Protein AF-A0A6P7INS4-F1 (afdb_monomer)

Organism: NCBI:txid210632

Solvent-accessible surface area (backbone atoms only — not comparable to full-atom values): 22590 Å² total; per-residue (Å²): 135,86,80,78,77,77,76,51,72,31,59,62,52,58,70,72,46,60,96,46,74,91,68,51,86,85,88,76,64,89,88,53,56,66,71,57,54,50,51,53,52,50,52,50,50,46,72,74,64,78,56,70,67,74,60,45,41,52,52,16,50,52,42,33,54,57,28,50,51,62,57,65,74,59,64,68,94,73,50,55,66,66,54,19,35,49,26,24,49,14,27,50,43,35,33,49,47,42,37,58,67,87,54,52,71,67,39,50,53,50,30,37,38,37,30,36,49,21,67,74,64,24,36,85,48,84,86,43,40,51,59,58,47,38,54,55,51,49,56,50,53,54,50,54,52,56,70,57,55,80,76,62,89,80,80,81,76,83,77,75,81,74,90,70,87,70,81,85,76,54,76,94,76,50,72,53,76,40,70,64,66,52,67,67,58,43,38,68,69,20,59,76,68,71,44,80,68,45,75,37,82,69,64,74,80,27,32,38,70,76,75,52,53,81,42,73,68,49,47,41,71,74,41,19,75,43,54,42,67,29,40,37,36,73,33,91,86,44,92,77,38,47,77,48,79,37,31,44,39,56,45,39,40,40,42,60,68,38,73,73,70,57,86,66,45,41,33,35,55,85,33,52,48,39,78,74,37,53,78,61,40,72,28,55,74,83,63,76,69,59,75,77,49,98,62,62,76,90,71,65,82,61,66,43,77,52,63,39,94,81,74,50,81,75,56,60,66,73,99,63,92,82,85,89,83,85,87,75,87,86,82,91,83,88,87,79,60,80,90,46,47,87,80,40,48,51,38,90,47,91,90,42,45,54,28,39,70,60,83,84,67,82,76,78,86,83,79,134

Secondary structure (DSSP, 8-state):
--------HHHHHHTTS-SSGGGS-----TTS-HHHHHHHHHHHHHHHTT--HHHHHHHHHHHHHHHHHHHTSS-GGG--HHHHHHHHHHHHHHHHHHHSS---HHHHHHHHHHHHHHHHHS---TTTHHHHHHHHHHHHHHHHHHHHTTS-------PPPP---PPPPPGGGSPPEEES--HHHHIIIIITTT---EEESSSTTSHHHHTS---HHHHHHHHTT-EEEEEESS-TTSTT-EEEEEEHHHHIIIIIS-TT---S-EEEEEE-HHHH-HHHHTT----GGGGGSSS-GGG----EEE--TT----SB--SS-------SS--------GGGGGGS-B-SSTTTTTBBS-----------

Structure (mmCIF, N/CA/C/O backbone):
data_AF-A0A6P7INS4-F1
#
_entry.id   AF-A0A6P7INS4-F1
#
loop_
_atom_site.group_PDB
_atom_site.id
_atom_site.type_symbol
_atom_site.label_atom_id
_atom_site.label_alt_id
_atom_site.label_comp_id
_atom_site.label_asym_id
_atom_site.label_entity_id
_atom_site.label_seq_id
_atom_site.pdbx_PDB_ins_code
_atom_site.Cartn_x
_atom_site.Cartn_y
_atom_site.Cartn_z
_atom_site.occupancy
_atom_site.B_iso_or_equiv
_atom_site.auth_seq_id
_atom_site.auth_comp_id
_atom_site.auth_asym_id
_atom_site.auth_atom_id
_atom_site.pdbx_PDB_model_num
ATOM 1 N N . MET A 1 1 ? 47.865 -7.010 -6.302 1.00 32.38 1 MET A N 1
ATOM 2 C CA . MET A 1 1 ? 47.003 -6.992 -5.102 1.00 32.38 1 MET A CA 1
ATOM 3 C C . MET A 1 1 ? 45.594 -6.680 -5.567 1.00 32.38 1 MET A C 1
ATOM 5 O O . MET A 1 1 ? 45.408 -5.774 -6.364 1.00 32.38 1 MET A O 1
ATOM 9 N N . THR A 1 2 ? 44.668 -7.551 -5.201 1.00 31.86 2 THR A N 1
ATOM 10 C CA . THR A 1 2 ? 43.331 -7.766 -5.764 1.00 31.86 2 THR A CA 1
ATOM 11 C C . THR A 1 2 ? 42.380 -6.584 -5.563 1.00 31.86 2 THR A C 1
ATOM 13 O O . THR A 1 2 ? 41.964 -6.310 -4.440 1.00 31.86 2 THR A O 1
ATOM 16 N N . LEU A 1 3 ? 41.984 -5.941 -6.665 1.00 33.50 3 LEU A N 1
ATOM 17 C CA . LEU A 1 3 ? 40.767 -5.132 -6.756 1.00 33.50 3 LEU A CA 1
ATOM 18 C C . LEU A 1 3 ? 39.570 -6.081 -6.627 1.00 33.50 3 LEU A C 1
ATOM 20 O O . LEU A 1 3 ? 39.170 -6.724 -7.595 1.00 33.50 3 LEU A O 1
ATOM 24 N N . SER A 1 4 ? 39.039 -6.220 -5.414 1.00 37.75 4 SER A N 1
ATOM 25 C CA . SER A 1 4 ? 37.731 -6.839 -5.202 1.00 37.75 4 SER A CA 1
ATOM 26 C C . SER A 1 4 ? 36.695 -5.997 -5.948 1.00 37.75 4 SER A C 1
ATOM 28 O O . SER A 1 4 ? 36.414 -4.859 -5.571 1.00 37.75 4 SER A O 1
ATOM 30 N N . ALA A 1 5 ? 36.211 -6.525 -7.070 1.00 38.53 5 ALA A N 1
ATOM 31 C CA . ALA A 1 5 ? 35.267 -5.868 -7.954 1.00 38.53 5 ALA A CA 1
ATOM 32 C C . ALA A 1 5 ? 33.949 -5.608 -7.213 1.00 38.53 5 ALA A C 1
ATOM 34 O O . ALA A 1 5 ? 33.182 -6.532 -6.935 1.00 38.53 5 ALA A O 1
ATOM 35 N N . MET A 1 6 ? 33.644 -4.342 -6.920 1.00 45.75 6 MET A N 1
ATOM 36 C CA . MET A 1 6 ? 32.258 -3.967 -6.672 1.00 45.75 6 MET A CA 1
ATOM 37 C C . MET A 1 6 ? 31.495 -4.174 -7.981 1.00 45.75 6 MET A C 1
ATOM 39 O O . MET A 1 6 ? 31.677 -3.415 -8.928 1.00 45.75 6 MET A O 1
ATOM 43 N N . ALA A 1 7 ? 30.657 -5.212 -8.052 1.00 59.22 7 ALA A N 1
ATOM 44 C CA . ALA A 1 7 ? 29.718 -5.367 -9.158 1.00 59.22 7 ALA A CA 1
ATOM 45 C C . ALA A 1 7 ? 28.920 -4.061 -9.319 1.00 59.22 7 ALA A C 1
ATOM 47 O O . ALA A 1 7 ? 28.334 -3.574 -8.341 1.00 59.22 7 ALA A O 1
ATOM 48 N N . SER A 1 8 ? 28.930 -3.496 -10.532 1.00 81.62 8 SER A N 1
ATOM 49 C CA . SER A 1 8 ? 28.186 -2.277 -10.858 1.00 81.62 8 SER A CA 1
ATOM 50 C C . SER A 1 8 ? 26.698 -2.458 -10.535 1.00 81.62 8 SER A C 1
ATOM 52 O O . SER A 1 8 ? 26.187 -3.582 -10.511 1.00 81.62 8 SER A O 1
ATOM 54 N N . LEU A 1 9 ? 25.984 -1.361 -10.256 1.00 89.81 9 LEU A N 1
ATOM 55 C CA . LEU A 1 9 ? 24.539 -1.416 -9.999 1.00 89.81 9 LEU A CA 1
ATOM 56 C C . LEU A 1 9 ? 23.811 -2.131 -11.147 1.00 89.81 9 LEU A C 1
ATOM 58 O O . LEU A 1 9 ? 23.010 -3.034 -10.901 1.00 89.81 9 LEU A O 1
ATOM 62 N N . TRP A 1 10 ? 24.189 -1.793 -12.383 1.00 92.19 10 TRP A N 1
ATOM 63 C CA . TRP A 1 10 ? 23.701 -2.444 -13.588 1.00 92.19 10 TRP A CA 1
ATOM 64 C C . TRP A 1 10 ? 23.911 -3.957 -13.579 1.00 92.19 10 TRP A C 1
ATOM 66 O O . TRP A 1 10 ? 22.968 -4.686 -13.850 1.00 92.19 10 TRP A O 1
ATOM 76 N N . SER A 1 11 ? 25.096 -4.450 -13.195 1.00 91.69 11 SER A N 1
ATOM 77 C CA . SER A 1 11 ? 25.384 -5.892 -13.154 1.00 91.69 11 SER A CA 1
ATOM 78 C C . SER A 1 11 ? 24.431 -6.670 -12.241 1.00 91.69 11 SER A C 1
ATOM 80 O O . SER A 1 11 ? 24.138 -7.831 -12.516 1.00 91.69 11 SER A O 1
ATOM 82 N N . LYS A 1 12 ? 23.935 -6.054 -11.162 1.00 94.50 12 LYS A N 1
ATOM 83 C CA . LYS A 1 12 ? 22.956 -6.690 -10.266 1.00 94.50 12 LYS A CA 1
ATOM 84 C C . LYS A 1 12 ? 21.553 -6.693 -10.863 1.00 94.50 12 LYS A C 1
ATOM 86 O O . LYS A 1 12 ? 20.830 -7.667 -10.689 1.00 94.50 12 LYS A O 1
ATOM 91 N N . ILE A 1 13 ? 21.178 -5.610 -11.544 1.00 94.56 13 ILE A N 1
ATOM 92 C CA . ILE A 1 13 ? 19.880 -5.483 -12.216 1.00 94.56 13 ILE A CA 1
ATOM 93 C C . ILE A 1 13 ? 19.818 -6.417 -13.428 1.00 94.56 13 ILE A C 1
ATOM 95 O O . ILE A 1 13 ? 18.853 -7.158 -13.582 1.00 94.56 13 ILE A O 1
ATOM 99 N N . SER A 1 14 ? 20.859 -6.451 -14.258 1.00 93.31 14 SER A N 1
ATOM 100 C CA . SER A 1 14 ? 20.898 -7.311 -15.439 1.00 93.31 14 SER A CA 1
ATOM 101 C C . SER A 1 14 ? 20.890 -8.798 -15.086 1.00 93.31 14 SER A C 1
ATOM 103 O O . SER A 1 1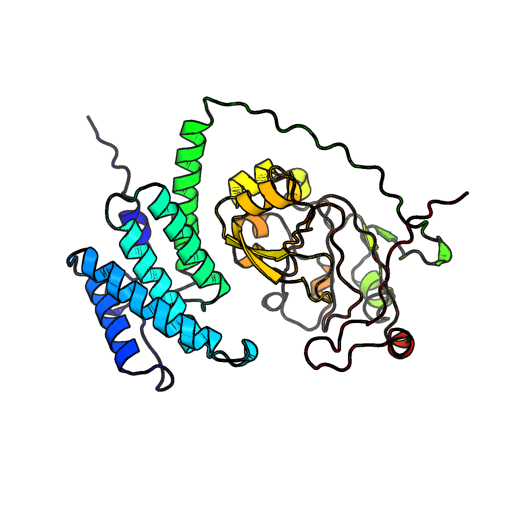4 ? 20.271 -9.581 -15.797 1.00 93.31 14 SER A O 1
ATOM 105 N N . ALA A 1 15 ? 21.476 -9.185 -13.947 1.00 94.62 15 ALA A N 1
ATOM 106 C CA . ALA A 1 15 ? 21.459 -10.564 -13.458 1.00 94.62 15 ALA A CA 1
ATOM 107 C C . ALA A 1 15 ? 20.060 -11.090 -13.080 1.00 94.62 15 ALA A C 1
ATOM 109 O O . ALA A 1 15 ? 19.887 -12.302 -12.967 1.00 94.62 15 ALA A O 1
ATOM 110 N N . ILE A 1 16 ? 19.075 -10.211 -12.855 1.00 95.75 16 ILE A N 1
ATOM 111 C CA . ILE A 1 16 ? 17.693 -10.610 -12.535 1.00 95.75 16 ILE A CA 1
ATOM 112 C C . ILE A 1 16 ? 16.725 -10.478 -13.717 1.00 95.75 16 ILE A C 1
ATOM 114 O O . ILE A 1 16 ? 15.574 -10.902 -13.594 1.00 95.75 16 ILE A O 1
ATOM 118 N N . LEU A 1 17 ? 17.178 -9.909 -14.838 1.00 95.38 17 LEU A N 1
ATOM 119 C CA . LEU A 1 17 ? 16.444 -9.914 -16.102 1.00 95.38 17 LEU A C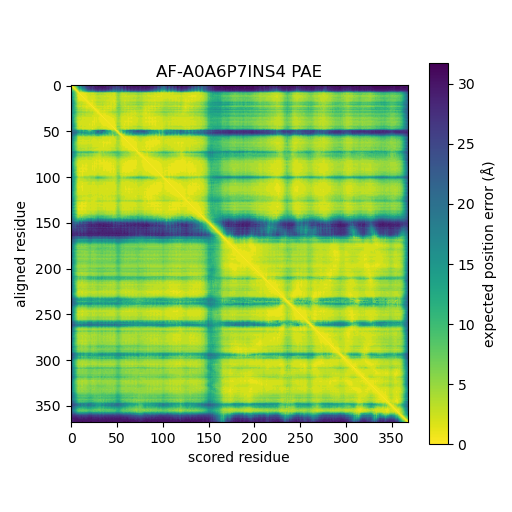A 1
ATOM 120 C C . LEU A 1 17 ? 16.450 -11.328 -16.714 1.00 95.38 17 LEU A C 1
ATOM 122 O O . LEU A 1 17 ? 17.323 -12.138 -16.391 1.00 95.38 17 LEU A O 1
ATOM 126 N N . PRO A 1 18 ? 15.515 -11.636 -17.634 1.00 95.00 18 PRO A N 1
ATOM 127 C CA . PRO A 1 18 ? 15.615 -12.832 -18.463 1.00 95.00 18 PRO A CA 1
ATOM 128 C C . PRO A 1 18 ? 17.000 -12.924 -19.132 1.00 95.00 18 PRO A C 1
ATOM 130 O O . PRO A 1 18 ? 17.538 -11.898 -19.555 1.00 95.00 18 PRO A O 1
ATOM 133 N N . PRO A 1 19 ? 17.597 -14.122 -19.246 1.00 91.25 19 PRO A N 1
ATOM 134 C CA . PRO A 1 19 ? 18.995 -14.270 -19.659 1.00 91.25 19 PRO A CA 1
ATOM 135 C C . PRO A 1 19 ? 19.249 -13.907 -21.129 1.00 91.25 19 PRO A C 1
ATOM 137 O O . PRO A 1 19 ? 20.389 -13.666 -21.514 1.00 91.25 19 PRO A O 1
ATOM 140 N N . ASN A 1 20 ? 18.208 -13.884 -21.962 1.00 92.75 20 ASN A N 1
ATOM 141 C CA . ASN A 1 20 ? 18.269 -13.492 -23.366 1.00 92.75 20 ASN A CA 1
ATOM 142 C C . ASN A 1 20 ? 16.933 -12.884 -23.813 1.00 92.75 20 ASN A C 1
ATOM 144 O O . ASN A 1 20 ? 15.917 -13.002 -23.124 1.00 92.75 20 ASN A O 1
ATOM 148 N N . GLU A 1 21 ? 16.955 -12.240 -24.982 1.00 92.94 21 GLU A N 1
ATOM 149 C CA . GLU A 1 21 ? 15.804 -11.542 -25.556 1.00 92.94 21 GLU A CA 1
ATOM 150 C C . GLU A 1 21 ? 14.585 -12.461 -25.761 1.00 92.94 21 GLU A C 1
ATOM 152 O O . GLU A 1 21 ? 13.455 -12.050 -25.487 1.00 92.94 21 GLU A O 1
ATOM 157 N N . ASP A 1 22 ? 14.802 -13.710 -26.186 1.00 90.75 22 ASP A N 1
ATOM 158 C CA . ASP A 1 22 ? 13.733 -14.673 -26.485 1.00 90.75 22 ASP A CA 1
ATOM 159 C C . ASP A 1 22 ? 12.938 -15.082 -25.238 1.00 90.75 22 ASP A C 1
ATOM 161 O O . ASP A 1 22 ? 11.742 -15.364 -25.315 1.00 90.75 22 ASP A O 1
ATOM 165 N N . GLN A 1 23 ? 13.588 -15.076 -24.072 1.00 92.69 23 GLN A N 1
ATOM 166 C CA . GLN A 1 23 ? 12.960 -15.380 -22.786 1.00 92.69 23 GLN A CA 1
ATOM 167 C C . GLN A 1 23 ? 12.284 -14.166 -22.139 1.00 92.69 23 GLN A C 1
ATOM 169 O O . GLN A 1 23 ? 11.643 -14.318 -21.099 1.00 92.69 23 GLN A O 1
ATOM 174 N N . PHE A 1 24 ? 12.399 -12.969 -22.722 1.00 95.50 24 PHE A N 1
ATOM 175 C CA . PHE A 1 24 ? 11.739 -11.770 -22.215 1.00 95.50 24 PHE A CA 1
ATOM 176 C C . PHE A 1 24 ? 10.317 -11.663 -22.801 1.00 95.50 24 PHE A C 1
ATOM 178 O O . PHE A 1 24 ? 10.149 -11.357 -23.992 1.00 95.50 24 PHE A O 1
ATOM 185 N N . PRO A 1 25 ? 9.268 -11.894 -21.984 1.00 94.69 25 PRO A N 1
ATOM 186 C CA . PRO A 1 25 ? 7.905 -12.022 -22.477 1.00 94.69 25 PRO A CA 1
ATOM 187 C C . PRO A 1 25 ? 7.328 -10.657 -22.859 1.00 94.69 25 PRO A C 1
ATOM 189 O O . PRO A 1 25 ? 7.361 -9.727 -22.060 1.00 94.69 25 PRO A O 1
ATOM 192 N N . LEU A 1 26 ? 6.729 -10.565 -24.048 1.00 93.94 26 LEU A N 1
ATOM 193 C CA . LEU A 1 26 ? 5.942 -9.417 -24.526 1.00 93.94 26 LEU A CA 1
ATOM 194 C C . LEU A 1 26 ? 4.691 -9.910 -25.269 1.00 93.94 26 LEU A C 1
ATOM 196 O O . LEU A 1 26 ? 4.470 -9.606 -26.437 1.00 93.94 26 LEU A O 1
ATOM 200 N N . GLN A 1 27 ? 3.899 -10.744 -24.598 1.00 92.44 27 GLN A N 1
ATOM 201 C CA . GLN A 1 27 ? 2.636 -11.255 -25.133 1.00 92.44 27 GLN A CA 1
ATOM 202 C C . GLN A 1 27 ? 1.481 -10.347 -24.700 1.00 92.44 27 GLN A C 1
ATOM 204 O O . GLN A 1 27 ? 1.241 -10.195 -23.495 1.00 92.44 27 GLN A O 1
ATOM 209 N N . PHE A 1 28 ? 0.799 -9.771 -25.689 1.00 95.50 28 PHE A N 1
ATOM 210 C CA . PHE A 1 28 ? -0.361 -8.889 -25.560 1.00 95.50 28 PHE A CA 1
ATOM 211 C C . PHE A 1 28 ? -1.419 -9.291 -26.589 1.00 95.50 28 PHE A C 1
ATOM 213 O O . PHE A 1 28 ? -1.074 -9.809 -27.655 1.00 95.50 28 PHE A O 1
ATOM 220 N N . SER A 1 29 ? -2.687 -9.074 -26.255 1.00 94.56 29 SER A N 1
ATOM 221 C CA . SER A 1 29 ? -3.806 -9.236 -27.181 1.00 94.56 29 SER A CA 1
ATOM 222 C C . SER A 1 29 ? -3.951 -8.016 -28.103 1.00 94.56 29 SER A C 1
ATOM 224 O O . SER A 1 29 ? -3.163 -7.072 -28.054 1.00 94.56 29 SER A O 1
ATOM 226 N N . ASP A 1 30 ? -4.990 -8.018 -28.935 1.00 92.88 30 ASP A N 1
ATOM 227 C CA . ASP A 1 30 ? -5.389 -6.903 -29.800 1.00 92.88 30 ASP A CA 1
ATOM 228 C C . ASP A 1 30 ? -5.881 -5.659 -29.034 1.00 92.88 30 ASP A C 1
ATOM 230 O O . ASP A 1 30 ? -6.109 -4.610 -29.635 1.00 92.88 30 ASP A O 1
ATOM 234 N N . LYS A 1 31 ? -5.998 -5.744 -27.702 1.00 92.88 31 LYS A N 1
ATOM 235 C CA . LYS A 1 31 ? -6.337 -4.613 -26.826 1.00 92.88 31 LYS A CA 1
ATOM 236 C C . LYS A 1 31 ? -5.236 -3.560 -26.695 1.00 92.88 31 LYS A C 1
ATOM 238 O O . LYS A 1 31 ? -5.535 -2.425 -26.317 1.00 92.88 31 LYS A O 1
ATOM 243 N N . VAL A 1 32 ? -3.979 -3.934 -26.935 1.00 95.81 32 VAL A N 1
ATOM 244 C CA . VAL A 1 32 ? -2.836 -3.010 -26.965 1.00 95.81 32 VAL A CA 1
ATOM 245 C C . VAL A 1 32 ? -2.486 -2.757 -28.425 1.00 95.81 32 VAL A C 1
ATOM 247 O O . VAL A 1 32 ? -2.345 -3.711 -29.192 1.00 95.81 32 VAL A O 1
ATOM 250 N N . GLU A 1 33 ? -2.346 -1.493 -28.840 1.00 95.25 33 GLU A N 1
ATOM 251 C CA . GLU A 1 33 ? -2.100 -1.207 -30.253 1.00 95.25 33 GLU A CA 1
ATOM 252 C C . GLU A 1 33 ? -0.778 -1.824 -30.723 1.00 95.25 33 GLU A C 1
ATOM 254 O O . GLU A 1 33 ? 0.242 -1.800 -30.027 1.00 95.25 33 GLU A O 1
ATOM 259 N N . SER A 1 34 ? -0.776 -2.335 -31.955 1.00 95.19 34 SER A N 1
ATOM 260 C CA . SER A 1 34 ? 0.394 -2.986 -32.550 1.00 95.19 34 SER A CA 1
ATOM 261 C C . SER A 1 34 ? 1.627 -2.081 -32.568 1.00 95.19 34 SER A C 1
ATOM 263 O O . SER A 1 34 ? 2.734 -2.559 -32.336 1.00 95.19 34 SER A O 1
ATOM 265 N N . SER A 1 35 ? 1.450 -0.770 -32.759 1.00 95.88 35 SER A N 1
ATOM 266 C CA . SER A 1 35 ? 2.532 0.218 -32.682 1.00 95.88 35 SER A CA 1
ATOM 267 C C . SER A 1 35 ? 3.191 0.270 -31.299 1.00 95.88 35 SER A C 1
ATOM 269 O O . SER A 1 35 ? 4.413 0.371 -31.209 1.00 95.88 35 SER A O 1
ATOM 271 N N . VAL A 1 36 ? 2.413 0.149 -30.220 1.00 96.75 36 VAL A N 1
ATOM 272 C CA . VAL A 1 36 ? 2.926 0.110 -28.841 1.00 96.75 36 VAL A CA 1
ATOM 273 C C . VAL A 1 36 ? 3.667 -1.195 -28.580 1.00 96.75 36 VAL A C 1
ATOM 275 O O . VAL A 1 36 ? 4.746 -1.187 -27.987 1.00 96.75 36 VAL A O 1
ATOM 278 N N . VAL A 1 37 ? 3.144 -2.314 -29.087 1.00 97.00 37 VAL A N 1
ATOM 279 C CA . VAL A 1 37 ? 3.823 -3.614 -29.003 1.00 97.00 37 VAL A CA 1
ATOM 280 C C . VAL A 1 37 ? 5.167 -3.595 -29.743 1.00 97.00 37 VAL A C 1
ATOM 282 O O . VAL A 1 37 ? 6.152 -4.112 -29.216 1.00 97.00 37 VAL A O 1
ATOM 285 N N . GLU A 1 38 ? 5.252 -2.967 -30.919 1.00 95.50 38 GLU A N 1
ATOM 286 C CA . GLU A 1 38 ? 6.526 -2.792 -31.633 1.00 95.50 38 GLU A CA 1
ATOM 287 C C . GLU A 1 38 ? 7.514 -1.910 -30.853 1.00 95.50 38 GLU A C 1
ATOM 289 O O . GLU A 1 38 ? 8.688 -2.264 -30.744 1.00 95.50 38 GLU A O 1
ATOM 294 N N . MET A 1 39 ? 7.050 -0.833 -30.207 1.00 94.94 39 MET A N 1
ATOM 295 C CA . MET A 1 39 ? 7.908 -0.022 -29.330 1.00 94.94 39 MET A CA 1
ATOM 296 C C . MET A 1 39 ? 8.459 -0.828 -28.148 1.00 94.94 39 MET A C 1
ATOM 298 O O . MET A 1 39 ? 9.652 -0.746 -27.858 1.00 94.94 39 MET A O 1
ATOM 302 N N . LEU A 1 40 ? 7.633 -1.663 -27.506 1.00 96.69 40 LEU A N 1
ATOM 303 C CA . LEU A 1 40 ? 8.086 -2.560 -26.437 1.00 96.69 40 LEU A CA 1
ATOM 304 C C . LEU A 1 40 ? 9.157 -3.543 -26.935 1.00 96.69 40 LEU A C 1
ATOM 306 O O . LEU A 1 40 ? 10.141 -3.786 -26.232 1.00 96.69 40 LEU A O 1
ATOM 310 N N . LYS A 1 41 ? 8.996 -4.092 -28.147 1.00 95.31 41 LYS A N 1
ATOM 311 C CA . LYS A 1 41 ? 9.995 -4.978 -28.769 1.00 95.31 41 LYS A CA 1
ATOM 312 C C . LYS A 1 41 ? 11.305 -4.243 -29.044 1.00 95.31 41 LYS A C 1
ATOM 314 O O . LYS A 1 41 ? 12.363 -4.795 -28.749 1.00 95.31 41 LYS A O 1
ATOM 319 N N . TRP A 1 42 ? 11.257 -3.006 -29.538 1.00 92.94 42 TRP A N 1
ATOM 320 C CA . TRP A 1 42 ? 12.461 -2.192 -29.735 1.00 92.94 42 TRP A CA 1
ATOM 321 C C . TRP A 1 42 ? 13.162 -1.874 -28.416 1.00 92.94 42 TRP A C 1
ATOM 323 O O . TRP A 1 42 ? 14.373 -2.065 -28.319 1.00 92.94 42 TRP A O 1
ATOM 333 N N . SER A 1 43 ? 12.429 -1.471 -27.373 1.00 94.12 43 SER A N 1
ATOM 334 C CA . SER A 1 43 ? 13.011 -1.254 -26.041 1.00 94.12 43 SER A CA 1
ATOM 335 C C . SER A 1 43 ? 13.640 -2.528 -25.473 1.00 94.12 43 SER A C 1
ATOM 337 O O . SER A 1 43 ? 14.725 -2.476 -24.895 1.00 94.12 43 SER A O 1
ATOM 339 N N . ARG A 1 44 ? 13.015 -3.691 -25.697 1.00 94.81 44 ARG A N 1
ATOM 340 C CA . ARG A 1 44 ? 13.579 -4.997 -25.333 1.00 94.81 44 ARG A CA 1
ATOM 341 C C . ARG A 1 44 ? 14.871 -5.297 -26.095 1.00 94.81 44 ARG A C 1
ATOM 343 O O . ARG A 1 44 ? 15.848 -5.677 -25.466 1.00 94.81 44 ARG A O 1
ATOM 350 N N . GLN A 1 45 ? 14.918 -5.101 -27.410 1.00 92.12 45 GLN A N 1
ATOM 351 C CA . GLN A 1 45 ? 16.147 -5.295 -28.197 1.00 92.12 45 GLN A CA 1
ATOM 352 C C . GLN A 1 45 ? 17.276 -4.393 -27.691 1.00 92.12 45 GLN A C 1
ATOM 354 O O . GLN A 1 45 ? 18.390 -4.842 -27.428 1.00 92.12 45 GLN A O 1
ATOM 359 N N . GLN A 1 46 ? 16.965 -3.119 -27.479 1.00 88.56 46 GLN A N 1
ATOM 360 C CA . GLN A 1 46 ? 17.902 -2.127 -26.967 1.00 88.56 46 GLN A CA 1
ATOM 361 C C . GLN A 1 46 ? 18.445 -2.470 -25.570 1.00 88.56 46 GLN A C 1
ATOM 363 O O . GLN A 1 46 ? 19.622 -2.231 -25.291 1.00 88.56 46 GLN A O 1
ATOM 368 N N . LEU A 1 47 ? 17.618 -3.081 -24.714 1.00 90.75 47 LEU A N 1
ATOM 369 C CA . LEU A 1 47 ? 18.021 -3.564 -23.394 1.00 90.75 47 LEU A CA 1
ATOM 370 C C . LEU A 1 47 ? 19.177 -4.576 -23.480 1.00 90.75 47 LEU A C 1
ATOM 372 O O . LEU A 1 47 ? 20.100 -4.497 -22.665 1.00 90.75 47 LEU A O 1
ATOM 376 N N . TYR A 1 48 ? 19.163 -5.475 -24.471 1.00 90.00 48 TYR A N 1
ATOM 377 C CA . TYR A 1 48 ? 20.161 -6.542 -24.626 1.00 90.00 48 TYR A CA 1
ATOM 378 C C . TYR A 1 48 ? 21.335 -6.192 -25.558 1.00 90.00 48 TYR A C 1
ATOM 380 O O . TYR A 1 48 ? 22.426 -6.715 -25.348 1.00 90.00 48 TYR A O 1
ATOM 388 N N . HIS A 1 49 ? 21.162 -5.292 -26.536 1.00 83.25 49 HIS A N 1
ATOM 389 C CA . HIS A 1 49 ? 22.147 -5.065 -27.618 1.00 83.25 49 HIS A CA 1
ATOM 390 C C . HIS A 1 49 ? 22.999 -3.784 -27.499 1.00 83.25 49 HIS A C 1
ATOM 392 O O . HIS A 1 49 ? 23.555 -3.320 -28.486 1.00 83.25 49 HIS A O 1
ATOM 398 N N . ASP A 1 50 ? 23.116 -3.214 -26.297 1.00 66.75 50 ASP A N 1
ATOM 399 C CA . ASP A 1 50 ? 24.031 -2.108 -25.932 1.00 66.75 50 ASP A CA 1
ATOM 400 C C . ASP A 1 50 ? 24.108 -0.935 -26.931 1.00 66.75 50 ASP A C 1
ATOM 402 O O . ASP A 1 50 ? 25.168 -0.409 -27.268 1.00 66.75 50 ASP A O 1
ATOM 406 N N . THR A 1 51 ? 22.944 -0.509 -27.422 1.00 61.97 51 THR A N 1
ATOM 407 C CA . THR A 1 51 ? 22.814 0.669 -28.287 1.00 61.97 51 THR A CA 1
ATOM 408 C C . THR A 1 51 ? 22.865 1.976 -27.477 1.00 61.97 51 THR A C 1
ATOM 410 O O . THR A 1 51 ? 22.704 1.978 -26.261 1.00 61.97 51 THR A O 1
ATOM 413 N N . VAL A 1 52 ? 23.062 3.117 -28.151 1.00 61.06 52 VAL A N 1
ATOM 414 C CA . VAL A 1 52 ? 23.237 4.458 -27.547 1.00 61.06 52 VAL A CA 1
ATOM 415 C C . VAL A 1 52 ? 22.185 4.798 -26.468 1.00 61.06 52 VAL A C 1
ATOM 417 O O . VAL A 1 52 ? 20.983 4.815 -26.740 1.00 61.06 52 VAL A O 1
ATOM 420 N N . SER A 1 53 ? 22.660 5.175 -25.272 1.00 63.06 53 SER A N 1
ATOM 421 C CA . SER A 1 53 ? 21.868 5.427 -24.049 1.00 63.06 53 SER A CA 1
ATOM 422 C C . SER A 1 53 ? 20.715 6.432 -24.200 1.00 63.06 53 SER A C 1
ATOM 424 O O . SER A 1 53 ? 19.684 6.270 -23.554 1.00 63.06 53 SER A O 1
ATOM 426 N N . THR A 1 54 ? 20.845 7.464 -25.041 1.00 64.44 54 THR A N 1
ATOM 427 C CA . THR A 1 54 ? 19.800 8.496 -25.211 1.00 64.44 54 THR A CA 1
ATOM 428 C C . THR A 1 54 ? 18.537 7.943 -25.880 1.00 64.44 54 THR A C 1
ATOM 430 O O . THR A 1 54 ? 17.436 8.414 -25.610 1.00 64.44 54 THR A O 1
ATOM 433 N N . SER A 1 55 ? 18.678 6.912 -26.722 1.00 76.19 55 SER A N 1
ATOM 434 C CA . SER A 1 55 ? 17.535 6.282 -27.397 1.00 76.19 55 SER A CA 1
ATOM 435 C C . SER A 1 55 ? 16.717 5.393 -26.452 1.00 76.19 55 SER A C 1
ATOM 437 O O . SER A 1 55 ? 15.500 5.311 -26.606 1.00 76.19 55 SER A O 1
ATOM 439 N N . HIS A 1 56 ? 17.363 4.786 -25.443 1.00 81.12 56 HIS A N 1
ATOM 440 C CA . HIS A 1 56 ? 16.704 3.930 -24.443 1.00 81.12 56 HIS A CA 1
ATOM 441 C C . HIS A 1 56 ? 15.692 4.721 -23.613 1.00 81.12 56 HIS A C 1
ATOM 443 O O . HIS A 1 56 ? 14.539 4.312 -23.476 1.00 81.12 56 HIS A O 1
ATOM 449 N N . MET A 1 57 ? 16.122 5.878 -23.101 1.00 89.12 57 MET A N 1
ATOM 450 C CA . MET A 1 57 ? 15.298 6.736 -22.250 1.00 89.12 57 MET A CA 1
ATOM 451 C C . MET A 1 57 ? 14.071 7.269 -22.992 1.00 89.12 57 MET A C 1
ATOM 453 O O . MET A 1 57 ? 12.967 7.243 -22.455 1.00 89.12 57 MET A O 1
ATOM 457 N N . LEU A 1 58 ? 14.253 7.720 -24.238 1.00 91.31 58 LEU A N 1
ATOM 458 C CA . LEU A 1 58 ? 13.173 8.297 -25.036 1.00 91.31 58 LEU A CA 1
ATOM 459 C C . LEU A 1 58 ? 12.057 7.279 -25.300 1.00 91.31 58 LEU A C 1
ATOM 461 O O . LEU A 1 58 ? 10.889 7.588 -25.083 1.00 91.31 58 LEU A O 1
ATOM 465 N N . LEU A 1 59 ? 12.403 6.060 -25.731 1.00 92.38 59 LEU A N 1
ATOM 466 C CA . LEU A 1 59 ? 11.398 5.021 -25.976 1.00 92.38 59 LEU A CA 1
ATOM 467 C C . LEU A 1 59 ? 10.672 4.618 -24.692 1.00 92.38 59 LEU A C 1
ATOM 469 O O . LEU A 1 59 ? 9.449 4.488 -24.701 1.00 92.38 59 LEU A O 1
ATOM 473 N N . ALA A 1 60 ? 11.404 4.463 -23.584 1.00 95.12 60 ALA A N 1
ATOM 474 C CA . ALA A 1 60 ? 10.794 4.161 -22.294 1.00 95.12 60 ALA A CA 1
ATOM 475 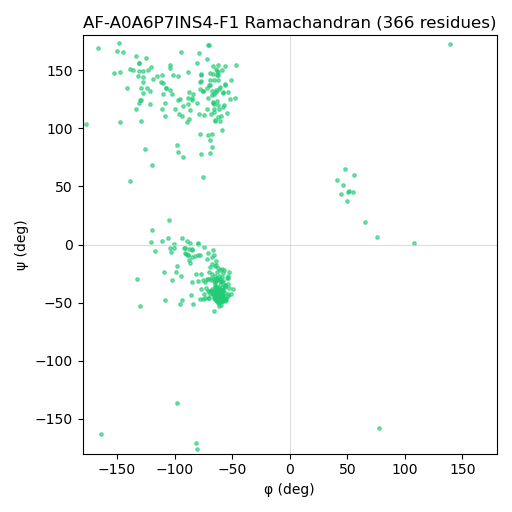C C . ALA A 1 60 ? 9.803 5.254 -21.861 1.00 95.12 60 ALA A C 1
ATOM 477 O O . ALA A 1 60 ? 8.710 4.932 -21.396 1.00 95.12 60 ALA A O 1
ATOM 478 N N . GLN A 1 61 ? 10.152 6.529 -22.067 1.00 95.88 61 GLN A N 1
ATOM 479 C CA . GLN A 1 61 ? 9.276 7.654 -21.749 1.00 95.88 61 GLN A CA 1
ATOM 480 C C . GLN A 1 61 ? 8.021 7.674 -22.631 1.00 95.88 61 GLN A C 1
ATOM 482 O O . GLN A 1 61 ? 6.926 7.815 -22.104 1.00 95.88 61 GLN A O 1
ATOM 487 N N . ILE A 1 62 ? 8.146 7.422 -23.939 1.00 96.44 62 ILE A N 1
ATOM 488 C CA . ILE A 1 62 ? 6.987 7.331 -24.845 1.00 96.44 62 ILE A CA 1
ATOM 489 C C . ILE A 1 62 ? 6.026 6.217 -24.404 1.00 96.44 62 ILE A C 1
ATOM 491 O O . ILE A 1 62 ? 4.812 6.422 -24.361 1.00 96.44 62 ILE A O 1
ATOM 495 N N . ILE A 1 63 ? 6.555 5.040 -24.048 1.00 97.69 63 ILE A N 1
ATOM 496 C CA . ILE A 1 63 ? 5.741 3.923 -23.546 1.00 97.69 63 ILE A CA 1
ATOM 497 C C . ILE A 1 63 ? 5.011 4.330 -22.260 1.00 97.69 63 ILE A C 1
ATOM 499 O O . ILE A 1 63 ? 3.821 4.039 -22.114 1.00 97.69 63 ILE A O 1
ATOM 503 N N . LEU A 1 64 ? 5.704 5.006 -21.338 1.00 97.88 64 LEU A N 1
ATOM 504 C CA . LEU A 1 64 ? 5.121 5.501 -20.090 1.00 97.88 64 LEU A CA 1
ATOM 505 C C . LEU A 1 64 ? 4.025 6.539 -20.334 1.00 97.88 64 LEU A C 1
ATOM 507 O O . LEU A 1 64 ? 2.967 6.417 -19.730 1.00 97.88 64 LEU A O 1
ATOM 511 N N . ASP A 1 65 ? 4.238 7.500 -21.230 1.00 97.06 65 ASP A N 1
ATOM 512 C CA . ASP A 1 65 ? 3.278 8.573 -21.508 1.00 97.06 65 ASP A CA 1
ATOM 513 C C . ASP A 1 65 ? 1.986 8.017 -22.124 1.00 97.06 65 ASP A C 1
ATOM 515 O O . ASP A 1 65 ? 0.888 8.301 -21.642 1.00 97.06 65 ASP A O 1
ATOM 519 N N . ILE A 1 66 ? 2.110 7.142 -23.132 1.00 96.88 66 ILE A N 1
ATOM 520 C CA . ILE A 1 66 ? 0.954 6.511 -23.791 1.00 96.88 66 ILE A CA 1
ATOM 521 C C . ILE A 1 66 ? 0.188 5.630 -22.805 1.00 96.88 66 ILE A C 1
ATOM 523 O O . ILE A 1 66 ? -1.040 5.690 -22.723 1.00 96.88 66 ILE A O 1
ATOM 527 N N . SER A 1 67 ? 0.899 4.788 -22.050 1.00 97.06 67 SER A N 1
ATOM 528 C CA . SER A 1 67 ? 0.233 3.914 -21.085 1.00 97.06 67 SER A CA 1
ATOM 529 C C . SER A 1 67 ? -0.384 4.713 -19.939 1.00 97.06 67 SER A C 1
ATOM 531 O O . SER A 1 67 ? -1.510 4.413 -19.560 1.00 97.06 67 SER A O 1
ATOM 533 N N . TRP A 1 68 ? 0.261 5.776 -19.451 1.00 95.56 68 TRP A N 1
ATOM 534 C CA . TRP A 1 68 ? -0.307 6.681 -18.450 1.00 95.56 68 TRP A CA 1
ATOM 535 C C . TRP A 1 68 ? -1.637 7.282 -18.904 1.00 95.56 68 TRP A C 1
ATOM 537 O O . TRP A 1 68 ? -2.616 7.224 -18.159 1.00 95.56 68 TRP A O 1
ATOM 547 N N . GLU A 1 69 ? -1.703 7.815 -20.126 1.00 94.38 69 GLU A N 1
ATOM 548 C CA . GLU A 1 69 ? -2.945 8.357 -20.684 1.00 94.38 69 GLU A CA 1
ATOM 549 C C . GLU A 1 69 ? -4.047 7.287 -20.706 1.00 94.38 69 GLU A C 1
ATOM 551 O O . GLU A 1 69 ? -5.165 7.518 -20.237 1.00 94.38 69 GLU A O 1
ATOM 556 N N . ARG A 1 70 ? -3.706 6.067 -21.138 1.00 94.12 70 ARG A N 1
ATOM 557 C CA . ARG A 1 70 ? -4.635 4.927 -21.171 1.00 94.12 70 ARG A CA 1
ATOM 558 C C . ARG A 1 70 ? -5.137 4.522 -19.788 1.00 94.12 70 ARG A C 1
ATOM 560 O O . ARG A 1 70 ? -6.332 4.271 -19.640 1.00 94.12 70 ARG A O 1
ATOM 567 N N . LEU A 1 71 ? -4.269 4.502 -18.776 1.00 93.88 71 LEU A N 1
ATOM 568 C CA . LEU A 1 71 ? -4.658 4.207 -17.392 1.00 93.88 71 LEU A CA 1
ATOM 569 C C . LEU A 1 71 ? -5.601 5.278 -16.809 1.00 93.88 71 LEU A C 1
ATOM 571 O O . LEU A 1 71 ? -6.411 4.959 -15.942 1.00 93.88 71 LEU A O 1
ATOM 575 N N . ASN A 1 72 ? -5.534 6.521 -17.303 1.00 91.00 72 ASN A N 1
ATOM 576 C CA . ASN A 1 72 ? -6.280 7.671 -16.776 1.00 91.00 72 ASN A CA 1
ATOM 577 C C . ASN A 1 72 ? -7.477 8.116 -17.647 1.00 91.00 72 ASN A C 1
ATOM 579 O O . ASN A 1 72 ? -8.119 9.116 -17.340 1.00 91.00 72 ASN A O 1
ATOM 583 N N . THR A 1 73 ? -7.824 7.385 -18.714 1.00 87.25 73 THR A N 1
ATOM 584 C CA . THR A 1 73 ? -8.930 7.751 -19.632 1.00 87.25 73 THR A CA 1
ATOM 585 C C . THR A 1 73 ? -10.333 7.421 -19.071 1.00 87.25 73 THR A C 1
ATOM 587 O O . THR A 1 73 ? -11.347 7.834 -19.631 1.00 87.25 73 THR A O 1
ATOM 590 N N . GLY A 1 74 ? -10.445 6.695 -17.951 1.00 84.25 74 GLY A N 1
ATOM 591 C CA . GLY A 1 74 ? -11.740 6.299 -17.382 1.00 84.25 74 GLY A CA 1
ATOM 592 C C . GLY A 1 74 ? -11.670 5.826 -15.930 1.00 84.25 74 GLY A C 1
ATOM 593 O O . GLY A 1 74 ? -10.704 6.074 -15.219 1.00 84.25 74 GLY A O 1
ATOM 594 N N . THR A 1 75 ? -12.716 5.136 -15.463 1.00 84.75 75 THR A N 1
ATOM 595 C CA . THR A 1 75 ? -12.747 4.599 -14.093 1.00 84.75 75 THR A CA 1
ATOM 596 C C . THR A 1 75 ? -11.710 3.492 -13.914 1.00 84.75 75 THR A C 1
ATOM 598 O O . THR A 1 75 ? -11.714 2.524 -14.675 1.00 84.75 75 THR A O 1
ATOM 601 N N . TRP A 1 76 ? -10.920 3.568 -12.837 1.00 85.75 76 TRP A N 1
ATOM 602 C CA . TRP A 1 76 ? -9.857 2.605 -12.518 1.00 85.75 76 TRP A CA 1
ATOM 603 C C . TRP A 1 76 ? -10.292 1.132 -12.593 1.00 85.75 76 TRP A C 1
ATOM 605 O O . TRP A 1 76 ? -9.564 0.288 -13.104 1.00 85.75 76 TRP A O 1
ATOM 615 N N . ARG A 1 77 ? -11.520 0.812 -12.161 1.00 84.56 77 ARG A N 1
ATOM 616 C CA . ARG A 1 77 ? -12.063 -0.561 -12.188 1.00 84.56 77 ARG A CA 1
ATOM 617 C C . ARG A 1 77 ? -12.159 -1.187 -13.587 1.00 84.56 77 ARG A C 1
ATOM 619 O O . ARG A 1 77 ? -12.258 -2.402 -13.691 1.00 84.56 77 ARG A O 1
ATOM 626 N N . HIS A 1 78 ? -12.190 -0.371 -14.641 1.00 87.62 78 HIS A N 1
ATOM 627 C CA . HIS A 1 78 ? -12.274 -0.829 -16.032 1.00 87.62 78 HIS A CA 1
ATOM 628 C C . HIS A 1 78 ? -10.918 -0.800 -16.745 1.00 87.62 78 HIS A C 1
ATOM 630 O O . HIS A 1 78 ? -10.845 -1.124 -17.929 1.00 87.62 78 HIS A O 1
ATOM 636 N N . VAL A 1 79 ? -9.854 -0.382 -16.056 1.00 91.44 79 VAL A N 1
ATOM 637 C CA . VAL A 1 79 ? -8.515 -0.313 -16.633 1.00 91.44 79 VAL A CA 1
ATOM 638 C C . VAL A 1 79 ? -8.026 -1.726 -16.936 1.00 91.44 79 VAL A C 1
ATOM 640 O O . VAL A 1 79 ? -7.942 -2.580 -16.051 1.00 91.44 79 VAL A O 1
ATOM 643 N N . ASP A 1 80 ? -7.700 -1.972 -18.204 1.00 93.44 80 ASP A N 1
ATOM 644 C CA . ASP A 1 80 ? -7.302 -3.298 -18.656 1.00 93.44 80 ASP A CA 1
ATOM 645 C C . ASP A 1 80 ? -5.934 -3.703 -18.083 1.00 93.44 80 ASP A C 1
ATOM 647 O O . ASP A 1 80 ? -4.972 -2.926 -18.049 1.00 93.44 80 ASP A O 1
ATOM 651 N N . LYS A 1 81 ? -5.835 -4.962 -17.647 1.00 94.56 81 LYS A N 1
ATOM 652 C CA . LYS A 1 81 ? -4.610 -5.522 -17.069 1.00 94.56 81 LYS A CA 1
ATOM 653 C C . LYS A 1 81 ? -3.438 -5.493 -18.055 1.00 94.56 81 LYS A C 1
ATOM 655 O O . LYS A 1 81 ? -2.295 -5.362 -17.619 1.00 94.56 81 LYS A O 1
ATOM 660 N N . GLU A 1 82 ? -3.682 -5.607 -19.358 1.00 96.19 82 GLU A N 1
ATOM 661 C CA . GLU A 1 82 ? -2.634 -5.529 -20.375 1.00 96.19 82 GLU A CA 1
ATOM 662 C C . GLU A 1 82 ? -2.013 -4.135 -20.442 1.00 96.19 82 GLU A C 1
ATOM 664 O O . GLU A 1 82 ? -0.790 -4.027 -20.427 1.00 96.19 82 GLU A O 1
ATOM 669 N N . TRP A 1 83 ? -2.816 -3.073 -20.368 1.00 97.06 83 TRP A N 1
ATOM 670 C CA . TRP A 1 83 ? -2.315 -1.697 -20.289 1.00 97.06 83 TRP A CA 1
ATOM 671 C C . TRP A 1 83 ? -1.514 -1.431 -19.014 1.00 97.06 83 TRP A C 1
ATOM 673 O O . TRP A 1 83 ? -0.466 -0.784 -19.057 1.00 97.06 83 TRP A O 1
ATOM 683 N N . ARG A 1 84 ? -1.928 -2.026 -17.890 1.00 97.56 84 ARG A N 1
ATOM 684 C CA . ARG A 1 84 ? -1.135 -2.012 -16.650 1.00 97.56 84 ARG A CA 1
ATOM 685 C C . ARG A 1 84 ? 0.198 -2.749 -16.807 1.00 97.56 84 ARG A C 1
ATOM 687 O O . ARG A 1 84 ? 1.206 -2.306 -16.262 1.00 97.56 84 ARG A O 1
ATOM 694 N N . ARG A 1 85 ? 0.243 -3.847 -17.573 1.00 97.69 85 ARG A N 1
ATOM 695 C CA . ARG A 1 85 ? 1.506 -4.528 -17.915 1.00 97.69 85 ARG A CA 1
ATOM 696 C C . ARG A 1 85 ? 2.388 -3.652 -18.808 1.00 97.69 85 ARG A C 1
ATOM 698 O O . ARG A 1 85 ? 3.585 -3.591 -18.543 1.00 97.69 85 ARG A O 1
ATOM 705 N N . VAL A 1 86 ? 1.831 -2.962 -19.812 1.00 98.19 86 VAL A N 1
ATOM 706 C CA . VAL A 1 86 ? 2.582 -2.010 -20.664 1.00 98.19 86 VAL A CA 1
ATOM 707 C C . VAL A 1 86 ? 3.262 -0.947 -19.801 1.00 98.19 86 VAL A C 1
ATOM 709 O O . VAL A 1 86 ? 4.467 -0.739 -19.944 1.00 98.19 86 VAL A O 1
ATOM 712 N N . TYR A 1 87 ? 2.527 -0.353 -18.855 1.00 98.38 87 TYR A N 1
ATOM 713 C CA . TYR A 1 87 ? 3.080 0.627 -17.917 1.00 98.38 87 TYR A CA 1
ATOM 714 C C . TYR A 1 87 ? 4.250 0.048 -17.103 1.00 98.38 87 TYR A C 1
ATOM 716 O O . TYR A 1 87 ? 5.323 0.647 -17.047 1.00 98.38 87 TYR A O 1
ATOM 724 N N . SER A 1 88 ? 4.107 -1.171 -16.561 1.00 98.44 88 SER A N 1
ATOM 725 C CA . SER A 1 88 ? 5.192 -1.857 -15.840 1.00 98.44 88 SER A CA 1
ATOM 726 C C . SER A 1 88 ? 6.441 -2.096 -16.695 1.00 98.44 88 SER A C 1
ATOM 728 O O . SER A 1 88 ? 7.558 -1.952 -16.193 1.00 98.44 88 SER A O 1
ATOM 730 N N . TYR A 1 89 ? 6.289 -2.452 -17.977 1.00 98.44 89 TYR A N 1
ATOM 731 C CA . TYR A 1 89 ? 7.434 -2.584 -18.886 1.00 98.44 89 TYR A CA 1
ATOM 732 C C . TYR A 1 89 ? 8.082 -1.227 -19.178 1.00 98.44 89 TYR A C 1
ATOM 734 O O . TYR A 1 89 ? 9.308 -1.140 -19.166 1.00 98.44 89 TYR A O 1
ATOM 742 N N . GLY A 1 90 ? 7.291 -0.165 -19.368 1.00 98.12 90 GLY A N 1
ATOM 743 C CA . GLY A 1 90 ? 7.802 1.204 -19.492 1.00 98.12 90 GLY A CA 1
ATOM 744 C C . GLY A 1 90 ? 8.652 1.610 -18.284 1.00 98.12 90 GLY A C 1
ATOM 745 O O . GLY A 1 90 ? 9.788 2.061 -18.448 1.00 98.12 90 GLY A O 1
ATOM 746 N N . CYS A 1 91 ? 8.158 1.342 -17.069 1.00 98.50 91 CYS A N 1
ATOM 747 C CA . CYS A 1 91 ? 8.904 1.557 -15.828 1.00 98.50 91 CYS A CA 1
ATOM 748 C C . CYS A 1 91 ? 10.218 0.768 -15.818 1.00 98.50 91 CYS A C 1
ATOM 750 O O . CYS A 1 91 ? 11.271 1.329 -15.518 1.00 98.50 91 CYS A O 1
ATOM 752 N N . LEU A 1 92 ? 10.174 -0.518 -16.180 1.00 98.19 92 LEU A N 1
ATOM 753 C CA . LEU A 1 92 ? 11.358 -1.373 -16.233 1.00 98.19 92 LEU A CA 1
ATOM 754 C C . LEU A 1 92 ? 12.415 -0.830 -17.202 1.00 98.19 92 LEU A C 1
ATOM 756 O O . LEU A 1 92 ? 13.591 -0.768 -16.845 1.00 98.19 92 LEU A O 1
ATOM 760 N N . PHE A 1 93 ? 12.016 -0.419 -18.408 1.00 96.88 93 PHE A N 1
ATOM 761 C CA . PHE A 1 93 ? 12.946 0.117 -19.402 1.00 96.88 93 PHE A CA 1
ATOM 762 C C . PHE A 1 93 ? 13.547 1.457 -18.968 1.00 96.88 93 PHE A C 1
ATOM 764 O O . PHE A 1 93 ? 14.754 1.655 -19.121 1.00 96.88 93 PHE A O 1
ATOM 771 N N . LYS A 1 94 ? 12.749 2.344 -18.358 1.00 96.81 94 LYS A N 1
ATOM 772 C CA . LYS A 1 94 ? 13.246 3.613 -17.808 1.00 96.81 94 LYS A CA 1
ATOM 773 C C . LYS A 1 94 ? 14.261 3.365 -16.692 1.00 96.81 94 LYS A C 1
ATOM 775 O O . LYS A 1 94 ? 15.361 3.909 -16.731 1.00 96.81 94 LYS A O 1
ATOM 780 N N . VAL A 1 95 ? 13.938 2.481 -15.748 1.00 96.88 95 VAL A N 1
ATOM 781 C CA . VAL A 1 95 ? 14.837 2.098 -14.645 1.00 96.88 95 VAL A CA 1
ATOM 782 C C . VAL A 1 95 ? 16.128 1.486 -15.172 1.00 96.88 95 VAL A C 1
ATOM 784 O O . VAL A 1 95 ? 17.213 1.841 -14.709 1.00 96.88 95 VAL A O 1
ATOM 787 N N . ALA A 1 96 ? 16.027 0.609 -16.171 1.00 94.62 96 ALA A N 1
ATOM 788 C CA . ALA A 1 96 ? 17.195 0.031 -16.808 1.00 94.62 96 ALA A CA 1
ATOM 789 C C . ALA A 1 96 ? 18.079 1.107 -17.450 1.00 94.62 96 ALA A C 1
ATOM 791 O O . ALA A 1 96 ? 19.288 1.085 -17.246 1.00 94.62 96 ALA A O 1
ATOM 792 N N . SER A 1 97 ? 17.484 2.077 -18.152 1.00 92.81 97 SER A N 1
ATOM 793 C CA . SER A 1 97 ? 18.216 3.193 -18.756 1.00 92.81 97 SER A CA 1
ATOM 794 C C . SER A 1 97 ? 18.899 4.084 -17.714 1.00 92.81 97 SER A C 1
ATOM 796 O O . SER A 1 97 ? 20.053 4.453 -17.922 1.00 92.81 97 SER A O 1
ATOM 798 N N . LEU A 1 98 ? 18.223 4.414 -16.606 1.00 93.50 98 LEU A N 1
ATOM 799 C CA . LEU A 1 98 ? 18.799 5.206 -15.507 1.00 93.50 98 LEU A CA 1
ATOM 800 C C . LEU A 1 98 ? 19.999 4.488 -14.879 1.00 93.50 98 LEU A C 1
ATOM 802 O O . LEU A 1 98 ? 21.031 5.091 -14.611 1.00 93.50 98 LEU A O 1
ATOM 806 N N . CYS A 1 99 ? 19.886 3.173 -14.682 1.00 93.00 99 CYS A N 1
ATOM 807 C CA . CYS A 1 99 ? 20.871 2.399 -13.931 1.00 93.00 99 CYS A CA 1
ATOM 808 C C . CYS A 1 99 ? 22.002 1.796 -14.778 1.00 93.00 99 CYS A C 1
ATOM 810 O O . CYS A 1 99 ? 22.872 1.142 -14.202 1.00 93.00 99 CYS A O 1
ATOM 812 N N . ARG A 1 100 ? 21.985 1.950 -16.112 1.00 87.62 100 ARG A N 1
ATOM 813 C CA . ARG A 1 100 ? 22.899 1.242 -17.033 1.00 87.62 100 ARG A CA 1
ATOM 814 C C . ARG A 1 100 ? 24.356 1.687 -16.910 1.00 87.62 100 ARG A C 1
ATOM 816 O O . ARG A 1 100 ? 25.255 0.853 -16.966 1.00 87.62 100 ARG A O 1
ATOM 823 N N . ASN A 1 101 ? 24.572 2.991 -16.749 1.00 84.75 101 ASN A N 1
ATOM 824 C CA . ASN A 1 101 ? 25.899 3.609 -16.725 1.00 84.75 101 ASN A CA 1
ATOM 825 C C . ASN A 1 101 ? 26.364 3.842 -15.274 1.00 84.75 101 ASN A C 1
ATOM 827 O O . ASN A 1 101 ? 26.213 2.971 -14.418 1.00 84.75 101 ASN A O 1
ATOM 831 N N . SER A 1 102 ? 26.936 5.013 -14.997 1.00 85.69 102 SER A N 1
ATOM 832 C CA . SER A 1 102 ? 27.261 5.489 -13.651 1.00 85.69 102 SER A CA 1
ATOM 833 C C . SER A 1 102 ? 26.144 6.424 -13.171 1.00 85.69 102 SER A C 1
ATOM 835 O O . SER A 1 102 ? 26.256 7.628 -13.403 1.00 85.69 102 SER A O 1
ATOM 837 N N . PRO A 1 103 ? 25.055 5.901 -12.575 1.00 89.94 103 PRO A N 1
ATOM 838 C CA . PRO A 1 103 ? 23.947 6.731 -12.115 1.00 89.94 103 PRO A CA 1
ATOM 839 C C . PRO A 1 103 ? 24.387 7.648 -10.976 1.00 89.94 103 PRO A C 1
ATOM 841 O O . PRO A 1 103 ? 25.149 7.238 -10.092 1.00 89.94 103 PRO A O 1
ATOM 844 N N . THR A 1 104 ? 23.867 8.870 -10.991 1.00 92.12 104 THR A N 1
ATOM 845 C CA . THR A 1 104 ? 23.909 9.789 -9.851 1.00 92.12 104 THR A CA 1
ATOM 846 C C . THR A 1 104 ? 22.969 9.313 -8.737 1.00 92.12 104 THR A C 1
ATOM 848 O O . THR A 1 104 ? 22.206 8.359 -8.906 1.00 92.12 104 THR A O 1
ATOM 851 N N . GLU A 1 105 ? 23.018 9.954 -7.571 1.00 90.88 105 GLU A N 1
ATOM 852 C CA . GLU A 1 105 ? 22.063 9.668 -6.496 1.00 90.88 105 GLU A CA 1
ATOM 853 C C . GLU A 1 105 ? 20.618 9.979 -6.918 1.00 90.88 105 GLU A C 1
ATOM 855 O O . GLU A 1 105 ? 19.727 9.154 -6.704 1.00 90.88 105 GLU A O 1
ATOM 860 N N . ASP A 1 106 ? 20.411 11.098 -7.616 1.00 92.81 106 ASP A N 1
ATOM 861 C CA . ASP A 1 106 ? 19.108 11.493 -8.157 1.00 92.81 106 ASP A CA 1
ATOM 862 C C . ASP A 1 106 ? 18.570 10.460 -9.157 1.00 92.81 106 ASP A C 1
ATOM 864 O O . ASP A 1 106 ? 17.391 10.108 -9.102 1.00 92.81 106 ASP A O 1
ATOM 868 N N . ASP A 1 107 ? 19.431 9.891 -10.011 1.00 94.12 107 ASP A N 1
ATOM 869 C CA . ASP A 1 107 ? 19.036 8.819 -10.936 1.00 94.12 107 ASP A CA 1
ATOM 870 C C . ASP A 1 107 ? 18.557 7.565 -10.187 1.00 94.12 107 ASP A C 1
ATOM 872 O O . ASP A 1 107 ? 17.615 6.895 -10.617 1.00 94.12 107 ASP A O 1
ATOM 876 N N . ILE A 1 108 ? 19.191 7.231 -9.056 1.00 95.12 108 ILE A N 1
ATOM 877 C CA . ILE A 1 108 ? 18.800 6.085 -8.224 1.00 95.12 108 ILE A CA 1
ATOM 878 C C . ILE A 1 108 ? 17.456 6.360 -7.541 1.00 95.12 108 ILE A C 1
ATOM 880 O O . ILE A 1 108 ? 16.602 5.470 -7.507 1.00 95.12 108 ILE A O 1
ATOM 884 N N . LEU A 1 109 ? 17.245 7.569 -7.015 1.00 95.38 109 LEU A N 1
ATOM 885 C CA . LEU A 1 109 ? 15.974 7.964 -6.403 1.00 95.38 109 LEU A CA 1
ATOM 886 C C . LEU A 1 109 ? 14.837 7.982 -7.433 1.00 95.38 109 LEU A C 1
ATOM 888 O O . LEU A 1 109 ? 13.764 7.434 -7.170 1.00 95.38 109 LEU A O 1
ATOM 892 N N . GLU A 1 110 ? 15.087 8.507 -8.633 1.00 96.44 110 GLU A N 1
ATOM 893 C CA . GLU A 1 110 ? 14.128 8.485 -9.740 1.00 96.44 110 GLU A CA 1
ATOM 894 C C . GLU A 1 110 ? 13.847 7.053 -10.222 1.00 96.44 110 GLU A C 1
ATOM 896 O O . GLU A 1 110 ? 12.708 6.717 -10.561 1.00 96.44 110 GLU A O 1
ATOM 901 N N . ALA A 1 111 ? 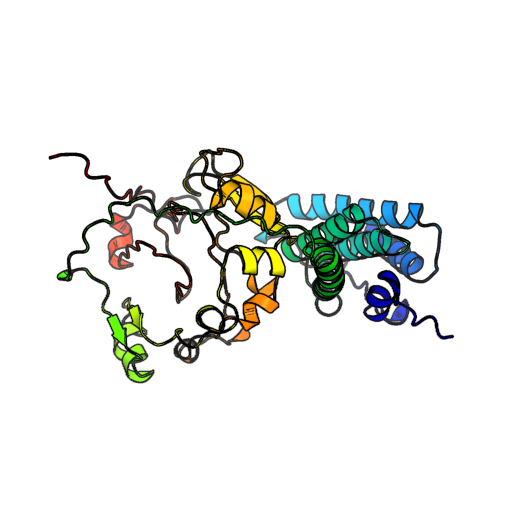14.842 6.163 -10.196 1.00 97.56 111 ALA A N 1
ATOM 902 C CA . ALA A 1 111 ? 14.643 4.747 -10.490 1.00 97.56 111 ALA A CA 1
ATOM 903 C C . ALA A 1 111 ? 13.768 4.052 -9.430 1.00 97.56 111 ALA A C 1
ATOM 905 O O . ALA A 1 111 ? 12.879 3.273 -9.789 1.00 97.56 111 ALA A O 1
ATOM 906 N N . VAL A 1 112 ? 13.960 4.351 -8.136 1.00 97.81 112 VAL A N 1
ATOM 907 C CA . VAL A 1 112 ? 13.085 3.849 -7.056 1.00 97.81 112 VAL A CA 1
ATOM 908 C C . VAL A 1 112 ? 11.661 4.353 -7.257 1.00 97.81 112 VAL A C 1
ATOM 910 O O . VAL A 1 112 ? 10.732 3.544 -7.281 1.00 97.81 112 VAL A O 1
ATOM 913 N N . ARG A 1 113 ? 11.493 5.660 -7.491 1.00 97.75 113 ARG A N 1
ATOM 914 C CA . ARG A 1 113 ? 10.191 6.270 -7.776 1.00 97.75 113 ARG A CA 1
ATOM 915 C C . ARG A 1 113 ? 9.518 5.614 -8.977 1.00 97.75 113 ARG A C 1
ATOM 917 O O . ARG A 1 113 ? 8.354 5.239 -8.894 1.00 97.75 113 ARG A O 1
ATOM 924 N N . THR A 1 114 ? 10.249 5.419 -10.071 1.00 98.19 114 THR A N 1
ATOM 925 C CA . THR A 1 114 ? 9.726 4.787 -11.291 1.00 98.19 114 THR A CA 1
ATOM 926 C C . THR A 1 114 ? 9.262 3.353 -11.029 1.00 98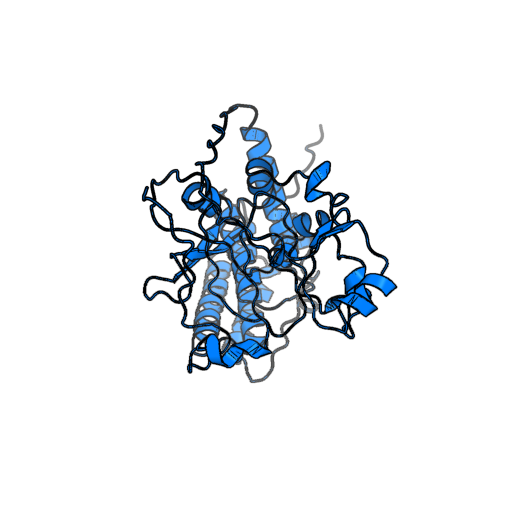.19 114 THR A C 1
ATOM 928 O O . THR A 1 114 ? 8.209 2.946 -11.524 1.00 98.19 114 THR A O 1
ATOM 931 N N . CYS A 1 115 ? 10.001 2.584 -10.227 1.00 98.25 115 CYS A N 1
ATOM 932 C CA . CYS A 1 115 ? 9.561 1.251 -9.834 1.00 98.25 115 CYS A CA 1
ATOM 933 C C . CYS A 1 115 ? 8.306 1.291 -8.956 1.00 98.25 115 CYS A C 1
ATOM 935 O O . CYS A 1 115 ? 7.383 0.522 -9.209 1.00 98.25 115 CYS A O 1
ATOM 937 N N . ASP A 1 116 ? 8.250 2.172 -7.953 1.00 97.75 116 ASP A N 1
ATOM 938 C CA . ASP A 1 116 ? 7.079 2.304 -7.079 1.00 97.75 116 ASP A CA 1
ATOM 939 C C . ASP A 1 116 ? 5.838 2.748 -7.863 1.00 97.75 116 ASP A C 1
ATOM 941 O O . ASP A 1 116 ? 4.766 2.187 -7.663 1.00 97.75 116 ASP A O 1
ATOM 945 N N . MET A 1 117 ? 5.981 3.652 -8.836 1.00 97.25 117 MET A N 1
ATOM 946 C CA . MET A 1 117 ? 4.901 3.981 -9.773 1.00 97.25 117 MET A CA 1
ATOM 947 C C . MET A 1 117 ? 4.420 2.745 -10.538 1.00 97.25 117 MET A C 1
ATOM 949 O O . MET A 1 117 ? 3.217 2.531 -10.666 1.00 97.25 117 MET A O 1
ATOM 953 N N . GLY A 1 118 ? 5.340 1.899 -11.011 1.00 97.38 118 GLY A N 1
ATOM 954 C CA . GLY A 1 118 ? 4.995 0.638 -11.669 1.00 97.38 118 GLY A CA 1
ATOM 955 C C . GLY A 1 118 ? 4.311 -0.372 -10.739 1.00 97.38 118 GLY A C 1
ATOM 956 O O . GLY A 1 118 ? 3.440 -1.108 -11.189 1.00 97.38 118 GLY A O 1
ATOM 957 N N . LEU A 1 119 ? 4.641 -0.382 -9.444 1.00 95.88 119 LEU A N 1
ATOM 958 C CA . LEU A 1 119 ? 3.965 -1.212 -8.438 1.00 95.88 119 LEU A CA 1
ATOM 959 C C . LEU A 1 119 ? 2.562 -0.684 -8.100 1.00 95.88 119 LEU A C 1
ATOM 961 O O . LEU A 1 119 ? 1.641 -1.476 -7.920 1.00 95.88 119 LEU A O 1
ATOM 965 N N . LEU A 1 120 ? 2.391 0.640 -8.047 1.00 94.06 120 LEU A N 1
ATOM 966 C CA . LEU A 1 120 ? 1.118 1.293 -7.732 1.00 94.06 120 LEU A CA 1
ATOM 967 C C . LEU A 1 120 ? 0.135 1.238 -8.910 1.00 94.06 120 LEU A C 1
ATOM 969 O O . LEU A 1 120 ? -1.037 0.913 -8.736 1.00 94.06 120 LEU A O 1
ATOM 973 N N . MET A 1 121 ? 0.608 1.562 -10.115 1.00 94.56 121 MET A N 1
ATOM 974 C CA . MET A 1 121 ? -0.239 1.745 -11.300 1.00 94.56 121 MET A CA 1
ATOM 975 C C . MET A 1 121 ? -0.199 0.550 -12.253 1.00 94.56 121 MET A C 1
ATOM 977 O O . MET A 1 121 ? -1.179 0.236 -12.934 1.00 94.56 121 MET A O 1
ATOM 981 N N . GLY A 1 122 ? 0.930 -0.147 -12.306 1.00 95.88 122 GLY A N 1
ATOM 982 C CA . GLY A 1 122 ? 1.140 -1.250 -13.227 1.00 95.88 122 GLY A CA 1
ATOM 983 C C . GLY A 1 122 ? 0.545 -2.574 -12.751 1.00 95.88 122 GLY A C 1
ATOM 984 O O . GLY A 1 122 ? -0.241 -2.652 -11.803 1.00 95.88 122 GLY A O 1
ATOM 985 N N . ALA A 1 123 ? 0.888 -3.636 -13.471 1.00 95.12 123 ALA A N 1
ATOM 986 C CA . ALA A 1 123 ? 0.607 -5.020 -13.104 1.00 95.12 123 ALA A CA 1
ATOM 987 C C . ALA A 1 123 ? 1.916 -5.809 -12.991 1.00 95.12 123 ALA A C 1
ATOM 989 O O . ALA A 1 123 ? 2.896 -5.495 -13.671 1.00 95.12 123 ALA A O 1
ATOM 990 N N . ALA A 1 124 ? 1.927 -6.853 -12.163 1.00 94.44 124 ALA A N 1
ATOM 991 C CA . ALA A 1 124 ? 3.090 -7.717 -11.992 1.00 94.44 124 ALA A CA 1
ATOM 992 C C . ALA A 1 124 ? 3.590 -8.272 -13.340 1.00 94.44 124 ALA A C 1
ATOM 994 O O . ALA A 1 124 ? 2.815 -8.806 -14.140 1.00 94.44 124 ALA A O 1
ATOM 995 N N . ILE A 1 125 ? 4.899 -8.161 -13.575 1.00 96.31 125 ILE A N 1
ATOM 996 C CA . ILE A 1 125 ? 5.605 -8.732 -14.730 1.00 96.31 125 ILE A CA 1
ATOM 997 C C . ILE A 1 125 ? 6.848 -9.479 -14.244 1.00 96.31 125 ILE A C 1
ATOM 999 O O . ILE A 1 125 ? 7.484 -9.047 -13.282 1.00 96.31 125 ILE A O 1
ATOM 1003 N N . MET A 1 126 ? 7.192 -10.580 -14.925 1.00 94.44 126 MET A N 1
ATOM 1004 C CA . MET A 1 126 ? 8.423 -11.357 -14.694 1.00 94.44 126 MET A CA 1
ATOM 1005 C C . MET A 1 126 ? 8.694 -11.633 -13.207 1.00 94.44 126 MET A C 1
ATOM 1007 O O . MET A 1 126 ? 9.780 -11.344 -12.708 1.00 94.44 126 MET A O 1
ATOM 1011 N N . ASP A 1 127 ? 7.677 -12.154 -12.513 1.00 91.31 127 ASP A N 1
ATOM 1012 C CA . ASP A 1 127 ? 7.733 -12.457 -11.078 1.00 91.31 127 ASP A CA 1
ATOM 1013 C C . ASP A 1 127 ? 8.127 -11.231 -10.226 1.00 91.31 127 ASP A C 1
ATOM 1015 O O . ASP A 1 127 ? 9.170 -11.183 -9.573 1.00 91.31 127 ASP A O 1
ATOM 1019 N N . ASN A 1 128 ? 7.305 -10.177 -10.322 1.00 93.75 128 ASN A N 1
ATOM 1020 C CA . ASN A 1 128 ? 7.471 -8.908 -9.603 1.00 93.75 128 ASN A CA 1
ATOM 1021 C C . ASN A 1 128 ? 8.871 -8.289 -9.748 1.00 93.75 128 ASN A C 1
ATOM 1023 O O . ASN A 1 128 ? 9.474 -7.803 -8.788 1.00 93.75 128 ASN A O 1
ATOM 1027 N N . ILE A 1 129 ? 9.396 -8.257 -10.975 1.00 96.94 129 ILE A N 1
ATOM 1028 C CA . ILE A 1 129 ? 10.764 -7.792 -11.231 1.00 96.94 129 ILE A CA 1
ATOM 1029 C C . ILE A 1 129 ? 11.045 -6.374 -10.709 1.00 96.94 129 ILE A C 1
ATOM 1031 O O . ILE A 1 129 ? 12.132 -6.123 -10.198 1.00 96.94 129 ILE A O 1
ATOM 1035 N N . LEU A 1 130 ? 10.067 -5.460 -10.768 1.00 97.56 130 LEU A N 1
ATOM 1036 C CA . LEU A 1 130 ? 10.217 -4.091 -10.260 1.00 97.56 130 LEU A CA 1
ATOM 1037 C C . LEU A 1 130 ? 10.465 -4.076 -8.748 1.00 97.56 130 LEU A C 1
ATOM 1039 O O . LEU A 1 130 ? 11.327 -3.343 -8.277 1.00 97.56 130 LEU A O 1
ATOM 1043 N N . GLN A 1 131 ? 9.794 -4.944 -7.991 1.00 95.62 131 GLN A N 1
ATOM 1044 C CA . GLN A 1 131 ? 10.022 -5.092 -6.554 1.00 95.62 131 GLN A CA 1
ATOM 1045 C C . GLN A 1 131 ? 11.437 -5.603 -6.257 1.00 95.62 131 GLN A C 1
ATOM 1047 O O . GLN A 1 131 ? 12.128 -5.088 -5.375 1.00 95.62 131 GLN A O 1
ATOM 1052 N N . ARG A 1 132 ? 11.907 -6.579 -7.042 1.00 95.88 132 ARG A N 1
ATOM 1053 C CA . ARG A 1 132 ? 13.274 -7.110 -6.936 1.00 95.88 132 ARG A CA 1
ATOM 1054 C C . ARG A 1 132 ? 14.320 -6.039 -7.267 1.00 95.88 132 ARG A C 1
ATOM 1056 O O . ARG A 1 132 ? 15.325 -5.946 -6.564 1.00 95.88 132 ARG A O 1
ATOM 1063 N N . ILE A 1 133 ? 14.071 -5.201 -8.278 1.00 97.06 133 ILE A N 1
ATOM 1064 C CA . ILE A 1 133 ? 14.948 -4.073 -8.629 1.00 97.06 133 ILE A CA 1
ATOM 1065 C C . ILE A 1 133 ? 14.969 -3.026 -7.512 1.00 97.06 133 ILE A C 1
ATOM 1067 O O . ILE A 1 133 ? 16.055 -2.626 -7.093 1.00 97.06 133 ILE A O 1
ATOM 1071 N N . VAL A 1 134 ? 13.815 -2.635 -6.961 1.00 96.31 134 VAL A N 1
ATOM 1072 C CA . VAL A 1 134 ? 13.761 -1.680 -5.839 1.00 96.31 134 VAL A CA 1
ATOM 1073 C C . VAL A 1 134 ? 14.583 -2.166 -4.660 1.00 96.31 134 VAL A C 1
ATOM 1075 O O . VAL A 1 134 ? 15.348 -1.386 -4.103 1.00 96.31 134 VAL A O 1
ATOM 1078 N N . ARG A 1 135 ? 14.526 -3.457 -4.323 1.00 94.25 135 ARG A N 1
ATOM 1079 C CA . ARG A 1 135 ? 15.359 -4.022 -3.253 1.00 94.25 135 ARG A CA 1
ATOM 1080 C C . ARG A 1 135 ? 16.858 -3.839 -3.523 1.00 94.25 135 ARG A C 1
ATOM 1082 O O . ARG A 1 135 ? 17.626 -3.544 -2.606 1.00 94.25 135 ARG A O 1
ATOM 1089 N N . ILE A 1 136 ? 17.299 -3.986 -4.775 1.00 95.31 136 ILE A N 1
ATOM 1090 C CA . ILE A 1 136 ? 18.694 -3.727 -5.174 1.00 95.31 136 ILE A CA 1
ATOM 1091 C C . ILE A 1 136 ? 19.035 -2.239 -4.999 1.00 95.31 136 ILE A C 1
ATOM 1093 O O . ILE A 1 136 ? 20.076 -1.924 -4.413 1.00 95.31 136 ILE A O 1
ATOM 1097 N N . LEU A 1 137 ? 18.159 -1.340 -5.460 1.00 95.00 137 LEU A N 1
ATOM 1098 C CA . LEU A 1 137 ? 18.333 0.115 -5.367 1.00 95.00 137 LEU A CA 1
ATOM 1099 C C . LEU A 1 137 ? 18.357 0.594 -3.907 1.00 95.00 137 LEU A C 1
ATOM 1101 O O . LEU A 1 137 ? 19.287 1.285 -3.495 1.00 95.00 137 LEU A O 1
ATOM 1105 N N . GLN A 1 138 ? 17.413 0.143 -3.081 1.00 92.00 138 GLN A N 1
ATOM 1106 C CA . GLN A 1 138 ? 17.354 0.456 -1.652 1.00 92.00 138 GLN A CA 1
ATOM 1107 C C . GLN A 1 138 ? 18.610 -0.001 -0.914 1.00 92.00 138 GLN A C 1
ATOM 1109 O O . GLN A 1 138 ? 19.145 0.737 -0.092 1.00 92.00 138 GLN A O 1
ATOM 1114 N N . ASN A 1 139 ? 19.131 -1.190 -1.227 1.00 90.50 139 ASN A N 1
ATOM 1115 C CA . ASN A 1 139 ? 20.385 -1.660 -0.640 1.00 90.50 139 ASN A CA 1
ATOM 1116 C C . ASN A 1 139 ? 21.583 -0.779 -1.020 1.00 90.50 139 ASN A C 1
ATOM 1118 O O . ASN A 1 139 ? 22.539 -0.699 -0.248 1.00 90.50 139 ASN A O 1
ATOM 1122 N N . LYS A 1 140 ? 21.559 -0.126 -2.188 1.00 90.19 140 LYS A N 1
ATOM 1123 C CA . LYS A 1 140 ? 22.585 0.846 -2.583 1.00 90.19 140 LYS A CA 1
ATOM 1124 C C . LYS A 1 140 ? 22.429 2.157 -1.805 1.00 90.19 140 LYS A C 1
ATOM 1126 O O . LYS A 1 140 ? 23.422 2.605 -1.240 1.00 90.19 140 LYS A O 1
ATOM 1131 N N . ILE A 1 141 ? 21.206 2.684 -1.691 1.00 89.62 141 ILE A N 1
ATOM 1132 C CA . ILE A 1 141 ? 20.893 3.891 -0.901 1.00 89.62 141 ILE A CA 1
ATOM 1133 C C . ILE A 1 141 ? 21.284 3.692 0.570 1.00 89.62 141 ILE A C 1
ATOM 1135 O O . ILE A 1 141 ? 22.007 4.498 1.141 1.00 89.62 141 ILE A O 1
ATOM 1139 N N . ARG A 1 142 ? 20.884 2.571 1.185 1.00 85.94 142 ARG A N 1
ATOM 1140 C CA . ARG A 1 142 ? 21.206 2.268 2.591 1.00 85.94 142 ARG A CA 1
ATOM 1141 C C . ARG A 1 142 ? 22.706 2.126 2.847 1.00 85.94 142 ARG A C 1
ATOM 1143 O O . ARG A 1 142 ? 23.139 2.370 3.967 1.00 85.94 142 ARG A O 1
ATOM 1150 N N . LYS A 1 143 ? 23.491 1.677 1.862 1.00 83.44 143 LYS A N 1
ATOM 1151 C CA . LYS A 1 143 ? 24.954 1.612 1.992 1.00 83.44 143 LYS A CA 1
ATOM 1152 C C . LYS A 1 143 ? 25.571 3.007 1.970 1.00 83.44 143 LYS A C 1
ATOM 1154 O O . LYS A 1 143 ? 26.345 3.295 2.869 1.00 83.44 143 LYS A O 1
ATOM 1159 N N . ALA A 1 144 ? 25.150 3.860 1.036 1.00 79.94 144 ALA A N 1
ATOM 1160 C CA . ALA A 1 144 ? 25.591 5.255 0.979 1.00 79.94 144 ALA A CA 1
ATOM 1161 C C . ALA A 1 144 ? 25.234 6.013 2.273 1.00 79.94 144 ALA A C 1
ATOM 1163 O O . ALA A 1 144 ? 26.108 6.561 2.930 1.00 79.94 144 ALA A O 1
ATOM 1164 N N . ALA A 1 145 ? 23.985 5.902 2.737 1.00 77.81 145 ALA A N 1
ATOM 1165 C CA . ALA A 1 145 ? 23.541 6.562 3.966 1.00 77.81 145 ALA A CA 1
ATOM 1166 C C . ALA A 1 145 ? 24.276 6.077 5.233 1.00 77.81 145 ALA A C 1
ATOM 1168 O O . ALA A 1 145 ? 24.424 6.835 6.185 1.00 77.81 145 ALA A O 1
ATOM 1169 N N . LYS A 1 146 ? 24.730 4.815 5.282 1.00 71.81 146 LYS A N 1
ATOM 1170 C CA . LYS A 1 146 ? 25.539 4.304 6.405 1.00 71.81 146 LYS A CA 1
ATOM 1171 C C . LYS A 1 146 ? 26.972 4.830 6.387 1.00 71.81 146 LYS A C 1
ATOM 1173 O O . LYS A 1 146 ? 27.544 4.981 7.456 1.00 71.81 146 LYS A O 1
ATOM 1178 N N . GLU A 1 147 ? 27.526 5.078 5.204 1.00 64.06 147 GLU A N 1
ATOM 1179 C CA . GLU A 1 147 ? 28.849 5.690 5.035 1.00 64.06 147 GLU A CA 1
ATOM 1180 C C . GLU A 1 147 ? 28.819 7.181 5.430 1.00 64.06 147 GLU A C 1
ATOM 1182 O O . GLU A 1 147 ? 29.803 7.691 5.952 1.00 64.06 147 GLU A O 1
ATOM 1187 N N . GLU A 1 148 ? 27.675 7.857 5.271 1.00 60.28 148 GLU A N 1
ATOM 1188 C CA . GLU A 1 148 ? 27.472 9.260 5.677 1.00 60.28 148 GLU A CA 1
ATOM 1189 C C . GLU A 1 148 ? 27.072 9.431 7.156 1.00 60.28 148 GLU A C 1
ATOM 1191 O O . GLU A 1 148 ? 27.443 10.410 7.800 1.00 60.28 148 GLU A O 1
ATOM 1196 N N . ALA A 1 149 ? 26.332 8.478 7.731 1.00 56.72 149 ALA A N 1
ATOM 1197 C CA . ALA A 1 149 ? 25.823 8.563 9.104 1.00 56.72 149 ALA A CA 1
ATOM 1198 C C . ALA A 1 149 ? 26.879 8.329 10.207 1.00 56.72 149 ALA A C 1
ATOM 1200 O O . ALA A 1 149 ? 26.540 8.430 11.388 1.00 56.72 149 ALA A O 1
ATOM 1201 N N . GLU A 1 150 ? 28.139 8.037 9.861 1.00 48.72 150 GLU A N 1
ATOM 1202 C CA . GLU A 1 150 ? 29.248 8.045 10.830 1.00 48.72 150 GLU A CA 1
ATOM 1203 C C . GLU A 1 150 ? 29.631 9.470 11.293 1.00 48.72 150 GLU A C 1
ATOM 1205 O O . GLU A 1 150 ? 30.385 9.589 12.258 1.00 48.72 150 GLU A O 1
ATOM 1210 N N . ASP A 1 151 ? 29.070 10.535 10.694 1.00 41.88 151 ASP A N 1
ATOM 1211 C CA . ASP A 1 151 ? 29.476 11.927 10.965 1.00 41.88 151 ASP A CA 1
ATOM 1212 C C . ASP A 1 151 ? 28.389 12.842 11.579 1.00 41.88 151 ASP A C 1
ATOM 1214 O O . ASP A 1 151 ? 28.691 13.965 11.976 1.00 41.88 151 ASP A O 1
ATOM 1218 N N . ASP A 1 152 ? 27.127 12.405 11.737 1.00 39.69 152 ASP A N 1
ATOM 1219 C CA . ASP A 1 152 ? 26.099 13.296 12.310 1.00 39.69 152 ASP A CA 1
ATOM 1220 C C . ASP A 1 152 ? 25.018 12.585 13.149 1.00 39.69 152 ASP A C 1
ATOM 1222 O O . ASP A 1 152 ? 24.087 11.940 12.659 1.00 39.69 152 ASP A O 1
ATOM 1226 N N . HIS A 1 153 ? 25.111 12.738 14.474 1.00 35.38 153 HIS A N 1
ATOM 1227 C CA . HIS A 1 153 ? 24.088 12.304 15.427 1.00 35.38 153 HIS A CA 1
ATOM 1228 C C . HIS A 1 153 ? 23.106 13.442 15.739 1.00 35.38 153 HIS A C 1
ATOM 1230 O O . HIS A 1 153 ? 23.101 14.020 16.833 1.00 35.38 153 HIS A O 1
ATOM 1236 N N . ALA A 1 154 ? 22.199 13.727 14.805 1.00 39.62 154 ALA A N 1
ATOM 1237 C CA . ALA A 1 154 ? 21.089 14.637 15.060 1.00 39.62 154 ALA A CA 1
ATOM 1238 C C . ALA A 1 154 ? 20.015 13.968 15.944 1.00 39.62 154 ALA A C 1
ATOM 1240 O O . ALA A 1 154 ? 19.293 13.055 15.541 1.00 39.62 154 ALA A O 1
ATOM 1241 N N . LYS A 1 155 ? 19.883 14.453 17.185 1.00 38.91 155 LYS A N 1
ATOM 1242 C CA . LYS A 1 155 ? 18.850 14.027 18.143 1.00 38.91 155 LYS A CA 1
ATOM 1243 C C . LYS A 1 155 ? 17.462 14.473 17.675 1.00 38.91 155 LYS A C 1
ATOM 1245 O O . LYS A 1 155 ? 17.133 15.659 17.739 1.00 38.91 155 LYS A O 1
ATOM 1250 N N . VAL A 1 156 ? 16.610 13.520 17.301 1.00 46.06 156 VAL A N 1
ATOM 1251 C CA . VAL A 1 156 ? 15.176 13.766 17.091 1.00 46.06 156 VAL A CA 1
ATOM 1252 C C . VAL A 1 156 ? 14.541 14.121 18.440 1.00 46.06 156 VAL A C 1
ATOM 1254 O O . VAL A 1 156 ? 14.554 13.338 19.393 1.00 46.06 156 VAL A O 1
ATOM 1257 N N . LYS A 1 157 ? 14.013 15.344 18.558 1.00 39.75 157 LYS A N 1
ATOM 1258 C CA . LYS A 1 157 ? 13.282 15.781 19.754 1.00 39.75 157 LYS A CA 1
ATOM 1259 C C . LYS A 1 157 ? 11.990 14.972 19.862 1.00 39.75 157 LYS A C 1
ATOM 1261 O O . LYS A 1 157 ? 11.156 15.017 18.964 1.00 39.75 157 LYS A O 1
ATOM 1266 N N . ARG A 1 158 ? 11.807 14.275 20.989 1.00 43.00 158 ARG A N 1
ATOM 1267 C CA . ARG A 1 158 ? 10.533 13.639 21.354 1.00 43.00 158 ARG A CA 1
ATOM 1268 C C . ARG A 1 158 ? 9.423 14.689 21.328 1.00 43.00 158 ARG A C 1
ATOM 1270 O O . ARG A 1 158 ? 9.423 15.608 22.149 1.00 43.00 158 ARG A O 1
ATOM 1277 N N . ILE A 1 159 ? 8.487 14.544 20.397 1.00 49.84 159 ILE A N 1
ATOM 1278 C CA . ILE A 1 159 ? 7.256 15.332 20.374 1.00 49.84 159 ILE A CA 1
ATOM 1279 C C . ILE A 1 159 ? 6.462 14.933 21.621 1.00 49.84 159 ILE A C 1
ATOM 1281 O O . ILE A 1 159 ? 6.181 13.753 21.838 1.00 49.84 159 ILE A O 1
ATOM 1285 N N . LYS A 1 160 ? 6.159 15.904 22.490 1.00 41.41 160 LYS A N 1
ATOM 1286 C CA . LYS A 1 160 ? 5.282 15.663 23.640 1.00 41.41 160 LYS A CA 1
ATOM 1287 C C . LYS A 1 160 ? 3.892 15.310 23.103 1.00 41.41 160 LYS A C 1
ATOM 1289 O O . LYS A 1 160 ? 3.396 16.057 22.261 1.00 41.41 160 LYS A O 1
ATOM 1294 N N . PRO A 1 161 ? 3.250 14.230 23.577 1.00 45.34 161 PRO A N 1
ATOM 1295 C CA . PRO A 1 161 ? 1.858 13.994 23.241 1.00 45.34 161 PRO A CA 1
ATOM 1296 C C . PRO A 1 161 ? 1.046 15.168 23.789 1.00 45.34 161 PRO A C 1
ATOM 1298 O O . PRO A 1 161 ? 1.036 15.416 24.996 1.00 45.34 161 PRO A O 1
ATOM 1301 N N . GLU A 1 162 ? 0.407 15.931 22.905 1.00 46.75 162 GLU A N 1
ATOM 1302 C CA . GLU A 1 162 ? -0.646 16.841 23.337 1.00 46.75 162 GLU A CA 1
ATOM 1303 C C . GLU A 1 162 ? -1.718 16.012 24.044 1.00 46.75 162 GLU A C 1
ATOM 1305 O O . GLU A 1 162 ? -2.167 14.983 23.534 1.00 46.75 162 GLU A O 1
ATOM 1310 N N . SER A 1 163 ? -2.103 16.463 25.237 1.00 43.97 163 SER A N 1
ATOM 1311 C CA . SER A 1 163 ? -3.246 15.946 25.980 1.00 43.97 163 SER A CA 1
ATOM 1312 C C . SER A 1 163 ? -4.494 16.126 25.122 1.00 43.97 163 SER A C 1
ATOM 1314 O O . SER A 1 163 ? -5.044 17.222 25.010 1.00 43.97 163 SER A O 1
ATOM 1316 N N . ARG A 1 164 ? -4.906 15.059 24.443 1.00 55.12 164 ARG A N 1
ATOM 1317 C CA . ARG A 1 164 ? -6.153 15.039 23.689 1.00 55.12 164 ARG A CA 1
ATOM 1318 C C . ARG A 1 164 ? -7.219 14.431 24.575 1.00 55.12 164 ARG A C 1
ATOM 1320 O O . ARG A 1 164 ? -7.048 13.336 25.102 1.00 55.12 164 ARG A O 1
ATOM 1327 N N . LEU A 1 165 ? -8.309 15.172 24.741 1.00 57.94 165 LEU A N 1
ATOM 1328 C CA . LEU A 1 165 ? -9.500 14.707 25.432 1.00 57.94 165 LEU A CA 1
ATOM 1329 C C . LEU A 1 165 ? -10.091 13.554 24.617 1.00 57.94 165 LEU A C 1
ATOM 1331 O O . LEU A 1 165 ? -10.629 13.760 23.528 1.00 57.94 165 LEU A O 1
ATOM 1335 N N . PHE A 1 166 ? -9.934 12.334 25.119 1.00 64.75 166 PHE A N 1
ATOM 1336 C CA . PHE A 1 166 ? -10.664 11.189 24.600 1.00 64.75 166 PHE A CA 1
ATOM 1337 C C . PHE A 1 166 ? -12.096 11.253 25.134 1.00 64.75 166 PHE A C 1
ATOM 1339 O O . PHE A 1 166 ? -12.292 11.614 26.298 1.00 64.75 166 PHE A O 1
ATOM 1346 N N . PRO A 1 167 ? -13.104 10.914 24.316 1.00 73.81 167 PRO A N 1
ATOM 1347 C CA . PRO A 1 167 ? -14.459 10.804 24.824 1.00 73.81 167 PRO A CA 1
ATOM 1348 C C . PRO A 1 167 ? -14.491 9.718 25.902 1.00 73.81 167 PRO A C 1
ATOM 1350 O O . PRO A 1 167 ? -13.914 8.643 25.727 1.00 73.81 167 PRO A O 1
ATOM 1353 N N . VAL A 1 168 ? -15.163 10.005 27.017 1.00 81.25 168 VAL A N 1
ATOM 1354 C CA . VAL A 1 168 ? -15.347 9.030 28.094 1.00 81.25 168 VAL A CA 1
ATOM 1355 C C . VAL A 1 168 ? -16.148 7.854 27.542 1.00 81.25 168 VAL A C 1
ATOM 1357 O O . VAL A 1 168 ? -17.269 8.025 27.056 1.00 81.25 168 VAL A O 1
ATOM 1360 N N . ILE A 1 169 ? -15.555 6.663 27.587 1.00 86.44 169 ILE A N 1
ATOM 1361 C CA . ILE A 1 169 ? -16.229 5.427 27.197 1.00 86.44 169 ILE A CA 1
ATOM 1362 C C . ILE A 1 169 ? -17.081 4.993 28.382 1.00 86.44 169 ILE A C 1
ATOM 1364 O O . ILE A 1 169 ? -16.574 4.800 29.484 1.00 86.44 169 ILE A O 1
ATOM 1368 N N . LYS A 1 170 ? -18.385 4.871 28.148 1.00 89.12 170 LYS A N 1
ATOM 1369 C CA . LYS A 1 170 ? -19.300 4.259 29.106 1.00 89.12 170 LYS A CA 1
ATOM 1370 C C . LYS A 1 170 ? -19.033 2.759 29.136 1.00 89.12 170 LYS A C 1
ATOM 1372 O O . LYS A 1 170 ? -19.057 2.137 28.076 1.00 89.12 170 LYS A O 1
ATOM 1377 N N . GLU A 1 171 ? -18.776 2.201 30.314 1.00 88.62 171 GLU A N 1
ATOM 1378 C CA . GLU A 1 171 ? -18.379 0.795 30.469 1.00 88.62 171 GLU A CA 1
ATOM 1379 C C . GLU A 1 171 ? -19.438 -0.157 29.896 1.00 88.62 171 GLU A C 1
ATOM 1381 O O . GLU A 1 171 ? -19.112 -1.138 29.237 1.00 88.62 171 GLU A O 1
ATOM 1386 N N . GLU A 1 172 ? -20.719 0.189 30.038 1.00 91.44 172 GLU A N 1
ATOM 1387 C CA . GLU A 1 172 ? -21.839 -0.587 29.504 1.00 91.44 172 GLU A CA 1
ATOM 1388 C C . GLU A 1 172 ? -21.922 -0.606 27.966 1.00 91.44 172 GLU A C 1
ATOM 1390 O O . GLU A 1 172 ? -22.608 -1.454 27.399 1.00 91.44 172 GLU A O 1
ATOM 1395 N N . LEU A 1 173 ? -21.230 0.317 27.289 1.00 91.00 173 LEU A N 1
ATOM 1396 C CA . LEU A 1 173 ? -21.132 0.393 25.827 1.00 91.00 173 LEU A CA 1
ATOM 1397 C C . LEU A 1 173 ? -19.724 0.049 25.319 1.00 91.00 173 LEU A C 1
ATOM 1399 O O . LEU A 1 173 ? -19.458 0.167 24.120 1.00 91.00 173 LEU A O 1
ATOM 1403 N N . ALA A 1 174 ? -18.801 -0.320 26.211 1.00 94.94 174 ALA A N 1
ATOM 1404 C CA . ALA A 1 174 ? -17.445 -0.662 25.829 1.00 94.94 174 ALA A CA 1
ATOM 1405 C C . ALA A 1 174 ? -17.425 -1.986 25.054 1.00 94.94 174 ALA A C 1
ATOM 1407 O O . ALA A 1 174 ? -18.138 -2.938 25.371 1.00 94.94 174 ALA A O 1
ATOM 1408 N N . VAL A 1 175 ? -16.570 -2.060 24.033 1.00 97.25 1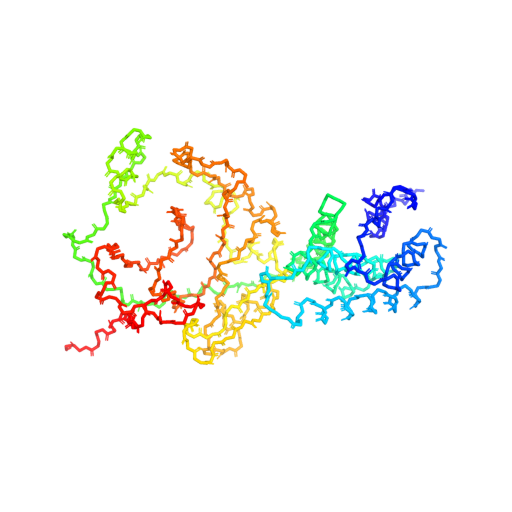75 VAL A N 1
ATOM 1409 C CA . VAL A 1 175 ? -16.323 -3.319 23.325 1.00 97.25 175 VAL A CA 1
ATOM 1410 C C . VAL A 1 175 ? -15.646 -4.294 24.299 1.00 97.25 175 VAL A C 1
ATOM 1412 O O . VAL A 1 175 ? -14.647 -3.914 24.920 1.00 97.25 175 VAL A O 1
ATOM 1415 N N . PRO A 1 176 ? -16.148 -5.536 24.444 1.00 97.44 176 PRO A N 1
ATOM 1416 C CA . PRO A 1 176 ? -15.576 -6.501 25.373 1.00 97.44 176 PRO A CA 1
ATOM 1417 C C . PRO A 1 176 ? -14.128 -6.834 25.007 1.00 97.44 176 PRO A C 1
ATOM 1419 O O . PRO A 1 176 ? -13.763 -6.899 23.831 1.00 97.44 176 PRO A O 1
ATOM 1422 N N . ARG A 1 177 ? -13.313 -7.077 26.034 1.00 97.94 177 ARG A N 1
ATOM 1423 C CA . ARG A 1 177 ? -11.903 -7.460 25.917 1.00 97.94 177 ARG A CA 1
ATOM 1424 C C . ARG A 1 177 ? -11.715 -8.910 26.332 1.00 97.94 177 ARG A C 1
ATOM 1426 O O . ARG A 1 177 ? -12.155 -9.296 27.414 1.00 97.94 177 ARG A O 1
ATOM 1433 N N . LEU A 1 178 ? -11.049 -9.696 25.492 1.00 98.06 178 LEU A N 1
ATOM 1434 C CA . LEU A 1 178 ? -10.704 -11.084 25.778 1.00 98.06 178 LEU A CA 1
ATOM 1435 C C . LEU A 1 178 ? -9.215 -11.321 25.575 1.00 98.06 178 LEU A C 1
ATOM 1437 O O . LEU A 1 178 ? -8.670 -11.027 24.515 1.00 98.06 178 LEU A O 1
ATOM 1441 N N . LYS A 1 179 ? -8.576 -11.935 26.569 1.00 98.12 179 LYS A N 1
ATOM 1442 C CA . LYS A 1 179 ? -7.177 -12.343 26.478 1.00 98.12 179 LYS A CA 1
ATOM 1443 C C . LYS A 1 179 ? -7.068 -13.726 25.843 1.00 98.12 179 LYS A C 1
ATOM 1445 O O . LYS A 1 179 ? -7.548 -14.693 26.431 1.00 98.12 179 LYS A O 1
ATOM 1450 N N . CYS A 1 180 ? -6.444 -13.800 24.668 1.00 97.19 180 CYS A N 1
ATOM 1451 C CA . CYS A 1 180 ? -6.159 -15.031 23.920 1.00 97.19 180 CYS A CA 1
ATOM 1452 C C . CYS A 1 180 ? -7.313 -16.066 23.934 1.00 97.19 180 CYS A C 1
ATOM 1454 O O . CYS A 1 180 ? -7.102 -17.200 24.376 1.00 97.19 180 CYS A O 1
ATOM 1456 N N . PRO A 1 181 ? -8.549 -15.714 23.520 1.00 98.00 181 PRO A N 1
ATOM 1457 C CA . PRO A 1 181 ? -9.649 -16.676 23.513 1.00 98.00 181 PRO A CA 1
ATOM 1458 C C . PRO A 1 181 ? -9.368 -17.833 22.548 1.00 98.00 181 PRO A C 1
ATOM 1460 O O . PRO A 1 181 ? -8.738 -17.641 21.510 1.00 98.00 181 PRO A O 1
ATOM 1463 N N . SER A 1 182 ? -9.878 -19.030 22.852 1.00 98.31 182 SER A N 1
ATOM 1464 C CA . SER A 1 182 ? -9.795 -20.155 21.914 1.00 98.31 182 SER A CA 1
ATOM 1465 C C . SER A 1 182 ? -10.543 -19.849 20.612 1.00 98.31 182 SER A C 1
ATOM 1467 O O . SER A 1 182 ? -11.511 -19.082 20.613 1.00 98.31 182 SER A O 1
ATOM 1469 N N . LEU A 1 183 ? -10.136 -20.498 19.515 1.00 98.12 183 LEU A N 1
ATOM 1470 C CA . LEU A 1 183 ? -10.820 -20.391 18.221 1.00 98.12 183 LEU A CA 1
ATOM 1471 C C . LEU A 1 183 ? -12.318 -20.706 18.344 1.00 98.12 183 LEU A C 1
ATOM 1473 O O . LEU A 1 183 ? -13.139 -19.967 17.817 1.00 98.12 183 LEU A O 1
ATOM 1477 N N . GLU A 1 184 ? -12.690 -21.742 19.104 1.00 98.06 184 GLU A N 1
ATOM 1478 C CA . GLU A 1 184 ? -14.095 -22.103 19.342 1.00 98.06 184 GLU A CA 1
ATOM 1479 C C . GLU A 1 184 ? -14.866 -20.993 20.074 1.00 98.06 184 GLU A C 1
ATOM 1481 O O . GLU A 1 184 ? -15.981 -20.648 19.682 1.00 98.06 184 GLU A O 1
ATOM 1486 N N . ASN A 1 185 ? -14.276 -20.418 21.131 1.00 98.19 185 ASN A N 1
ATOM 1487 C CA . ASN A 1 185 ? -14.906 -19.346 21.899 1.00 98.19 185 ASN A CA 1
ATOM 1488 C C . ASN A 1 185 ? -15.114 -18.107 21.019 1.00 98.19 185 ASN A C 1
ATOM 1490 O O . ASN A 1 185 ? -16.225 -17.578 20.957 1.00 98.19 185 ASN A O 1
ATOM 1494 N N . PHE A 1 186 ? -14.072 -17.693 20.293 1.00 98.38 186 PHE A N 1
ATOM 1495 C CA . PHE A 1 186 ? -14.160 -16.583 19.349 1.00 98.38 186 PHE A CA 1
ATOM 1496 C C . PHE A 1 186 ? -15.224 -16.842 18.272 1.00 98.38 186 PHE A C 1
ATOM 1498 O O . PHE A 1 186 ? -16.100 -16.002 18.060 1.00 98.38 186 PHE A O 1
ATOM 1505 N N . ASN A 1 187 ? -15.203 -18.027 17.656 1.00 97.81 187 ASN A N 1
ATOM 1506 C CA . ASN A 1 187 ? -16.118 -18.375 16.577 1.00 97.81 187 ASN A CA 1
ATOM 1507 C C . ASN A 1 187 ? -17.584 -18.338 17.036 1.00 97.81 187 ASN A C 1
ATOM 1509 O O . ASN A 1 187 ? -18.415 -17.634 16.464 1.00 97.81 187 ASN A O 1
ATOM 1513 N N . ARG A 1 188 ? -17.895 -19.052 18.126 1.00 97.94 188 ARG A N 1
ATOM 1514 C CA . ARG A 1 188 ? -19.267 -19.201 18.628 1.00 97.94 188 ARG A CA 1
ATOM 1515 C C . ARG A 1 188 ? -19.849 -17.899 19.169 1.00 97.94 188 ARG A C 1
ATOM 1517 O O . ARG A 1 188 ? -21.031 -17.641 18.969 1.00 97.94 188 ARG A O 1
ATOM 1524 N N . ASN A 1 189 ? -19.052 -17.115 19.892 1.00 97.94 189 ASN A N 1
ATOM 1525 C CA . ASN A 1 189 ? -19.570 -15.984 20.663 1.00 97.94 189 ASN A CA 1
ATOM 1526 C C . ASN A 1 189 ? -19.424 -14.630 19.949 1.00 97.94 189 ASN A C 1
ATOM 1528 O O . ASN A 1 189 ? -20.136 -13.694 20.319 1.00 97.94 189 ASN A O 1
ATOM 1532 N N . TYR A 1 190 ? -18.549 -14.525 18.937 1.00 97.56 190 TYR A N 1
ATOM 1533 C CA . TYR A 1 190 ? -18.226 -13.253 18.276 1.00 97.56 190 TYR A CA 1
ATOM 1534 C C . TYR A 1 190 ? -18.303 -13.312 16.753 1.00 97.56 190 TYR A C 1
ATOM 1536 O O . TYR A 1 190 ? -19.041 -12.515 16.180 1.00 97.56 190 TYR A O 1
ATOM 1544 N N . LEU A 1 191 ? -17.624 -14.263 16.103 1.00 96.62 191 LEU A N 1
ATOM 1545 C CA . LEU A 1 191 ? -17.617 -14.338 14.637 1.00 96.62 191 LEU A CA 1
ATOM 1546 C C . LEU A 1 191 ? -19.004 -14.677 14.073 1.00 96.62 191 LEU A C 1
ATOM 1548 O O . LEU A 1 191 ? -19.557 -13.886 13.316 1.00 96.62 191 LEU A O 1
ATOM 1552 N N . LEU A 1 192 ? -19.604 -15.803 14.482 1.00 96.25 192 LEU A N 1
ATOM 1553 C CA . LEU A 1 192 ? -20.933 -16.210 13.999 1.00 96.25 192 LEU A CA 1
ATOM 1554 C C . LEU A 1 192 ? -22.044 -15.216 14.381 1.00 96.25 192 LEU A C 1
ATOM 1556 O O . LEU A 1 192 ? -22.889 -14.930 13.535 1.00 96.25 192 LEU A O 1
ATOM 1560 N N . PRO A 1 193 ? -22.072 -14.648 15.605 1.00 96.31 193 PRO A N 1
ATOM 1561 C CA . PRO A 1 193 ? -23.074 -13.649 15.973 1.00 96.31 193 PRO A CA 1
ATOM 1562 C C . PRO A 1 193 ? -22.774 -12.233 15.460 1.00 96.31 193 PRO A C 1
ATOM 1564 O O . PRO A 1 193 ? -23.528 -11.324 15.800 1.00 96.31 193 PRO A O 1
ATOM 1567 N N . LEU A 1 194 ? -21.677 -12.029 14.715 1.00 95.69 194 LEU A N 1
ATOM 1568 C CA . LEU A 1 194 ? -21.227 -10.733 14.188 1.00 95.69 194 LEU A CA 1
ATOM 1569 C C . LEU A 1 194 ? -21.068 -9.651 15.272 1.00 95.69 194 LEU A C 1
ATOM 1571 O O . LEU A 1 194 ? -21.502 -8.508 15.115 1.00 95.69 194 LEU A O 1
ATOM 1575 N N . LYS A 1 195 ? -20.443 -10.013 16.399 1.00 96.81 195 LYS A N 1
ATOM 1576 C CA . LYS A 1 195 ? -20.212 -9.107 17.534 1.00 96.81 195 LYS A CA 1
ATOM 1577 C C . LYS A 1 195 ? -18.758 -8.636 17.593 1.00 96.81 195 LYS A C 1
ATOM 1579 O O . LYS A 1 195 ? -17.854 -9.471 17.563 1.00 96.81 195 LYS A O 1
ATOM 1584 N N . PRO A 1 196 ? -18.510 -7.326 17.772 1.00 97.88 196 PRO A N 1
ATOM 1585 C CA . PRO A 1 196 ? -17.156 -6.812 17.910 1.00 97.88 196 PRO A CA 1
ATOM 1586 C C . PRO A 1 196 ? -16.520 -7.236 19.238 1.00 97.88 196 PRO A C 1
ATOM 1588 O O . PRO A 1 196 ? -17.190 -7.342 20.268 1.00 97.88 196 PRO A O 1
ATOM 1591 N N . VAL A 1 197 ? -15.203 -7.434 19.218 1.00 98.38 197 VAL A N 1
ATOM 1592 C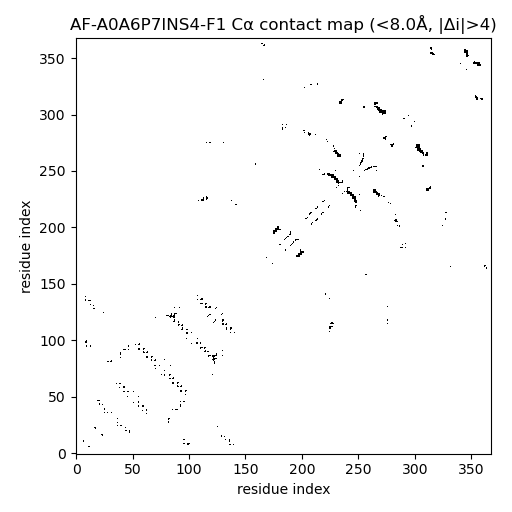 CA . VAL A 1 197 ? -14.397 -7.805 20.387 1.00 98.38 197 VAL A CA 1
ATOM 1593 C C . VAL A 1 197 ? -12.964 -7.304 20.227 1.00 98.38 197 VAL A C 1
ATOM 1595 O O . VAL A 1 197 ? -12.438 -7.243 19.118 1.00 98.38 197 VAL A O 1
ATOM 1598 N N . ILE A 1 198 ? -12.322 -6.951 21.340 1.00 98.50 198 ILE A N 1
ATOM 1599 C CA . ILE A 1 198 ? -10.890 -6.646 21.404 1.00 98.50 198 ILE A CA 1
ATOM 1600 C C . ILE A 1 198 ? -10.162 -7.905 21.882 1.00 98.50 198 ILE A C 1
ATOM 1602 O O . ILE A 1 198 ? -10.464 -8.436 22.953 1.00 98.50 198 ILE A O 1
ATOM 1606 N N . LEU A 1 199 ? -9.185 -8.359 21.099 1.00 98.50 199 LEU A N 1
ATOM 1607 C CA . LEU A 1 199 ? -8.359 -9.520 21.414 1.00 98.50 199 LEU A CA 1
ATOM 1608 C C . LEU A 1 199 ? -7.011 -9.065 21.983 1.00 98.50 199 LEU A C 1
ATOM 1610 O O . LEU A 1 199 ? -6.233 -8.401 21.302 1.00 98.50 199 LEU A O 1
ATOM 1614 N N . GLU A 1 200 ? -6.735 -9.419 23.233 1.00 98.06 200 GLU A N 1
ATOM 1615 C CA . GLU A 1 200 ? -5.507 -9.064 23.950 1.00 98.06 200 GLU A CA 1
ATOM 1616 C C . GLU A 1 200 ? -4.537 -10.251 23.985 1.00 98.06 200 GLU A C 1
ATOM 1618 O O . GLU A 1 200 ? -4.963 -11.406 24.071 1.00 98.06 200 GLU A O 1
ATOM 1623 N N . GLY A 1 201 ? -3.228 -9.987 23.931 1.00 96.50 201 GLY A N 1
ATOM 1624 C CA . GLY A 1 201 ? -2.196 -11.030 23.962 1.00 96.50 201 GLY A CA 1
ATOM 1625 C C . GLY A 1 201 ? -2.020 -11.811 22.655 1.00 96.50 201 GLY A C 1
ATOM 1626 O O . GLY A 1 201 ? -1.289 -12.797 22.633 1.00 96.50 201 GLY A O 1
ATOM 1627 N N . VAL A 1 202 ? -2.699 -11.412 21.574 1.00 97.31 202 VAL A N 1
ATOM 1628 C CA . VAL A 1 202 ? -2.661 -12.123 20.284 1.00 97.31 202 VAL A CA 1
ATOM 1629 C C . VAL A 1 202 ? -1.478 -11.679 19.430 1.00 97.31 202 VAL A C 1
ATOM 1631 O O . VAL A 1 202 ? -0.800 -12.523 18.861 1.00 97.31 202 VAL A O 1
ATOM 1634 N N . ILE A 1 203 ? -1.196 -10.376 19.361 1.00 96.94 203 ILE A N 1
ATOM 1635 C CA . ILE A 1 203 ? -0.172 -9.815 18.460 1.00 96.94 203 ILE A CA 1
ATOM 1636 C C . ILE A 1 203 ? 1.126 -9.418 19.173 1.00 96.94 203 ILE A C 1
ATOM 1638 O O . ILE A 1 203 ? 2.080 -9.010 18.522 1.00 96.94 203 ILE A O 1
ATOM 1642 N N . ASP A 1 204 ? 1.196 -9.557 20.500 1.00 94.88 204 ASP A N 1
ATOM 1643 C CA . ASP A 1 204 ? 2.324 -9.109 21.338 1.00 94.88 204 ASP A CA 1
ATOM 1644 C C . ASP A 1 204 ? 3.677 -9.724 20.919 1.00 94.88 204 ASP A C 1
ATOM 1646 O O . ASP A 1 204 ? 4.748 -9.190 21.212 1.00 94.88 204 ASP A O 1
ATOM 1650 N N . HIS A 1 205 ? 3.633 -10.863 20.224 1.00 94.88 205 HIS A N 1
ATOM 1651 C CA . HIS A 1 205 ? 4.800 -11.582 19.728 1.00 94.88 205 HIS A CA 1
ATOM 1652 C C . HIS A 1 205 ? 5.316 -11.073 18.370 1.00 94.88 205 HIS A C 1
ATOM 1654 O O . HIS A 1 205 ? 6.415 -11.469 17.971 1.00 94.88 205 HIS A O 1
ATOM 1660 N N . TRP A 1 206 ? 4.570 -10.215 17.661 1.00 97.25 206 TRP A N 1
ATOM 1661 C CA . TRP A 1 206 ? 4.981 -9.695 16.355 1.00 97.25 206 TRP A CA 1
ATOM 1662 C C . TRP A 1 206 ? 6.355 -9.006 16.434 1.00 97.25 206 TRP A C 1
ATOM 1664 O O . TRP A 1 206 ? 6.598 -8.236 17.374 1.00 97.25 206 TRP A O 1
ATOM 1674 N N . PRO A 1 207 ? 7.258 -9.228 15.457 1.00 96.69 207 PRO A N 1
ATOM 1675 C CA . PRO A 1 207 ? 8.558 -8.559 15.425 1.00 96.69 207 PRO A CA 1
ATOM 1676 C C . PRO A 1 207 ? 8.464 -7.031 15.495 1.00 96.69 207 PRO A C 1
ATOM 1678 O O . PRO A 1 207 ? 9.353 -6.422 16.097 1.00 96.69 207 PRO A O 1
ATOM 1681 N N . ALA A 1 208 ? 7.369 -6.437 15.000 1.00 95.75 208 ALA A N 1
ATOM 1682 C CA . ALA A 1 208 ? 7.058 -5.008 15.109 1.00 95.75 208 ALA A CA 1
ATOM 1683 C C . ALA A 1 208 ? 7.108 -4.443 16.548 1.00 95.75 208 ALA A C 1
ATOM 1685 O O . ALA A 1 208 ? 7.307 -3.241 16.731 1.00 95.75 208 ALA A O 1
ATOM 1686 N N . PHE A 1 209 ? 6.942 -5.285 17.580 1.00 93.19 209 PHE A N 1
ATOM 1687 C CA . PHE A 1 209 ? 6.998 -4.870 18.990 1.00 93.19 209 PHE A CA 1
ATOM 1688 C C . PHE A 1 209 ? 8.344 -5.138 19.673 1.00 93.19 209 PHE A C 1
ATOM 1690 O O . PHE A 1 209 ? 8.646 -4.491 20.675 1.00 93.19 209 PHE A O 1
ATOM 1697 N N . ASN A 1 210 ? 9.143 -6.093 19.183 1.00 88.44 210 ASN A N 1
ATOM 1698 C CA . ASN A 1 210 ? 10.272 -6.639 19.952 1.00 88.44 210 ASN A CA 1
ATOM 1699 C C . ASN A 1 210 ? 11.609 -6.751 19.198 1.00 88.44 210 ASN A C 1
ATOM 1701 O O . ASN A 1 210 ? 12.657 -6.630 19.831 1.00 88.44 210 ASN A O 1
ATOM 1705 N N . LYS A 1 211 ? 11.604 -6.949 17.876 1.00 88.75 211 LYS A N 1
ATOM 1706 C CA . LYS A 1 211 ? 12.822 -7.079 17.050 1.00 88.75 211 LYS A CA 1
ATOM 1707 C C . LYS A 1 211 ? 13.031 -5.856 16.173 1.00 88.75 211 LYS A C 1
ATOM 1709 O O . LYS A 1 211 ? 14.120 -5.293 16.132 1.00 88.75 211 LYS A O 1
ATOM 1714 N N . HIS A 1 212 ? 11.970 -5.444 15.497 1.00 88.31 212 HIS A N 1
ATOM 1715 C CA . HIS A 1 212 ? 11.934 -4.324 14.576 1.00 88.31 212 HIS A CA 1
ATOM 1716 C C . HIS A 1 212 ? 10.920 -3.323 15.111 1.00 88.31 212 HIS A C 1
ATOM 1718 O O . HIS A 1 212 ? 9.835 -3.167 14.568 1.00 88.31 212 HIS A O 1
ATOM 1724 N N . PHE A 1 213 ? 11.241 -2.690 16.243 1.00 91.31 213 PHE A N 1
ATOM 1725 C CA . PHE A 1 213 ? 10.325 -1.731 16.848 1.00 91.31 213 PHE A CA 1
ATOM 1726 C C . PHE A 1 213 ? 10.007 -0.620 15.843 1.00 91.31 213 PHE A C 1
ATOM 1728 O O . PHE A 1 213 ? 10.916 0.096 15.414 1.00 91.31 213 PHE A O 1
ATOM 1735 N N . TRP A 1 214 ? 8.732 -0.484 15.466 1.00 93.75 214 TRP A N 1
ATOM 1736 C CA . TRP A 1 214 ? 8.280 0.494 14.474 1.00 93.75 214 TRP A CA 1
ATOM 1737 C C . TRP A 1 214 ? 8.398 1.929 15.004 1.00 93.75 214 TRP A C 1
ATOM 1739 O O . TRP A 1 214 ? 7.430 2.558 15.430 1.00 93.75 214 TRP A O 1
ATOM 1749 N N . SER A 1 215 ? 9.619 2.458 14.976 1.00 92.88 215 SER A N 1
ATOM 1750 C CA . SER A 1 215 ? 9.932 3.858 15.232 1.00 92.88 215 SER A CA 1
ATOM 1751 C C . SER A 1 215 ? 9.995 4.654 13.929 1.00 92.88 215 SER A C 1
ATOM 1753 O O . SER A 1 215 ? 10.095 4.098 12.833 1.00 92.88 215 SER A O 1
ATOM 1755 N N . ILE A 1 216 ? 9.982 5.983 14.046 1.00 93.12 216 ILE A N 1
ATOM 1756 C CA . ILE A 1 216 ? 10.164 6.871 12.894 1.00 93.12 216 ILE A CA 1
ATOM 1757 C C . ILE A 1 216 ? 11.508 6.594 12.214 1.00 93.12 216 ILE A C 1
ATOM 1759 O O . ILE A 1 216 ? 11.576 6.504 10.993 1.00 93.12 216 ILE A O 1
ATOM 1763 N N . GLU A 1 217 ? 12.569 6.396 12.990 1.00 91.94 217 GLU A N 1
ATOM 1764 C CA . GLU A 1 217 ? 13.912 6.098 12.492 1.00 91.94 217 GLU A CA 1
ATOM 1765 C C . GLU A 1 217 ? 13.951 4.761 11.745 1.00 91.94 217 GLU A C 1
ATOM 1767 O O . GLU A 1 217 ? 14.513 4.689 10.650 1.00 91.94 217 GLU A O 1
ATOM 1772 N N . TYR A 1 218 ? 13.304 3.726 12.294 1.00 93.38 218 TYR A N 1
ATOM 1773 C CA . TYR A 1 218 ? 13.195 2.428 11.633 1.00 93.38 218 TYR A CA 1
ATOM 1774 C C . TYR A 1 218 ? 12.495 2.563 10.276 1.00 93.38 218 TYR A C 1
ATOM 1776 O O . TYR A 1 218 ? 13.074 2.194 9.251 1.00 93.38 218 TYR A O 1
ATOM 1784 N N . LEU A 1 219 ? 11.313 3.188 10.244 1.00 94.50 219 LEU A N 1
ATOM 1785 C CA . LEU A 1 219 ? 10.536 3.380 9.016 1.00 94.50 219 LEU A CA 1
ATOM 1786 C C . LEU A 1 219 ? 11.289 4.215 7.970 1.00 94.50 219 LEU A C 1
ATOM 1788 O O . LEU A 1 219 ? 11.275 3.863 6.792 1.00 94.50 219 LEU A O 1
ATOM 1792 N N . ARG A 1 220 ? 12.010 5.269 8.378 1.00 93.38 220 ARG A N 1
ATOM 1793 C CA . ARG A 1 220 ? 12.867 6.051 7.467 1.00 93.38 220 ARG A CA 1
ATOM 1794 C C . ARG A 1 220 ? 13.999 5.207 6.891 1.00 93.38 220 ARG A C 1
ATOM 1796 O O . ARG A 1 220 ? 14.233 5.232 5.686 1.00 93.38 220 ARG A O 1
ATOM 1803 N N . SER A 1 221 ? 14.685 4.436 7.734 1.00 91.25 221 SER A N 1
ATOM 1804 C CA . SER A 1 221 ? 15.811 3.604 7.295 1.00 91.25 221 SER A CA 1
ATOM 1805 C C . SER A 1 221 ? 15.375 2.493 6.333 1.00 91.25 221 SER A C 1
ATOM 1807 O O . SER A 1 221 ? 16.080 2.167 5.371 1.00 91.25 221 SER A O 1
ATOM 1809 N N . LEU A 1 222 ? 14.193 1.920 6.570 1.00 91.88 222 LEU A N 1
ATOM 1810 C CA . LEU A 1 222 ? 13.683 0.802 5.797 1.00 91.88 222 LEU A CA 1
ATOM 1811 C C . LEU A 1 222 ? 12.995 1.281 4.512 1.00 91.88 222 LEU A C 1
ATOM 1813 O O . LEU A 1 222 ? 13.311 0.809 3.420 1.00 91.88 222 LEU A O 1
ATOM 1817 N N . ALA A 1 223 ? 12.072 2.228 4.635 1.00 94.31 223 ALA A N 1
ATOM 1818 C CA . ALA A 1 223 ? 11.118 2.589 3.596 1.00 94.31 223 ALA A CA 1
ATOM 1819 C C . ALA A 1 223 ? 11.213 4.054 3.148 1.00 94.31 223 ALA A C 1
ATOM 1821 O O . ALA A 1 223 ? 10.446 4.455 2.284 1.00 94.31 223 ALA A O 1
ATOM 1822 N N . GLY A 1 224 ? 12.140 4.855 3.683 1.00 95.00 224 GLY A N 1
ATOM 1823 C CA . GLY A 1 224 ? 12.158 6.313 3.520 1.00 95.00 224 GLY A CA 1
ATOM 1824 C C . GLY A 1 224 ? 12.092 6.825 2.078 1.00 95.00 224 GLY A C 1
ATOM 1825 O O . GLY A 1 224 ? 11.409 7.809 1.818 1.00 95.00 224 GLY A O 1
ATOM 1826 N N . CYS A 1 225 ? 12.750 6.146 1.136 1.00 95.25 225 CYS A N 1
ATOM 1827 C CA . CYS A 1 225 ? 12.752 6.499 -0.290 1.00 95.25 225 CYS A CA 1
ATOM 1828 C C . CYS A 1 225 ? 11.556 5.948 -1.085 1.00 95.25 225 CYS A C 1
ATOM 1830 O O . CYS A 1 225 ? 11.436 6.230 -2.274 1.00 95.25 225 CYS A O 1
ATOM 1832 N N . ARG A 1 226 ? 10.686 5.146 -0.460 1.00 97.50 226 ARG A N 1
ATOM 1833 C CA . ARG A 1 226 ? 9.552 4.505 -1.130 1.00 97.50 226 ARG A CA 1
ATOM 1834 C C . ARG A 1 226 ? 8.419 5.494 -1.321 1.00 97.50 226 ARG A C 1
ATOM 1836 O O . ARG A 1 226 ? 8.068 6.203 -0.382 1.00 97.50 226 ARG A O 1
ATOM 1843 N N . THR A 1 227 ? 7.855 5.525 -2.522 1.00 97.62 227 THR A N 1
ATOM 1844 C CA . THR A 1 227 ? 6.731 6.401 -2.875 1.00 97.62 227 THR A CA 1
ATOM 1845 C C . THR A 1 227 ? 5.412 5.751 -2.472 1.00 97.62 227 THR A C 1
ATOM 1847 O O . THR A 1 227 ? 5.136 4.620 -2.865 1.00 97.62 227 THR A O 1
ATOM 1850 N N . VAL A 1 228 ? 4.597 6.463 -1.698 1.00 96.94 228 VAL A N 1
ATOM 1851 C CA . VAL A 1 228 ? 3.337 5.981 -1.122 1.00 96.94 228 VAL A CA 1
ATOM 1852 C C . VAL A 1 228 ? 2.199 6.980 -1.368 1.00 96.94 228 VAL A C 1
ATOM 1854 O O . VAL A 1 228 ? 2.449 8.190 -1.427 1.00 96.94 228 VAL A O 1
ATOM 1857 N N . PRO A 1 229 ? 0.949 6.503 -1.507 1.00 96.31 229 PRO A N 1
ATOM 1858 C CA . PRO A 1 229 ? -0.220 7.368 -1.547 1.00 96.31 229 PRO A CA 1
ATOM 1859 C C . PRO A 1 229 ? -0.518 7.954 -0.169 1.00 96.31 229 PRO A C 1
ATOM 1861 O O . PRO A 1 229 ? -0.504 7.259 0.848 1.00 96.31 229 PRO A O 1
ATOM 1864 N N . VAL A 1 230 ? -0.792 9.254 -0.150 1.00 95.75 230 VAL A N 1
ATOM 1865 C CA . VAL A 1 230 ? -1.133 10.015 1.049 1.00 95.75 230 VAL A CA 1
ATOM 1866 C C . VAL A 1 230 ? -2.397 10.810 0.769 1.00 95.75 230 VAL A C 1
ATOM 1868 O O . VAL A 1 230 ? -2.451 11.609 -0.166 1.00 95.75 230 VAL A O 1
ATOM 1871 N N . GLU A 1 231 ? -3.401 10.608 1.609 1.00 94.12 231 GLU A N 1
ATOM 1872 C CA . GLU A 1 231 ? -4.585 11.452 1.664 1.00 94.12 231 GLU A CA 1
ATOM 1873 C C . GLU A 1 231 ? -4.245 12.774 2.349 1.00 94.12 231 GLU A C 1
ATOM 1875 O O . GLU A 1 231 ? -3.631 12.779 3.417 1.00 94.12 231 GLU A O 1
ATOM 1880 N N . VAL A 1 232 ? -4.643 13.893 1.751 1.00 89.38 232 VAL A N 1
ATOM 1881 C CA . VAL A 1 232 ? -4.428 15.240 2.285 1.00 89.38 232 VAL A CA 1
ATOM 1882 C C . VAL A 1 232 ? -5.781 15.914 2.452 1.00 89.38 232 VAL A C 1
ATOM 1884 O O . VAL A 1 232 ? -6.512 16.079 1.480 1.00 89.38 232 VAL A O 1
ATOM 1887 N N . GLY A 1 233 ? -6.097 16.304 3.685 1.00 83.69 233 GLY A N 1
ATOM 1888 C CA . GLY A 1 233 ? -7.396 16.864 4.065 1.00 83.69 233 GLY A CA 1
ATOM 1889 C C . GLY A 1 233 ? -7.863 16.320 5.415 1.00 83.69 233 GLY A C 1
ATOM 1890 O O . GLY A 1 233 ? -7.229 15.436 5.994 1.00 83.69 233 GLY A O 1
ATOM 1891 N N . SER A 1 234 ? -8.955 16.857 5.962 1.00 75.88 234 SER A N 1
ATOM 1892 C CA . SER A 1 234 ? -9.493 16.374 7.242 1.00 75.88 234 SER A CA 1
ATOM 1893 C C . SER A 1 234 ? -10.207 15.031 7.126 1.00 75.88 234 SER A C 1
ATOM 1895 O O . SER A 1 234 ? -10.051 14.185 8.011 1.00 75.88 234 SER A O 1
ATOM 1897 N N . ARG A 1 235 ? -11.017 14.849 6.078 1.00 74.88 235 ARG A N 1
ATOM 1898 C CA . ARG A 1 235 ? -11.806 13.639 5.811 1.00 74.88 235 ARG A CA 1
ATOM 1899 C C . ARG A 1 235 ? -11.920 13.427 4.307 1.00 74.88 235 ARG A C 1
ATOM 1901 O O . ARG A 1 235 ? -12.056 14.396 3.575 1.00 74.88 235 ARG A O 1
ATOM 1908 N N . TYR A 1 236 ? -11.991 12.173 3.862 1.00 74.19 236 TYR A N 1
ATOM 1909 C CA . TYR A 1 236 ? -12.222 11.845 2.445 1.00 74.19 236 TYR A CA 1
ATOM 1910 C C . TYR A 1 236 ? -13.600 12.264 1.908 1.00 74.19 236 TYR A C 1
ATOM 1912 O O . TYR A 1 236 ? -13.861 12.170 0.714 1.00 74.19 236 TYR A O 1
ATOM 1920 N N . THR A 1 237 ? -14.498 12.707 2.789 1.00 68.94 237 THR A N 1
ATOM 1921 C CA . THR A 1 237 ? -15.811 13.259 2.440 1.00 68.94 237 THR A CA 1
ATOM 1922 C C . THR A 1 237 ? -15.788 14.766 2.183 1.00 68.94 237 THR A C 1
ATOM 1924 O O . THR A 1 237 ? -16.812 15.308 1.776 1.00 68.94 237 THR A O 1
ATOM 1927 N N . ASP A 1 238 ? -14.678 15.447 2.476 1.00 78.00 238 ASP A N 1
ATOM 1928 C CA . ASP A 1 238 ? -14.575 16.904 2.379 1.00 78.00 238 ASP A CA 1
ATOM 1929 C C . ASP A 1 238 ? -14.137 17.324 0.958 1.00 78.00 238 ASP A C 1
ATOM 1931 O O . ASP A 1 238 ? -13.398 16.605 0.288 1.00 78.00 238 ASP A O 1
ATOM 1935 N N . GLU A 1 239 ? -14.588 18.490 0.479 1.00 75.31 239 GLU A N 1
ATOM 1936 C CA . GLU A 1 239 ? -14.312 18.970 -0.891 1.00 75.31 239 GLU A CA 1
ATOM 1937 C C . GLU A 1 239 ? -12.834 19.319 -1.136 1.00 75.31 239 GLU A C 1
ATOM 1939 O O . GLU A 1 239 ? -12.367 19.274 -2.272 1.00 75.31 239 GLU A O 1
ATOM 1944 N N . ASP A 1 240 ? -12.094 19.669 -0.081 1.00 80.31 240 ASP A N 1
ATOM 1945 C CA . ASP A 1 240 ? -10.664 19.984 -0.124 1.00 80.31 240 ASP A CA 1
ATOM 1946 C C . ASP A 1 240 ? -9.769 18.741 0.004 1.00 80.31 240 ASP A C 1
ATOM 1948 O O . ASP A 1 240 ? -8.538 18.858 -0.011 1.00 80.31 240 ASP A O 1
ATOM 1952 N N . TRP A 1 241 ? -10.368 17.550 0.110 1.00 85.88 241 TRP A N 1
ATOM 1953 C CA . TRP A 1 241 ? -9.622 16.303 0.140 1.00 85.88 241 TRP A CA 1
ATOM 1954 C C . TRP A 1 241 ? -8.992 15.994 -1.215 1.00 85.88 241 TRP A C 1
ATOM 1956 O O . TRP A 1 241 ? -9.603 16.110 -2.278 1.00 85.88 241 TRP A O 1
ATOM 1966 N N . SER A 1 242 ? -7.745 15.544 -1.167 1.00 87.38 242 SER A N 1
ATOM 1967 C CA . SER A 1 242 ? -7.013 15.075 -2.338 1.00 87.38 242 SER A CA 1
ATOM 1968 C C . SER A 1 242 ? -6.093 13.918 -1.975 1.00 87.38 242 SER A C 1
ATOM 1970 O O . SER A 1 242 ? -5.803 13.664 -0.806 1.00 87.38 242 SER A O 1
ATOM 1972 N N . GLN A 1 243 ? -5.601 13.225 -2.996 1.00 88.38 243 GLN A N 1
ATOM 1973 C CA . GLN A 1 243 ? -4.524 12.255 -2.856 1.00 88.38 243 GLN A CA 1
ATOM 1974 C C . GLN A 1 243 ? -3.277 12.769 -3.557 1.00 88.38 243 GLN A C 1
ATOM 1976 O O . GLN A 1 243 ? -3.338 13.335 -4.648 1.00 88.38 243 GLN A O 1
ATOM 1981 N N . THR A 1 244 ? -2.133 12.545 -2.925 1.00 93.12 244 THR A N 1
ATOM 1982 C CA . THR A 1 244 ? -0.824 12.844 -3.495 1.00 93.12 244 THR A CA 1
ATOM 1983 C C . THR A 1 244 ? 0.122 11.670 -3.290 1.00 93.12 244 THR A C 1
ATOM 1985 O O . THR A 1 244 ? -0.118 10.793 -2.460 1.00 93.12 244 THR A O 1
ATOM 1988 N N . LEU A 1 245 ? 1.203 11.649 -4.061 1.00 94.75 245 LEU A N 1
ATOM 1989 C CA . LEU A 1 245 ? 2.268 10.664 -3.945 1.00 94.75 245 LEU A CA 1
ATOM 1990 C C . LEU A 1 245 ? 3.497 11.343 -3.356 1.00 94.75 245 LEU A C 1
ATOM 1992 O O . LEU A 1 245 ? 4.013 12.306 -3.924 1.00 94.75 245 LEU A O 1
ATOM 1996 N N . LEU A 1 246 ? 3.958 10.827 -2.223 1.00 95.62 246 LEU A N 1
ATOM 1997 C CA . LEU A 1 246 ? 5.144 11.308 -1.522 1.00 95.62 246 LEU A CA 1
ATOM 1998 C C . LEU A 1 246 ? 6.033 10.129 -1.174 1.00 95.62 246 LEU A C 1
ATOM 2000 O O . LEU A 1 246 ? 5.558 9.005 -1.011 1.00 95.62 246 LEU A O 1
ATOM 2004 N N . THR A 1 247 ? 7.319 10.384 -0.998 1.00 97.12 247 THR A N 1
ATOM 2005 C CA . THR A 1 247 ? 8.173 9.417 -0.316 1.00 97.12 247 THR A CA 1
ATOM 2006 C C . THR A 1 247 ? 7.771 9.297 1.157 1.00 97.12 247 THR A C 1
ATOM 2008 O O . THR A 1 247 ? 7.251 10.241 1.760 1.00 97.12 247 THR A O 1
ATOM 2011 N N . VAL A 1 248 ? 8.043 8.149 1.781 1.00 97.06 248 VAL A N 1
ATOM 2012 C CA . VAL A 1 248 ? 7.824 7.964 3.228 1.00 97.06 248 VAL A CA 1
ATOM 2013 C C . VAL A 1 248 ? 8.589 9.015 4.045 1.00 97.06 248 VAL A C 1
ATOM 2015 O O . VAL A 1 248 ? 8.067 9.507 5.044 1.00 97.06 248 VAL A O 1
ATOM 2018 N N . ASN A 1 249 ? 9.795 9.408 3.619 1.00 95.62 249 ASN A N 1
ATOM 2019 C CA . ASN A 1 249 ? 10.560 10.479 4.264 1.00 95.62 249 ASN A CA 1
ATOM 2020 C C . ASN A 1 249 ? 9.835 11.828 4.194 1.00 95.62 249 ASN A C 1
ATOM 2022 O O . ASN A 1 249 ? 9.659 12.464 5.233 1.00 95.62 249 ASN A O 1
ATOM 2026 N N . GLU A 1 250 ? 9.374 12.238 3.010 1.00 95.44 250 GLU A N 1
ATOM 2027 C CA . GLU A 1 250 ? 8.614 13.484 2.837 1.00 95.44 250 GLU A CA 1
ATOM 2028 C C . GLU A 1 250 ? 7.311 13.464 3.639 1.00 95.44 250 GLU A C 1
ATOM 2030 O O . GLU A 1 250 ? 6.973 14.452 4.290 1.00 95.44 250 GLU A O 1
ATOM 2035 N N . PHE A 1 251 ? 6.600 12.331 3.650 1.00 96.25 251 PHE A N 1
ATOM 2036 C CA . PHE A 1 251 ? 5.398 12.152 4.461 1.00 96.25 251 PHE A CA 1
ATOM 2037 C C . PHE A 1 251 ? 5.686 12.356 5.956 1.00 96.25 251 PHE A C 1
ATOM 2039 O O . PHE A 1 251 ? 4.982 13.110 6.634 1.00 96.25 251 PHE A O 1
ATOM 2046 N N . ILE A 1 252 ? 6.742 11.717 6.468 1.00 95.38 252 ILE A N 1
ATOM 2047 C CA . ILE A 1 252 ? 7.161 11.842 7.867 1.00 95.38 252 ILE A CA 1
ATOM 2048 C C . ILE A 1 252 ? 7.551 13.285 8.187 1.00 95.38 252 ILE A C 1
ATOM 2050 O O . ILE A 1 252 ? 7.102 13.827 9.198 1.00 95.38 252 ILE A O 1
ATOM 2054 N N . ASP A 1 253 ? 8.371 13.915 7.349 1.00 92.88 253 ASP A N 1
ATOM 2055 C CA . ASP A 1 253 ? 8.861 15.271 7.596 1.00 92.88 253 ASP A CA 1
ATOM 2056 C C . ASP A 1 253 ? 7.720 16.293 7.581 1.00 92.88 253 ASP A C 1
ATOM 2058 O O . ASP A 1 253 ? 7.631 17.128 8.489 1.00 92.88 253 ASP A O 1
ATOM 2062 N N . ARG A 1 254 ? 6.802 16.173 6.619 1.00 92.56 254 ARG A N 1
ATOM 2063 C CA . ARG A 1 254 ? 5.701 17.119 6.433 1.00 92.56 254 ARG A CA 1
ATOM 2064 C C . ARG A 1 254 ? 4.557 16.923 7.421 1.00 92.56 254 ARG A C 1
ATOM 2066 O O . ARG A 1 254 ? 4.108 17.901 8.008 1.00 92.56 254 ARG A O 1
ATOM 2073 N N . TYR A 1 255 ? 4.092 15.689 7.626 1.00 92.31 255 TYR A N 1
ATOM 2074 C CA . TYR A 1 255 ? 2.834 15.435 8.345 1.00 92.31 255 TYR A CA 1
ATOM 2075 C C . TYR A 1 255 ? 3.007 14.824 9.735 1.00 92.31 255 TYR A C 1
ATOM 2077 O O . TYR A 1 255 ? 2.127 14.993 10.574 1.00 92.31 255 TYR A O 1
ATOM 2085 N N . ILE A 1 256 ? 4.122 14.138 10.013 1.00 92.19 256 ILE A N 1
ATOM 2086 C CA . ILE A 1 256 ? 4.360 13.512 11.326 1.00 92.19 256 ILE A CA 1
ATOM 2087 C C . ILE A 1 256 ? 5.195 14.422 12.226 1.00 92.19 256 ILE A C 1
ATOM 2089 O O . ILE A 1 256 ? 4.818 14.695 13.365 1.00 92.19 256 ILE A O 1
ATOM 2093 N N . LEU A 1 257 ? 6.330 14.899 11.712 1.00 89.44 257 LEU A N 1
ATOM 2094 C CA . LEU A 1 257 ? 7.246 15.787 12.429 1.00 89.44 257 LEU A CA 1
ATOM 2095 C C . LEU A 1 257 ? 6.888 17.267 12.263 1.00 89.44 257 LEU A C 1
ATOM 2097 O O . LEU A 1 257 ? 7.409 18.095 13.008 1.00 89.44 257 LEU A O 1
ATOM 2101 N N . ASN A 1 258 ? 6.002 17.584 11.313 1.00 84.56 258 ASN A N 1
ATOM 2102 C CA . ASN A 1 258 ? 5.531 18.932 11.005 1.00 84.56 258 ASN A CA 1
ATOM 2103 C C . ASN A 1 258 ? 6.676 19.946 10.805 1.00 84.56 258 ASN A C 1
ATOM 2105 O O . ASN A 1 258 ? 6.645 21.055 11.344 1.00 84.56 258 ASN A O 1
ATOM 2109 N N . ARG A 1 259 ? 7.714 19.563 10.047 1.00 81.12 259 ARG A N 1
ATOM 2110 C CA . ARG A 1 259 ? 8.869 20.437 9.763 1.00 81.12 259 ARG A CA 1
ATOM 2111 C C . ARG A 1 259 ? 8.484 21.664 8.935 1.00 81.12 259 ARG A C 1
ATOM 2113 O O . ARG A 1 259 ? 9.071 22.725 9.118 1.00 81.12 259 ARG A O 1
ATOM 2120 N N . ASP A 1 260 ? 7.464 21.517 8.095 1.00 76.88 260 ASP A N 1
ATOM 2121 C CA . ASP A 1 260 ? 6.991 22.551 7.170 1.00 76.88 260 ASP A CA 1
ATOM 2122 C C . ASP A 1 260 ? 5.943 23.491 7.810 1.00 76.88 260 ASP A C 1
ATOM 2124 O O . ASP A 1 260 ? 5.478 24.434 7.172 1.00 76.88 260 ASP A O 1
ATOM 2128 N N . GLY A 1 261 ? 5.527 23.240 9.061 1.00 74.56 261 GLY A N 1
ATOM 2129 C CA . GLY A 1 261 ? 4.475 24.016 9.736 1.00 74.56 261 GLY A CA 1
ATOM 2130 C C . GLY A 1 261 ? 3.088 23.883 9.091 1.00 74.56 261 GLY A C 1
ATOM 2131 O O . GLY A 1 261 ? 2.217 24.736 9.294 1.00 74.56 261 GLY A O 1
ATOM 2132 N N . VAL A 1 262 ? 2.879 22.831 8.299 1.00 73.62 262 VAL A N 1
ATOM 2133 C CA . VAL A 1 262 ? 1.645 22.570 7.561 1.00 73.62 262 VAL A CA 1
ATOM 2134 C C . VAL A 1 262 ? 0.518 22.244 8.542 1.00 73.62 262 VAL A C 1
ATOM 2136 O O . VAL A 1 262 ? 0.649 21.405 9.429 1.00 73.62 262 VAL A O 1
ATOM 2139 N N . LYS A 1 263 ? -0.616 22.937 8.393 1.00 75.81 263 LYS A N 1
ATOM 2140 C CA . LYS A 1 263 ? -1.802 22.733 9.245 1.00 75.81 263 LYS A CA 1
ATOM 2141 C C . LYS A 1 263 ? -2.724 21.620 8.750 1.00 75.81 263 LYS A C 1
ATOM 2143 O O . LYS A 1 263 ? -3.601 21.196 9.499 1.00 75.81 263 LYS A O 1
ATOM 2148 N N . THR A 1 264 ? -2.571 21.193 7.498 1.00 83.00 264 THR A N 1
ATOM 2149 C CA . THR A 1 264 ? -3.383 20.122 6.921 1.00 83.00 264 THR A CA 1
ATOM 2150 C C . THR A 1 264 ? -2.910 18.762 7.421 1.00 83.00 264 THR A C 1
ATOM 2152 O O . THR A 1 264 ? -1.729 18.551 7.700 1.00 83.00 264 THR A O 1
ATOM 2155 N N . VAL A 1 265 ? -3.854 17.836 7.568 1.00 87.12 265 VAL A N 1
ATOM 2156 C CA . VAL A 1 265 ? -3.566 16.470 8.001 1.00 87.12 265 VAL A CA 1
ATOM 2157 C C . VAL A 1 265 ? -3.239 15.634 6.769 1.00 87.12 265 VAL A C 1
ATOM 2159 O O . VAL A 1 265 ? -3.956 15.692 5.772 1.00 87.12 265 VAL A O 1
ATOM 2162 N N . GLY A 1 266 ? -2.141 14.885 6.845 1.00 92.38 266 GLY A N 1
ATOM 2163 C CA . GLY A 1 266 ? -1.783 13.864 5.870 1.00 92.38 266 GLY A CA 1
ATOM 2164 C C . GLY A 1 266 ? -1.976 12.481 6.476 1.00 92.38 266 GLY A C 1
ATOM 2165 O O . GLY A 1 266 ? -1.561 12.252 7.615 1.00 92.38 266 GLY A O 1
ATOM 2166 N N . TYR A 1 267 ? -2.582 11.559 5.734 1.00 95.12 267 TYR A N 1
ATOM 2167 C CA . TYR A 1 267 ? -2.838 10.200 6.198 1.00 95.12 267 TYR A CA 1
ATOM 2168 C C . TYR A 1 267 ? -2.447 9.177 5.130 1.00 95.12 267 TYR A C 1
ATOM 2170 O O . TYR A 1 267 ? -3.025 9.145 4.047 1.00 95.12 267 TYR A O 1
ATOM 2178 N N . LEU A 1 268 ? -1.466 8.322 5.436 1.00 95.94 268 LEU A N 1
ATOM 2179 C CA . LEU A 1 268 ? -1.210 7.114 4.655 1.00 95.94 268 LEU A CA 1
ATOM 2180 C C . LEU A 1 268 ? -2.268 6.091 5.078 1.00 95.94 268 LEU A C 1
ATOM 2182 O O . LEU A 1 268 ? -2.146 5.425 6.111 1.00 95.94 268 LEU A O 1
ATOM 2186 N N . ALA A 1 269 ? -3.344 6.050 4.307 1.00 92.44 269 ALA A N 1
ATOM 2187 C CA . ALA A 1 269 ? -4.553 5.300 4.587 1.00 92.44 269 ALA A CA 1
ATOM 2188 C C . ALA A 1 269 ? -4.769 4.200 3.549 1.00 92.44 269 ALA A C 1
ATOM 2190 O O . ALA A 1 269 ? -4.451 4.384 2.377 1.00 92.44 269 ALA A O 1
ATOM 2191 N N . GLN A 1 270 ? -5.323 3.069 3.998 1.00 90.31 270 GLN A N 1
ATOM 2192 C CA . GLN A 1 270 ? -5.847 2.001 3.138 1.00 90.31 270 GLN A CA 1
ATOM 2193 C C . GLN A 1 270 ? -4.885 1.535 2.026 1.00 90.31 270 GLN A C 1
ATOM 2195 O O . GLN A 1 270 ? -5.299 1.216 0.914 1.00 90.31 270 GLN A O 1
ATOM 2200 N N . HIS A 1 271 ? -3.588 1.488 2.330 1.00 94.00 271 HIS A N 1
ATOM 2201 C CA . HIS A 1 271 ? -2.564 1.116 1.357 1.00 94.00 271 HIS A CA 1
ATOM 2202 C C . HIS A 1 271 ? -1.997 -0.270 1.650 1.00 94.00 271 HIS A C 1
ATOM 2204 O O . HIS A 1 271 ? -1.627 -0.546 2.795 1.00 94.00 271 HIS A O 1
ATOM 2210 N N . GLN A 1 272 ? -1.843 -1.110 0.622 1.00 93.50 272 GLN A N 1
ATOM 2211 C CA . GLN A 1 272 ? -1.213 -2.439 0.706 1.00 93.50 272 GLN A CA 1
ATOM 2212 C C . GLN A 1 272 ? 0.317 -2.319 0.820 1.00 93.50 272 GLN A C 1
ATOM 2214 O O . GLN A 1 272 ? 1.094 -2.818 0.004 1.00 93.50 272 GLN A O 1
ATOM 2219 N N . LEU A 1 273 ? 0.769 -1.607 1.854 1.00 95.12 273 LEU A N 1
ATOM 2220 C CA . LEU A 1 273 ? 2.168 -1.250 2.073 1.00 95.12 273 LEU A CA 1
ATOM 2221 C C . LEU A 1 273 ? 3.066 -2.485 2.204 1.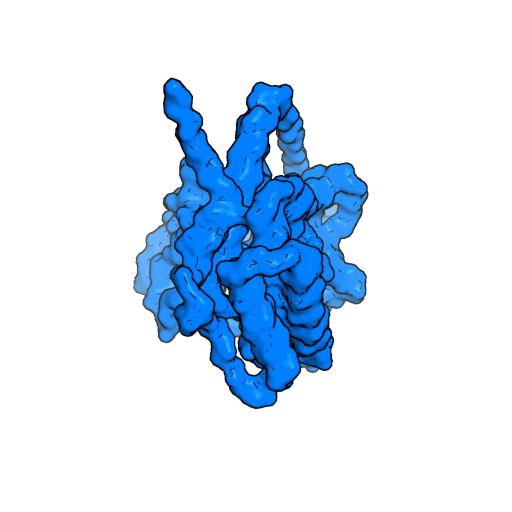00 95.12 273 LEU A C 1
ATOM 2223 O O . LEU A 1 273 ? 4.220 -2.441 1.795 1.00 95.12 273 LEU A O 1
ATOM 2227 N N . PHE A 1 274 ? 2.536 -3.582 2.744 1.00 94.81 274 PHE A N 1
ATOM 2228 C CA . PHE A 1 274 ? 3.258 -4.838 2.956 1.00 94.81 274 PHE A CA 1
ATOM 2229 C C . PHE A 1 274 ? 3.548 -5.585 1.654 1.00 94.81 274 PHE A C 1
ATOM 2231 O O . PHE A 1 274 ? 4.567 -6.265 1.555 1.00 94.81 274 PHE A O 1
ATOM 2238 N N . ASP A 1 275 ? 2.695 -5.423 0.643 1.00 91.25 275 ASP A N 1
ATOM 2239 C CA . ASP A 1 275 ? 2.944 -5.988 -0.682 1.00 91.25 275 ASP A CA 1
ATOM 2240 C C . ASP A 1 275 ? 3.920 -5.114 -1.467 1.00 91.25 275 ASP A C 1
ATOM 2242 O O . ASP A 1 275 ? 4.737 -5.630 -2.222 1.00 91.25 275 ASP A O 1
ATOM 2246 N N . GLN A 1 276 ? 3.915 -3.796 -1.242 1.00 93.00 276 GLN A N 1
ATOM 2247 C CA . GLN A 1 276 ? 4.930 -2.901 -1.800 1.00 93.00 276 GLN A CA 1
ATOM 2248 C C . GLN A 1 276 ? 6.303 -3.089 -1.123 1.00 93.00 276 GLN A C 1
ATOM 2250 O O . GLN A 1 276 ? 7.339 -3.059 -1.800 1.00 93.00 276 GLN A O 1
ATOM 2255 N N . ILE A 1 277 ? 6.329 -3.281 0.199 1.00 93.75 277 ILE A N 1
ATOM 2256 C CA . ILE A 1 277 ? 7.526 -3.353 1.050 1.00 93.75 277 ILE A CA 1
ATOM 2257 C C . ILE A 1 277 ? 7.494 -4.664 1.862 1.00 93.75 277 ILE A C 1
ATOM 2259 O O . ILE A 1 277 ? 7.099 -4.653 3.032 1.00 93.75 277 ILE A O 1
ATOM 2263 N N . PRO A 1 278 ? 7.917 -5.799 1.271 1.00 93.00 278 PRO A N 1
ATOM 2264 C CA . PRO A 1 278 ? 7.860 -7.112 1.918 1.00 93.00 278 PRO A CA 1
ATOM 2265 C C . PRO A 1 278 ? 8.635 -7.189 3.226 1.00 93.00 278 PRO A C 1
ATOM 2267 O O . PRO A 1 278 ? 8.258 -7.949 4.108 1.00 93.00 278 PRO A O 1
ATOM 2270 N N . GLU A 1 279 ? 9.680 -6.378 3.390 1.00 93.12 279 GLU A N 1
ATOM 2271 C CA . GLU A 1 279 ? 10.435 -6.321 4.640 1.00 93.12 279 GLU A CA 1
ATOM 2272 C C . GLU A 1 279 ? 9.566 -5.891 5.834 1.00 93.12 279 GLU A C 1
ATOM 2274 O O . GLU A 1 279 ? 9.820 -6.333 6.945 1.00 93.12 279 GLU A O 1
ATOM 2279 N N . LEU A 1 280 ? 8.515 -5.084 5.622 1.00 95.19 280 LEU A N 1
ATOM 2280 C CA . LEU A 1 280 ? 7.536 -4.772 6.675 1.00 95.19 280 LEU A CA 1
ATOM 2281 C C . LEU A 1 280 ? 6.549 -5.919 6.908 1.00 95.19 280 LEU A C 1
ATOM 2283 O O . LEU A 1 280 ? 5.973 -6.021 7.989 1.00 95.19 280 LEU A O 1
ATOM 2287 N N . LYS A 1 281 ? 6.320 -6.773 5.904 1.00 94.44 281 LYS A N 1
ATOM 2288 C CA . LYS A 1 281 ? 5.463 -7.959 6.035 1.00 94.44 281 LYS A CA 1
ATOM 2289 C C . LYS A 1 281 ? 6.102 -8.992 6.960 1.00 94.44 281 LYS A C 1
ATOM 2291 O O . LYS A 1 281 ? 5.387 -9.673 7.681 1.00 94.44 281 LYS A O 1
ATOM 2296 N N . GLU A 1 282 ? 7.434 -9.049 6.997 1.00 94.88 282 GLU A N 1
ATOM 2297 C CA . GLU A 1 282 ? 8.202 -9.878 7.938 1.00 94.88 282 GLU A CA 1
ATOM 2298 C C . GLU A 1 282 ? 8.003 -9.461 9.411 1.00 94.88 282 GLU A C 1
ATOM 2300 O O . GLU A 1 282 ? 8.338 -10.231 10.312 1.00 94.88 282 GLU A O 1
ATOM 2305 N N . ASP A 1 283 ? 7.433 -8.274 9.668 1.00 96.62 283 ASP A N 1
ATOM 2306 C CA . ASP A 1 283 ? 7.219 -7.747 11.020 1.00 96.62 283 ASP A CA 1
ATOM 2307 C C . ASP A 1 283 ? 5.867 -8.097 11.637 1.00 96.62 283 ASP A C 1
ATOM 2309 O O . ASP A 1 283 ? 5.641 -7.809 12.819 1.00 96.62 283 ASP A O 1
ATOM 2313 N N . ILE A 1 284 ? 4.975 -8.695 10.852 1.00 96.19 284 ILE A N 1
ATOM 2314 C CA . ILE A 1 284 ? 3.602 -9.008 11.240 1.00 96.19 284 ILE A CA 1
ATOM 2315 C C . ILE A 1 284 ? 3.269 -10.460 10.894 1.00 96.19 284 ILE A C 1
ATOM 2317 O O . ILE A 1 284 ? 3.852 -11.053 9.992 1.00 96.19 284 ILE A O 1
ATOM 2321 N N . CYS A 1 285 ? 2.296 -11.026 11.601 1.00 93.75 285 CYS A N 1
ATOM 2322 C CA . CYS A 1 285 ? 1.758 -12.354 11.312 1.00 93.75 285 CYS A CA 1
ATOM 2323 C C . CYS A 1 285 ? 0.239 -12.268 11.189 1.00 93.75 285 CYS A C 1
ATOM 2325 O O . CYS A 1 285 ? -0.393 -11.473 11.887 1.00 93.75 285 CYS A O 1
ATOM 2327 N N . PHE A 1 286 ? -0.366 -13.118 10.364 1.00 92.44 286 PHE A N 1
ATOM 2328 C CA . PHE A 1 286 ? -1.819 -13.241 10.360 1.00 92.44 286 PHE A CA 1
ATOM 2329 C C . PHE A 1 286 ? -2.311 -13.775 11.713 1.00 92.44 286 PHE A C 1
ATOM 2331 O O . PHE A 1 286 ? -1.740 -14.738 12.225 1.00 92.44 286 PHE A O 1
ATOM 2338 N N . PRO A 1 287 ? -3.347 -13.172 12.324 1.00 94.12 287 PRO A N 1
ATOM 2339 C CA . PRO A 1 287 ? -3.985 -13.768 13.490 1.00 94.12 287 PRO A CA 1
ATOM 2340 C C . PRO A 1 287 ? -4.584 -15.135 13.138 1.00 94.12 287 PRO A C 1
ATOM 2342 O O . PRO A 1 287 ? -5.323 -15.238 12.161 1.00 94.12 287 PRO A O 1
ATOM 2345 N N . ASP A 1 288 ? -4.358 -16.154 13.975 1.00 94.69 288 ASP A N 1
ATOM 2346 C CA . ASP A 1 288 ? -4.865 -17.521 13.746 1.00 94.69 288 ASP A CA 1
ATOM 2347 C C . ASP A 1 288 ? -6.382 -17.566 13.505 1.00 94.69 288 ASP A C 1
ATOM 2349 O O . ASP A 1 288 ? -6.884 -18.415 12.778 1.00 94.69 288 ASP A O 1
ATOM 2353 N N . TYR A 1 289 ? -7.135 -16.621 14.072 1.00 96.62 289 TYR A N 1
ATOM 2354 C CA . TYR A 1 289 ? -8.583 -16.499 13.885 1.00 96.62 289 TYR A CA 1
ATOM 2355 C C . TYR A 1 289 ? -9.014 -16.317 12.423 1.00 96.62 289 TYR A C 1
ATOM 2357 O O . TYR A 1 289 ? -10.162 -16.616 12.101 1.00 96.62 289 TYR A O 1
ATOM 2365 N N . CYS A 1 290 ? -8.121 -15.866 11.535 1.00 94.00 290 CYS A N 1
ATOM 2366 C CA . CYS A 1 290 ? -8.394 -15.768 10.102 1.00 94.00 290 CYS A CA 1
ATOM 2367 C C . CYS A 1 290 ? -8.704 -17.132 9.462 1.00 94.00 290 CYS A C 1
ATOM 2369 O O . CYS A 1 290 ? -9.477 -17.173 8.510 1.00 94.00 290 CYS A O 1
ATOM 2371 N N . CYS A 1 291 ? -8.198 -18.247 10.012 1.00 93.06 291 CYS A N 1
ATOM 2372 C CA . CYS A 1 291 ? -8.475 -19.594 9.488 1.00 93.06 291 CYS A CA 1
ATOM 2373 C C . CYS A 1 291 ? -9.940 -20.042 9.646 1.00 93.06 291 CYS A C 1
ATOM 2375 O O . CYS A 1 291 ? -10.333 -21.072 9.105 1.00 93.06 291 CYS A O 1
ATOM 2377 N N . LEU A 1 292 ? -10.743 -19.294 10.409 1.00 94.25 292 LEU A N 1
ATOM 2378 C CA . LEU A 1 292 ? -12.173 -19.550 10.585 1.00 94.25 292 LEU A CA 1
ATOM 2379 C C . LEU A 1 292 ? -13.023 -18.980 9.440 1.00 94.25 292 LEU A C 1
ATOM 2381 O O . LEU A 1 292 ? -14.225 -19.231 9.411 1.00 94.25 292 LEU A O 1
ATOM 2385 N N . GLY A 1 293 ? -12.433 -18.174 8.553 1.00 88.69 293 GLY A N 1
ATOM 2386 C CA . GLY A 1 293 ? -13.109 -17.653 7.369 1.00 88.69 293 GLY A CA 1
ATOM 2387 C C . GLY A 1 293 ? -13.151 -18.670 6.227 1.00 88.69 293 GLY A C 1
ATOM 2388 O O . GLY A 1 293 ? -12.294 -19.539 6.123 1.00 88.69 293 GLY A O 1
ATOM 2389 N N . ASP A 1 294 ? -14.124 -18.513 5.330 1.00 82.75 294 ASP A N 1
ATOM 2390 C CA . ASP A 1 294 ? -14.327 -19.406 4.176 1.00 82.75 294 ASP A CA 1
ATOM 2391 C C . ASP A 1 294 ? -13.377 -19.128 2.988 1.00 82.75 294 ASP A C 1
ATOM 2393 O O . ASP A 1 294 ? -13.501 -19.752 1.935 1.00 82.75 294 ASP A O 1
ATOM 2397 N N . GLY A 1 295 ? -12.474 -18.150 3.109 1.00 81.88 295 GLY A N 1
ATOM 2398 C CA . GLY A 1 295 ? -11.563 -17.732 2.039 1.00 81.88 295 GLY A CA 1
ATOM 2399 C C . GLY A 1 295 ? -10.136 -18.237 2.238 1.00 81.88 295 GLY A C 1
ATOM 2400 O O . GLY A 1 295 ? -9.684 -18.390 3.369 1.00 81.88 295 GLY A O 1
ATOM 2401 N N . ASP A 1 296 ? -9.409 -18.435 1.134 1.00 82.94 296 ASP A N 1
ATOM 2402 C CA . ASP A 1 296 ? -7.978 -18.756 1.190 1.00 82.94 296 ASP A CA 1
ATOM 2403 C C . ASP A 1 296 ? -7.164 -17.618 1.822 1.00 82.94 296 ASP A C 1
ATOM 2405 O O . ASP A 1 296 ? -7.447 -16.436 1.600 1.00 82.94 296 ASP A O 1
ATOM 2409 N N . GLU A 1 297 ? -6.103 -17.976 2.549 1.00 80.19 297 GLU A N 1
ATOM 2410 C CA . GLU A 1 297 ? -5.174 -17.026 3.178 1.00 80.19 297 GLU A CA 1
ATOM 2411 C C . GLU A 1 297 ? -4.560 -16.053 2.155 1.00 80.19 297 GLU A C 1
ATOM 2413 O O . GLU A 1 297 ? -4.418 -14.863 2.434 1.00 80.19 297 GLU A O 1
ATOM 2418 N N . ASP A 1 298 ? -4.308 -16.526 0.930 1.00 80.94 298 ASP A N 1
ATOM 2419 C CA . ASP A 1 298 ? -3.782 -15.722 -0.181 1.00 80.94 298 ASP A CA 1
ATOM 2420 C C . ASP A 1 298 ? -4.731 -14.595 -0.631 1.00 80.94 298 ASP A C 1
ATOM 2422 O O . ASP A 1 298 ? -4.301 -13.645 -1.287 1.00 80.94 298 ASP A O 1
ATOM 2426 N N . ASN A 1 299 ? -6.018 -14.666 -0.270 1.00 84.88 299 ASN A N 1
ATOM 2427 C CA . ASN A 1 299 ? -7.010 -13.631 -0.572 1.00 84.88 299 ASN A CA 1
ATOM 2428 C C . ASN A 1 299 ? -7.137 -12.579 0.545 1.00 84.88 299 ASN A C 1
ATOM 2430 O O . ASN A 1 299 ? -7.911 -11.623 0.404 1.00 84.88 299 ASN A O 1
ATOM 2434 N N . ILE A 1 300 ? -6.410 -12.727 1.659 1.00 90.06 300 ILE A N 1
ATOM 2435 C CA . ILE A 1 300 ? -6.435 -11.755 2.754 1.00 90.06 300 ILE A CA 1
ATOM 2436 C C . ILE A 1 300 ? -5.710 -10.482 2.314 1.00 90.06 300 ILE A C 1
ATOM 2438 O O . ILE A 1 300 ? -4.504 -10.463 2.079 1.00 90.06 300 ILE A O 1
ATOM 2442 N N . THR A 1 301 ? -6.454 -9.378 2.261 1.00 92.31 301 THR A N 1
ATOM 2443 C CA . THR A 1 301 ? -5.883 -8.060 1.971 1.00 92.31 301 THR A CA 1
ATOM 2444 C C . THR A 1 301 ? -5.340 -7.429 3.250 1.00 92.31 301 THR A C 1
ATOM 2446 O O . THR A 1 301 ? -6.081 -7.237 4.214 1.00 92.31 301 THR A O 1
ATOM 2449 N N . VAL A 1 302 ? -4.060 -7.047 3.249 1.00 95.12 302 VAL A N 1
ATOM 2450 C CA . VAL A 1 302 ? -3.414 -6.396 4.398 1.00 95.12 302 VAL A CA 1
ATOM 2451 C C . VAL A 1 302 ? -3.094 -4.946 4.071 1.00 95.12 302 VAL A C 1
ATOM 2453 O O . VAL A 1 302 ? -2.268 -4.658 3.208 1.00 95.12 302 VAL A O 1
ATOM 2456 N N . ASN A 1 303 ? -3.717 -4.025 4.804 1.00 96.56 303 ASN A N 1
ATOM 2457 C CA . ASN A 1 303 ? -3.518 -2.590 4.633 1.00 96.56 303 ASN A CA 1
ATOM 2458 C C . ASN A 1 303 ? -2.788 -1.970 5.827 1.00 96.56 303 ASN A C 1
ATOM 2460 O O . ASN A 1 303 ? -3.005 -2.349 6.979 1.00 96.56 303 ASN A O 1
ATOM 2464 N N . ALA A 1 304 ? -1.964 -0.964 5.549 1.00 96.69 304 ALA A N 1
ATOM 2465 C CA . ALA A 1 304 ? -1.342 -0.117 6.552 1.00 96.69 304 ALA A CA 1
ATOM 2466 C C . ALA A 1 304 ? -2.132 1.184 6.743 1.00 96.69 304 ALA A C 1
ATOM 2468 O O . ALA A 1 304 ? -2.667 1.764 5.798 1.00 96.69 304 ALA A O 1
ATOM 2469 N N . TRP A 1 305 ? -2.153 1.651 7.991 1.00 97.38 305 TRP A N 1
ATOM 2470 C CA . TRP A 1 305 ? -2.711 2.939 8.384 1.00 97.38 305 TRP A CA 1
ATOM 2471 C C . TRP A 1 305 ? -1.678 3.690 9.220 1.00 97.38 305 TRP A C 1
ATOM 2473 O O . TRP A 1 305 ? -1.464 3.355 10.388 1.00 97.38 305 TRP A O 1
ATOM 2483 N N . PHE A 1 306 ? -1.051 4.711 8.639 1.00 96.88 306 PHE A N 1
ATOM 2484 C CA . PHE A 1 306 ? 0.008 5.490 9.275 1.00 96.88 306 PHE A CA 1
ATOM 2485 C C . PHE A 1 306 ? -0.271 6.988 9.143 1.00 96.88 306 PHE A C 1
ATOM 2487 O O . PHE A 1 306 ? -0.412 7.524 8.048 1.00 96.88 306 PHE A O 1
ATOM 2494 N N . GLY A 1 307 ? -0.359 7.686 10.273 1.00 94.75 307 GLY A N 1
ATOM 2495 C CA . GLY A 1 307 ? -0.622 9.118 10.284 1.00 94.75 307 GLY A CA 1
ATOM 2496 C C . GLY A 1 307 ? -0.364 9.770 11.634 1.00 94.75 307 GLY A C 1
ATOM 2497 O O . GLY A 1 307 ? -0.148 9.070 12.630 1.00 94.75 307 GLY A O 1
ATOM 2498 N N . PRO A 1 308 ? -0.367 11.111 11.677 1.00 91.31 308 PRO A N 1
ATOM 2499 C CA . PRO A 1 308 ? -0.216 11.849 12.915 1.00 91.31 308 PRO A CA 1
ATOM 2500 C C . PRO A 1 308 ? -1.463 11.688 13.781 1.00 91.31 308 PRO A C 1
ATOM 2502 O O . PRO A 1 308 ? -2.514 11.203 13.353 1.00 91.31 308 PRO A O 1
ATOM 2505 N N . GLY A 1 309 ? -1.384 12.172 15.018 1.00 87.00 309 GLY A N 1
ATOM 2506 C CA . GLY A 1 309 ? -2.590 12.313 15.813 1.00 87.00 309 GLY A CA 1
ATOM 2507 C C . GLY A 1 309 ? -3.594 13.215 15.090 1.00 87.00 309 GLY A C 1
ATOM 2508 O O . GLY A 1 309 ? -3.294 14.373 14.798 1.00 87.00 309 GLY A O 1
ATOM 2509 N N . GLY A 1 310 ? -4.848 12.773 14.984 1.00 85.06 310 GLY A N 1
ATOM 2510 C CA . GLY A 1 310 ? -5.971 13.605 14.520 1.00 85.06 310 GLY A CA 1
ATOM 2511 C C . GLY A 1 310 ? -6.474 13.242 13.134 1.00 85.06 310 GLY A C 1
ATOM 2512 O O . GLY A 1 310 ? -7.421 13.865 12.672 1.00 85.06 310 GLY A O 1
ATOM 2513 N N . THR A 1 311 ? -5.880 12.225 12.515 1.00 90.19 311 THR A N 1
ATOM 2514 C CA . THR A 1 311 ? -6.470 11.542 11.370 1.00 90.19 311 THR A CA 1
ATOM 2515 C C . THR A 1 311 ? -7.857 11.015 11.727 1.00 90.19 311 THR A C 1
ATOM 2517 O O . THR A 1 311 ? -8.094 10.511 12.830 1.00 90.19 311 THR A O 1
ATOM 2520 N N . VAL A 1 312 ? -8.791 11.176 10.793 1.00 89.69 312 VAL A N 1
ATOM 2521 C CA . VAL A 1 312 ? -10.177 10.739 10.942 1.00 89.69 312 VAL A CA 1
ATOM 2522 C C . VAL A 1 312 ? -10.550 9.928 9.715 1.00 89.69 312 VAL A C 1
ATOM 2524 O O . VAL A 1 312 ? -10.485 10.424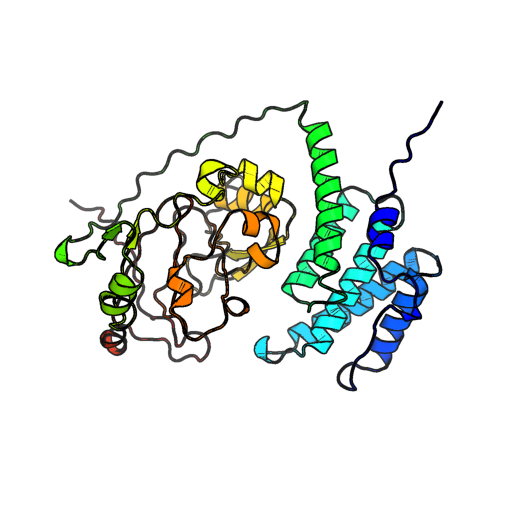 8.598 1.00 89.69 312 VAL A O 1
ATOM 2527 N N . SER A 1 313 ? -11.001 8.700 9.945 1.00 91.50 313 SER A N 1
ATOM 2528 C CA . SER A 1 313 ? -11.758 7.938 8.957 1.00 91.50 313 SER A CA 1
ATOM 2529 C C . SER A 1 313 ? -13.248 8.136 9.266 1.00 91.50 313 SER A C 1
ATOM 2531 O O . SER A 1 313 ? -13.684 7.708 10.339 1.00 91.50 313 SER A O 1
ATOM 2533 N N . PRO A 1 314 ? -14.022 8.826 8.402 1.00 91.38 314 PRO A N 1
ATOM 2534 C CA . PRO A 1 314 ? -15.478 8.912 8.502 1.00 91.38 314 PRO A CA 1
ATOM 2535 C C . PRO A 1 314 ? -16.144 7.560 8.750 1.00 91.38 314 PRO A C 1
ATOM 2537 O O . PRO A 1 314 ? -15.599 6.522 8.381 1.00 91.38 314 PRO A O 1
ATOM 2540 N N . LEU A 1 315 ? -17.327 7.565 9.365 1.00 95.06 315 LEU A N 1
ATOM 2541 C CA . LEU A 1 315 ? -18.075 6.336 9.615 1.00 95.06 315 LEU A CA 1
ATOM 2542 C C . LEU A 1 315 ? -18.452 5.676 8.285 1.00 95.06 315 LEU A C 1
ATOM 2544 O O . LEU A 1 315 ? -19.114 6.289 7.451 1.00 95.06 315 LEU A O 1
ATOM 2548 N N . HIS A 1 316 ? -18.044 4.426 8.118 1.00 94.81 316 HIS A N 1
ATOM 2549 C CA . HIS A 1 316 ? -18.303 3.616 6.935 1.00 94.81 316 HIS A CA 1
ATOM 2550 C C . HIS A 1 316 ? -18.433 2.145 7.326 1.00 94.81 316 HIS A C 1
ATOM 2552 O O . HIS A 1 316 ? -18.181 1.781 8.479 1.00 94.81 316 HIS A O 1
ATOM 2558 N N . HIS A 1 317 ? -18.813 1.314 6.360 1.00 93.81 317 HIS A N 1
ATOM 2559 C CA . HIS A 1 317 ? -18.734 -0.136 6.472 1.00 93.81 317 HIS A CA 1
ATOM 2560 C C . HIS A 1 317 ? -17.887 -0.739 5.346 1.00 93.81 317 HIS A C 1
ATOM 2562 O O . HIS A 1 317 ? -17.839 -0.221 4.225 1.00 93.81 317 HIS A O 1
ATOM 2568 N N . ASP A 1 318 ? -17.256 -1.867 5.662 1.00 93.81 318 ASP A N 1
ATOM 2569 C CA . ASP A 1 318 ? -16.443 -2.663 4.748 1.00 93.81 318 ASP A CA 1
ATOM 2570 C C . ASP A 1 318 ? -17.211 -3.919 4.297 1.00 93.81 318 ASP A C 1
ATOM 2572 O O . ASP A 1 318 ? -18.100 -4.388 5.013 1.00 93.81 318 ASP A O 1
ATOM 2576 N N . PRO A 1 319 ? -16.894 -4.493 3.122 1.00 90.56 319 PRO A N 1
ATOM 2577 C CA . PRO A 1 319 ? -17.568 -5.691 2.616 1.00 90.56 319 PRO A CA 1
ATOM 2578 C C . PRO A 1 319 ? -17.073 -7.006 3.247 1.00 90.56 319 PRO A C 1
ATOM 2580 O O . PRO A 1 319 ? -17.654 -8.056 2.984 1.00 90.56 319 PRO A O 1
ATOM 2583 N N . GLN A 1 320 ? -15.991 -6.976 4.033 1.00 92.31 320 GLN A N 1
ATOM 2584 C CA . GLN A 1 320 ? -15.345 -8.158 4.614 1.00 92.31 320 GLN A CA 1
ATOM 2585 C C . GLN A 1 320 ? -15.222 -8.044 6.138 1.00 92.31 320 GLN A C 1
ATOM 2587 O O . GLN A 1 320 ? -15.267 -6.952 6.703 1.00 92.31 320 GLN A O 1
ATOM 2592 N N . GLN A 1 321 ? -15.025 -9.190 6.797 1.00 94.44 321 GLN A N 1
ATOM 2593 C CA . GLN A 1 321 ? -14.588 -9.229 8.195 1.00 94.44 321 GLN A CA 1
ATOM 2594 C C . GLN A 1 321 ? -13.203 -8.582 8.320 1.00 94.44 321 GLN A C 1
ATOM 2596 O O . GLN A 1 321 ? -12.395 -8.669 7.396 1.00 94.44 321 GLN A O 1
ATOM 2601 N N . ASN A 1 322 ? -12.915 -7.943 9.455 1.00 96.25 322 ASN A N 1
ATOM 2602 C CA . ASN A 1 322 ? -11.697 -7.150 9.603 1.00 96.25 322 ASN A CA 1
ATOM 2603 C C . ASN A 1 322 ? -11.071 -7.302 10.998 1.00 96.25 322 ASN A C 1
ATOM 2605 O O . ASN A 1 322 ? -11.757 -7.186 12.015 1.00 96.25 322 ASN A O 1
ATOM 2609 N N . PHE A 1 323 ? -9.750 -7.493 11.034 1.00 97.44 323 PHE A N 1
ATOM 2610 C CA . PHE A 1 323 ? -8.932 -7.335 12.233 1.00 97.44 323 PHE A CA 1
ATOM 2611 C C . PHE A 1 323 ? -8.074 -6.077 12.109 1.00 97.44 323 PHE A C 1
ATOM 2613 O O . PHE A 1 323 ? -7.103 -6.035 11.355 1.00 97.44 323 PHE A O 1
ATOM 2620 N N . LEU A 1 324 ? -8.382 -5.061 12.917 1.00 97.88 324 LEU A N 1
ATOM 2621 C CA . LEU A 1 324 ? -7.534 -3.880 13.049 1.00 97.88 324 LEU A CA 1
ATOM 2622 C C . LEU A 1 324 ? -6.499 -4.089 14.163 1.00 97.88 324 LEU A C 1
ATOM 2624 O O . LEU A 1 324 ? -6.824 -3.995 15.347 1.00 97.88 324 LEU A O 1
ATOM 2628 N N . ALA A 1 325 ? -5.243 -4.325 13.785 1.00 97.56 325 ALA A N 1
ATOM 2629 C CA . ALA A 1 325 ? -4.125 -4.441 14.719 1.00 97.56 325 ALA A CA 1
ATOM 2630 C C . ALA A 1 325 ? -3.482 -3.070 15.007 1.00 97.56 325 ALA A C 1
ATOM 2632 O O . ALA A 1 325 ? -2.994 -2.392 14.101 1.00 97.56 325 ALA A O 1
ATOM 2633 N N . GLN A 1 326 ? -3.461 -2.653 16.277 1.00 97.44 326 GLN A N 1
ATOM 2634 C CA . GLN A 1 326 ? -2.842 -1.393 16.703 1.00 97.44 326 GLN A CA 1
ATOM 2635 C C . GLN A 1 326 ? -1.393 -1.631 17.156 1.00 97.44 326 GLN A C 1
ATOM 2637 O O . GLN A 1 326 ? -1.170 -2.213 18.213 1.00 97.44 326 GLN A O 1
ATOM 2642 N N . VAL A 1 327 ? -0.417 -1.146 16.380 1.00 96.25 327 VAL A N 1
ATOM 2643 C CA . VAL A 1 327 ? 1.023 -1.309 16.686 1.00 96.25 327 VAL A CA 1
ATOM 2644 C C . VAL A 1 327 ? 1.594 -0.118 17.466 1.00 96.25 327 VAL A C 1
ATOM 2646 O O . VAL A 1 327 ? 2.251 -0.295 18.486 1.00 96.25 327 VAL A O 1
ATOM 2649 N N . VAL A 1 328 ? 1.325 1.115 17.022 1.00 95.00 328 VAL A N 1
ATOM 2650 C CA . VAL A 1 328 ? 1.867 2.343 17.638 1.00 95.00 328 VAL A CA 1
ATOM 2651 C C . VAL A 1 328 ? 0.748 3.339 17.918 1.00 95.00 328 VAL A C 1
ATOM 2653 O O . VAL A 1 328 ? -0.080 3.602 17.051 1.00 95.00 328 VAL A O 1
ATOM 2656 N N . GLY A 1 329 ? 0.736 3.938 19.109 1.00 93.94 329 GLY A N 1
ATOM 2657 C CA . GLY A 1 329 ? -0.241 4.964 19.488 1.00 93.94 329 GLY A CA 1
ATOM 2658 C C . GLY A 1 329 ? -1.614 4.398 19.863 1.00 93.94 329 GLY A C 1
ATOM 2659 O O . GLY A 1 329 ? -1.739 3.239 20.248 1.00 93.94 329 GLY A O 1
ATOM 2660 N N . SER A 1 330 ? -2.650 5.234 19.782 1.00 92.81 330 SER A N 1
ATOM 2661 C CA . SER A 1 330 ? -4.023 4.873 20.144 1.00 92.81 330 SER A CA 1
ATOM 2662 C C . SER A 1 330 ? -5.038 5.444 19.154 1.00 92.81 330 SER A C 1
ATOM 2664 O O . SER A 1 330 ? -4.817 6.494 18.547 1.00 92.81 330 SER A O 1
ATOM 2666 N N . LYS A 1 331 ? -6.172 4.751 19.004 1.00 93.69 331 LYS A N 1
ATOM 2667 C CA . LYS A 1 331 ? -7.309 5.173 18.179 1.00 93.69 331 LYS A CA 1
ATOM 2668 C C . LYS A 1 331 ? -8.595 5.141 18.999 1.00 93.69 331 LYS A C 1
ATOM 2670 O O . LYS A 1 331 ? -8.820 4.217 19.776 1.00 93.69 331 LYS A O 1
ATOM 2675 N N . TYR A 1 332 ? -9.445 6.145 18.798 1.00 92.94 332 TYR A N 1
ATOM 2676 C CA . TYR A 1 332 ? -10.841 6.087 19.220 1.00 92.94 332 TYR A CA 1
ATOM 2677 C C . TYR A 1 332 ? -11.664 5.468 18.090 1.00 92.94 332 TYR A C 1
ATOM 2679 O O . TYR A 1 332 ? -11.610 5.954 16.962 1.00 92.94 332 TYR A O 1
ATOM 2687 N N . ILE A 1 333 ? -12.414 4.411 18.396 1.00 94.88 333 ILE A N 1
ATOM 2688 C CA . ILE A 1 333 ? -13.248 3.691 17.431 1.00 94.88 333 ILE A CA 1
ATOM 2689 C C . ILE A 1 333 ? -14.678 3.682 17.956 1.00 94.88 333 ILE A C 1
ATOM 2691 O O . ILE A 1 333 ? -14.915 3.417 19.135 1.00 94.88 333 ILE A O 1
ATOM 2695 N N . ARG A 1 334 ? -15.631 3.970 17.068 1.00 93.88 334 ARG A N 1
ATOM 2696 C CA . ARG A 1 334 ? -17.061 3.845 17.339 1.00 93.88 334 ARG A CA 1
ATOM 2697 C C . ARG A 1 334 ? -17.672 2.884 16.331 1.00 93.88 334 ARG A C 1
ATOM 2699 O O . ARG A 1 334 ? -17.426 3.026 15.139 1.00 93.88 334 ARG A O 1
ATOM 2706 N N . LEU A 1 335 ? -18.464 1.939 16.824 1.00 95.69 335 LEU A N 1
ATOM 2707 C CA . LEU A 1 335 ? -19.110 0.902 16.029 1.00 95.69 335 LEU A CA 1
ATOM 2708 C C . LEU A 1 335 ? -20.627 1.035 16.163 1.00 95.69 335 LEU A C 1
ATOM 2710 O O . LEU A 1 335 ? -21.125 1.345 17.245 1.00 95.69 335 LEU A O 1
ATOM 2714 N N . TYR A 1 336 ? -21.336 0.796 15.065 1.00 95.44 336 TYR A N 1
ATOM 2715 C CA . TYR A 1 336 ? -22.794 0.744 15.007 1.00 95.44 336 TYR A CA 1
ATOM 2716 C C . TYR A 1 336 ? -23.204 -0.575 14.359 1.00 95.44 336 TYR A C 1
ATOM 2718 O O . TYR A 1 336 ? -22.512 -1.061 13.464 1.00 95.44 336 TYR A O 1
ATOM 2726 N N . SER A 1 337 ? -24.305 -1.158 14.830 1.00 95.44 337 SER A N 1
ATOM 2727 C CA . SER A 1 337 ? -24.846 -2.383 14.241 1.00 95.44 337 SER A CA 1
ATOM 2728 C C . SER A 1 337 ? -25.355 -2.099 12.822 1.00 95.44 337 SER A C 1
ATOM 2730 O O . SER A 1 337 ? -25.907 -1.017 12.595 1.00 95.44 337 SER A O 1
ATOM 2732 N N . PRO A 1 338 ? -25.269 -3.057 11.881 1.00 94.75 338 PRO A N 1
ATOM 2733 C CA . PRO A 1 338 ? -25.966 -2.959 10.598 1.00 94.75 338 PRO A CA 1
ATOM 2734 C C . PRO A 1 338 ? -27.474 -2.692 10.740 1.00 94.75 338 PRO A C 1
ATOM 2736 O O . PRO A 1 338 ? -28.069 -2.062 9.869 1.00 94.75 338 PRO A O 1
ATOM 2739 N N . GLU A 1 339 ? -28.090 -3.104 11.853 1.00 95.69 339 GLU A N 1
ATOM 2740 C CA . GLU A 1 339 ? -29.497 -2.819 12.184 1.00 95.69 339 GLU A CA 1
ATOM 2741 C C . GLU A 1 339 ? -29.799 -1.318 12.349 1.00 95.69 339 GLU A C 1
ATOM 2743 O O . GLU A 1 339 ? -30.947 -0.896 12.229 1.00 95.69 339 GLU A O 1
ATOM 2748 N N . ASP A 1 340 ? -28.780 -0.491 12.602 1.00 95.12 340 ASP A N 1
ATOM 2749 C CA . ASP A 1 340 ? -28.920 0.958 12.744 1.00 95.12 340 ASP A CA 1
ATOM 2750 C C . ASP A 1 340 ? -28.667 1.719 11.431 1.00 95.12 340 ASP A C 1
ATOM 2752 O O . ASP A 1 340 ? -28.687 2.948 11.450 1.00 95.12 340 ASP A O 1
ATOM 2756 N N . THR A 1 341 ? -28.459 1.041 10.291 1.00 93.81 341 THR A N 1
ATOM 2757 C CA . THR A 1 341 ? -28.086 1.668 9.001 1.00 93.81 341 THR A CA 1
ATOM 2758 C C . THR A 1 341 ? -29.006 2.828 8.607 1.00 93.81 341 THR A C 1
ATOM 2760 O O . THR A 1 341 ? -28.524 3.898 8.230 1.00 93.81 341 THR A O 1
ATOM 2763 N N . ASP A 1 342 ? -30.320 2.676 8.791 1.00 92.56 342 ASP A N 1
ATOM 2764 C CA . ASP A 1 342 ? -31.311 3.714 8.467 1.00 92.56 342 ASP A CA 1
ATOM 2765 C C . ASP A 1 342 ? -31.136 4.997 9.301 1.00 92.56 342 ASP A C 1
ATOM 2767 O O . ASP A 1 342 ? -31.525 6.087 8.881 1.00 92.56 342 ASP A O 1
ATOM 2771 N N . LYS A 1 343 ? -30.507 4.895 10.478 1.00 94.81 343 LYS A N 1
ATOM 2772 C CA . LYS A 1 343 ? -30.208 6.022 11.378 1.00 94.81 343 LYS A CA 1
ATOM 2773 C C . LYS A 1 343 ? -28.866 6.688 11.063 1.00 94.81 343 LYS A C 1
ATOM 2775 O O . LYS A 1 343 ? -28.551 7.723 11.652 1.00 94.81 343 LYS A O 1
ATOM 2780 N N . LEU A 1 344 ? -28.065 6.092 10.178 1.00 94.19 344 LEU A N 1
ATOM 2781 C CA . LEU A 1 344 ? -26.721 6.551 9.822 1.00 94.19 344 LEU A CA 1
ATOM 2782 C C . LEU A 1 344 ? -26.681 7.325 8.500 1.00 94.19 344 LEU A C 1
ATOM 2784 O O . LEU A 1 344 ? -25.621 7.839 8.154 1.00 94.19 344 LEU A O 1
ATOM 2788 N N . TYR A 1 345 ? -27.806 7.461 7.790 1.00 93.88 345 TYR A N 1
ATOM 2789 C CA . TYR A 1 345 ? -27.939 8.295 6.588 1.00 93.88 345 TYR A CA 1
ATOM 2790 C C . TYR A 1 345 ? -26.802 8.072 5.566 1.00 93.88 345 TYR A C 1
ATOM 2792 O O . TYR A 1 345 ? -25.999 8.982 5.338 1.00 93.88 345 TYR A O 1
ATOM 2800 N N . PRO A 1 346 ? -26.680 6.875 4.965 1.00 91.94 346 PRO A N 1
ATOM 2801 C CA . PRO A 1 346 ? -25.647 6.610 3.965 1.00 91.94 346 PRO A CA 1
ATOM 2802 C C . PRO A 1 346 ? -25.753 7.573 2.770 1.00 91.94 346 PRO A C 1
ATOM 2804 O O . PRO A 1 346 ? -26.844 8.057 2.436 1.00 91.94 346 PRO A O 1
ATOM 2807 N N . HIS A 1 347 ? -24.629 7.889 2.121 1.00 89.06 347 HIS A N 1
ATOM 2808 C CA . HIS A 1 347 ? -24.665 8.673 0.883 1.00 89.06 347 HIS A CA 1
ATOM 2809 C C . HIS A 1 347 ? -25.401 7.905 -0.229 1.00 89.06 347 HIS A C 1
ATOM 2811 O O . HIS A 1 347 ? -25.390 6.683 -0.287 1.00 89.06 347 HIS A O 1
ATOM 2817 N N . GLN A 1 348 ? -26.031 8.634 -1.151 1.00 85.19 348 GLN A N 1
ATOM 2818 C CA . GLN A 1 348 ? -26.754 8.036 -2.284 1.00 85.19 348 GLN A CA 1
ATOM 2819 C C . GLN A 1 348 ? -25.867 7.833 -3.526 1.00 85.19 348 GLN A C 1
ATOM 2821 O O . GLN A 1 348 ? -26.298 7.244 -4.516 1.00 85.19 348 GLN A O 1
ATOM 2826 N N . SER A 1 349 ? -24.634 8.350 -3.516 1.00 83.25 349 SER A N 1
ATOM 2827 C CA . SER A 1 349 ? -23.712 8.217 -4.644 1.00 83.25 349 SER A CA 1
ATOM 2828 C C . SER A 1 349 ? -23.099 6.817 -4.686 1.00 83.25 349 SER A C 1
ATOM 2830 O O . SER A 1 349 ? -22.797 6.227 -3.652 1.00 83.25 349 SER A O 1
ATOM 2832 N N . GLN A 1 350 ? -22.847 6.288 -5.889 1.00 73.94 350 GLN A N 1
ATOM 2833 C CA . GLN A 1 350 ? -22.272 4.943 -6.039 1.00 73.94 350 GLN A CA 1
ATOM 2834 C C . GLN A 1 350 ? -20.911 4.784 -5.342 1.00 73.94 350 GLN A C 1
ATOM 2836 O O . GLN A 1 350 ? -20.602 3.697 -4.867 1.00 73.94 350 GLN A O 1
ATOM 2841 N N . LEU A 1 351 ? -20.105 5.849 -5.269 1.00 76.38 351 LEU A N 1
ATOM 2842 C CA . LEU A 1 351 ? -18.756 5.798 -4.696 1.00 76.38 351 LEU A CA 1
ATOM 2843 C C . LEU A 1 351 ? -18.726 5.883 -3.165 1.00 76.38 351 LEU A C 1
ATOM 2845 O O . LEU A 1 351 ? -17.774 5.392 -2.577 1.00 76.38 351 LEU A O 1
ATOM 2849 N N . LEU A 1 352 ? -19.738 6.485 -2.531 1.00 83.25 352 LEU A N 1
ATOM 2850 C CA . LEU A 1 352 ? -19.762 6.719 -1.078 1.00 83.25 352 LEU A CA 1
ATOM 2851 C C . LEU A 1 352 ? -20.948 6.034 -0.387 1.00 83.25 352 LEU A C 1
ATOM 2853 O O . LEU A 1 352 ? -21.239 6.335 0.766 1.00 83.25 352 LEU A O 1
ATOM 2857 N N . HIS A 1 353 ? -21.657 5.130 -1.069 1.00 85.88 353 HIS A N 1
ATOM 2858 C CA . HIS A 1 353 ? -22.860 4.482 -0.531 1.00 85.88 353 HIS A CA 1
ATOM 2859 C C . HIS A 1 353 ? -22.621 3.721 0.780 1.00 85.88 353 HIS A C 1
ATOM 2861 O O . HIS A 1 353 ? -23.547 3.541 1.565 1.00 85.88 353 HIS A O 1
ATOM 2867 N N . ASN A 1 354 ? -21.380 3.301 1.025 1.00 89.38 354 ASN A N 1
ATOM 2868 C CA . ASN A 1 354 ? -20.962 2.637 2.250 1.00 89.38 354 ASN A CA 1
ATOM 2869 C C . ASN A 1 354 ? -20.494 3.599 3.357 1.00 89.38 354 ASN A C 1
ATOM 2871 O O . ASN A 1 354 ? -20.069 3.143 4.417 1.00 89.38 354 ASN A O 1
ATOM 2875 N N . THR A 1 355 ? -20.568 4.912 3.133 1.00 92.38 355 THR A N 1
ATOM 2876 C CA . THR A 1 355 ? -20.158 5.969 4.064 1.00 92.38 355 THR A CA 1
ATOM 2877 C C . THR A 1 355 ? -21.385 6.717 4.591 1.00 92.38 355 THR A C 1
ATOM 2879 O O . THR A 1 355 ? -22.321 7.032 3.855 1.00 92.38 355 THR A O 1
ATOM 2882 N N . SER A 1 356 ? -21.380 7.028 5.886 1.00 93.06 356 SER A N 1
ATOM 2883 C CA . SER A 1 356 ? -22.402 7.832 6.558 1.00 93.06 356 SER A CA 1
ATOM 2884 C C . SER A 1 356 ? -22.215 9.325 6.281 1.00 93.06 356 SER A C 1
ATOM 2886 O O . SER A 1 356 ? -21.102 9.841 6.364 1.00 93.06 356 SER A O 1
ATOM 2888 N N . GLN A 1 357 ? -23.320 10.043 6.068 1.00 89.88 357 GLN A N 1
ATOM 2889 C CA . GLN A 1 357 ? -23.330 11.511 6.006 1.00 89.88 357 GLN A CA 1
ATOM 2890 C C . GLN A 1 357 ? -23.124 12.168 7.385 1.00 89.88 357 GLN A C 1
ATOM 2892 O O . GLN A 1 357 ? -22.915 13.378 7.490 1.00 89.88 357 GLN A O 1
ATOM 2897 N N . VAL A 1 358 ? -23.216 11.398 8.475 1.00 87.50 358 VAL A N 1
ATOM 2898 C CA . VAL A 1 358 ? -23.157 11.933 9.835 1.00 87.50 358 VAL A CA 1
ATOM 2899 C C . VAL A 1 358 ? -21.708 12.212 10.229 1.00 87.50 358 VAL A C 1
ATOM 2901 O O . VAL A 1 358 ? -20.906 11.309 10.471 1.00 87.50 358 VAL A O 1
ATOM 2904 N N . GLY A 1 359 ? -21.385 13.494 10.391 1.00 77.56 359 GLY A N 1
ATOM 2905 C CA . GLY A 1 359 ? -20.108 13.936 10.940 1.00 77.56 359 GLY A CA 1
ATOM 2906 C C . GLY A 1 359 ? -19.975 13.602 12.428 1.00 77.56 359 GLY A C 1
ATOM 2907 O O . GLY A 1 359 ? -20.315 14.415 13.288 1.00 77.56 359 GLY A O 1
ATOM 2908 N N . LEU A 1 360 ? -19.436 12.426 12.748 1.00 73.31 360 LEU A N 1
ATOM 2909 C CA . LEU A 1 360 ? -19.141 12.023 14.123 1.00 73.31 360 LEU A CA 1
ATOM 2910 C C . LEU A 1 360 ? -17.867 12.706 14.626 1.00 73.31 360 LEU A C 1
ATOM 2912 O O . LEU A 1 360 ? -16.788 12.122 14.681 1.00 73.31 360 LEU A O 1
ATOM 2916 N N . THR A 1 361 ? -17.982 13.974 14.999 1.00 60.19 361 THR A N 1
ATOM 2917 C CA . THR A 1 361 ? -16.878 14.687 15.641 1.00 60.19 361 THR A CA 1
ATOM 2918 C C . THR A 1 361 ? -16.895 14.386 17.138 1.00 60.19 361 THR A C 1
ATOM 2920 O O . THR A 1 361 ? -17.927 14.531 17.798 1.00 60.19 361 THR A O 1
ATOM 2923 N N . VAL A 1 362 ? -15.753 13.978 17.698 1.00 55.09 362 VAL A N 1
ATOM 2924 C CA . VAL A 1 362 ? -15.555 13.979 19.154 1.00 55.09 362 VAL A CA 1
ATOM 2925 C C . VAL A 1 362 ? -15.724 15.427 19.610 1.00 55.09 362 VAL A C 1
ATOM 2927 O O . VAL A 1 362 ? -14.915 16.282 19.243 1.00 55.09 362 VAL A O 1
ATOM 2930 N N . ARG A 1 363 ? -16.802 15.732 20.346 1.00 43.19 363 ARG A N 1
ATOM 2931 C CA . ARG A 1 363 ? -16.964 17.053 20.958 1.00 43.19 363 ARG A CA 1
ATOM 2932 C C . ARG A 1 363 ? -15.751 17.288 21.852 1.00 43.19 363 ARG A C 1
ATOM 2934 O O . ARG A 1 363 ? -15.482 16.509 22.762 1.00 43.19 363 ARG A O 1
ATOM 2941 N N . ARG A 1 364 ? -14.990 18.342 21.556 1.00 42.53 364 ARG A N 1
ATOM 2942 C CA . ARG A 1 364 ? -14.062 18.920 22.524 1.00 42.53 364 ARG A CA 1
ATOM 2943 C C . ARG A 1 364 ? -14.962 19.601 23.543 1.00 42.53 364 ARG A C 1
ATOM 2945 O O . ARG A 1 364 ? -15.420 20.708 23.279 1.00 42.53 364 ARG A O 1
ATOM 2952 N N . ASP A 1 365 ? -15.299 18.920 24.630 1.00 34.62 365 ASP A N 1
ATOM 2953 C CA . ASP A 1 365 ? -16.028 19.551 25.728 1.00 34.62 365 ASP A CA 1
ATOM 2954 C C . ASP A 1 365 ? -15.094 20.578 26.383 1.00 34.62 365 ASP A C 1
ATOM 2956 O O . ASP A 1 365 ? -14.371 20.306 27.335 1.00 34.62 365 ASP A O 1
ATOM 2960 N N . SER A 1 366 ? -15.054 21.774 25.804 1.00 32.38 366 SER A N 1
ATOM 2961 C CA . SER A 1 366 ? -14.583 22.989 26.448 1.00 32.38 366 SER A CA 1
ATOM 2962 C C . SER A 1 366 ? -15.817 23.719 26.956 1.00 32.38 366 SER A C 1
ATOM 2964 O O . SER A 1 366 ? -16.339 24.586 26.260 1.00 32.38 366 SER A O 1
ATOM 2966 N N . THR A 1 367 ? -16.348 23.287 28.100 1.00 30.03 367 THR A N 1
ATOM 2967 C CA . THR A 1 367 ? -17.214 24.082 28.992 1.00 30.03 367 THR A CA 1
ATOM 2968 C C . THR A 1 367 ? -17.569 23.267 30.236 1.00 30.03 367 THR A C 1
ATOM 2970 O O . THR A 1 367 ? -18.436 22.397 30.201 1.00 30.03 367 THR A O 1
ATOM 2973 N N . CYS A 1 368 ? -16.919 23.591 31.351 1.00 30.34 368 CYS A N 1
ATOM 2974 C CA . CYS A 1 368 ? -17.644 24.028 32.536 1.00 30.34 368 CYS A CA 1
ATOM 2975 C C . CYS A 1 368 ? -16.824 25.109 33.240 1.00 30.34 368 CYS A C 1
ATOM 2977 O O . CYS A 1 368 ? -15.582 24.949 33.285 1.00 30.34 368 CYS A O 1
#

Foldseek 3Di:
DDPPDPQALLNQLQVLADVDLVRFDLDDDVVDPPVLSVLLSVLSCCLPPVDDLVVLQVSLVVLQVVLVCQCPVDDNVPRDQSSLQSNLSSLSSNLSSQRVDPHDPVSLLVNLVSLLCSVVRHHADSNNSSLVSNVSSLVVVLVVVVVVVVPDDDDDDPDDPDPDDDPDDDPVNDAAEDEPDDLVCCVVPDVVVVGDHHYHPQWCPFCCNPPQVPDLVSCCSQFQSHKAKKWKAQEPPDPPIDIDIDGSVCQCCCFVVNVVVDPIWIKRPFAQVCVSRVVVVSRGDDGPNVVVDPDDPVPDRDGDIDTHPNRDYADFDDPDDDDDDDSDDDDDDDDDDPVCVVVQCFDPDPVGNRGGPDDPDDPPPPDD

Nearest PDB structures (foldseek):
  6f4t-assembly1_A  TM=9.881E-01  e=6.702E-19  Homo sapiens
  6f4s-assembly1_A  TM=9.912E-01  e=1.020E-18  Homo sapiens
  6f4q-assembly1_A  TM=9.905E-01  e=1.020E-18  Homo sapiens
  6f4r-assembly1_A  TM=9.911E-01  e=3.077E-18  Homo sapiens
  7dyt-assembly1_A  TM=9.813E-01  e=4.258E-17  Homo sapiens

Mean predicted aligned error: 7.73 Å

Sequence (368 aa):
MTLSAMASLWSKISAILPPNEDQFPLQFSDKVESSVVEMLKWSRQQLYHDTVSTSHMLLAQIILDISWERLNTGTWRHVDKEWRRVYSYGCLFKVASLCRNSPTEDDILEAVRTCDMGLLMGAAIMDNILQRIVRILQNKIRKAAKEEAEDDHAKVKRIKPESRLFPVIKEELAVPRLKCPSLENFNRNYLLPLKPVILEGVIDHWPAFNKHFWSIEYLRSLAGCRTVPVEVGSRYTDEDWSQTLLTVNEFIDRYILNRDGVKTVGYLAQHQLFDQIPELKEDICFPDYCCLGDGDEDNITVNAWFGPGGTVSPLHHDPQQNFLAQVVGSKYIRLYSPEDTDKLYPHQSQLLHNTSQVGLTVRRDSTC

Radius of gyration: 24.04 Å; Cα contacts (8 Å, |Δi|>4): 423; chains: 1; bounding box: 78×46×65 Å

pLDDT: mean 87.37, std 15.57, range [30.03, 98.5]

InterPro domains:
  IPR003347 JmjC domain [PS51184] (266-368)
  IPR041667 Cupin-like domain 8 [PF13621] (185-351)
  IPR056520 KDM8, N-terminal [PF24472] (60-148)